Protein AF-A0A830FXE2-F1 (afdb_monomer_lite)

Organism: NCBI:txid489911

Foldseek 3Di:
DFDWDWDWDAWLVRDIKIKIKGDDCCCPDPWHKTKMKIFAPQQKDKDWPDPQWDWDADDPRRIIIIIGTPPPQWTWIWIDDPNGIDTQTDGTSLLVVLLVVLLVLDLVSLVVLQVVQVALVSSLLSCLLSDALLSSLSSLLSNLVSDLLNLLQCLLCVLVLLLCQLVCHSNNHQQAPVSSQSNQVSNCPRPSNHHGDSLLSVLLNCLPPRCVSVVRNVDDQLVCCPPDLSLSLLSNLLSCCLPVNNLSSLVVLQVSPLDDDLVVLVVCLLPPDLLCNLSSLSSNLNVQSPDDLLSNLVSSLSNLQSSLVNPLDLGCSSLSSLSSNCSSDDPVNVLSNLSSQLVSLQSQLVSCLSNLVLVRNLVSLVSSLVSCVVPVPSLRFNLVSLLSNLVSVLLVCVLQLNLVVSLVSLVVSLVVSVVDDDPPVCNLLSNLQSQLSNLCSQLLVDDPVDPCSNLVSLVSSLVSCVSNVNVVSNVVSVVVNVCVVPDDPVVSVVSNCSSVDDDDPDDDPDDPDDDDDCVVDVVVVSVPDNNSSSRRRDPDSDDDPDDDDNPPDD

Radius of gyration: 26.89 Å; chains: 1; bounding box: 78×51×73 Å

Secondary structure (DSSP, 8-state):
-----EEEEE-TTSPEEEEEEE-STTSSSSS-EEEEEEE--TT-EEE-S-TTSEEEEETTTTEEEEEEETT-SEEEEEEE-SS-EEEEEEE-HHHHHHHHHHTTT-HHHHHHHHHHHSSHHHHHHHHGGG--HHHHHHHHHHHHHH-HHHHHHHHTTHHHHHHHHHTTGGG----SHHHHHHHHHHHHT-TTT----HHHHHHHHHHHH-HHHHHHTT--HHHHHTSTTSHHHHHHHHHHHHHT-HHHHHHHHHHT-----HHHHHHHHHH--GGGHHHHHHTTHHHHTTS-HHHHHHHHHHHHHHHHHHH--SSTHHHHHHHHHHHH--TT-HHHHHHHHHHHHHHHHHHHHHTT-HHHHHHHHHHHHHHHHH-TTSS--THHHHHHHHHHHHHHHHHTT-HHHHHHHHHHHHHHHHTS---HHHHHHHHHHHHHHHHHHHHHH--TTSTTHHHHHHHHHHHHHHHTT-HHHHHHHHHHHHHHHH--HHHHHHHHHHTT---SPPPPPPPSS--S-GGG-HHHHHHH----TT--PPPP-------PPP----

Structure (mmCIF, N/CA/C/O backbone):
data_AF-A0A830FXE2-F1
#
_entry.id   AF-A0A830FXE2-F1
#
loop_
_atom_site.group_PDB
_atom_site.id
_atom_site.type_symbol
_atom_site.label_atom_id
_atom_site.label_alt_id
_atom_site.label_comp_id
_atom_site.label_asym_id
_atom_site.label_entity_id
_atom_site.label_seq_id
_atom_site.pdbx_PDB_ins_code
_atom_site.Cartn_x
_atom_site.Cartn_y
_atom_site.Cartn_z
_atom_site.occupancy
_atom_site.B_iso_or_equiv
_atom_site.auth_seq_id
_atom_site.auth_comp_id
_atom_site.auth_asym_id
_atom_site.auth_atom_id
_atom_site.pdbx_PDB_model_num
ATOM 1 N N . MET A 1 1 ? -36.539 9.154 20.233 1.00 33.84 1 MET A N 1
ATOM 2 C CA . MET A 1 1 ? -36.895 8.122 19.233 1.00 33.84 1 MET A CA 1
ATOM 3 C C . MET A 1 1 ? -35.702 7.191 19.103 1.00 33.84 1 MET A C 1
ATOM 5 O O . MET A 1 1 ? -34.603 7.703 18.956 1.00 33.84 1 MET A O 1
ATOM 9 N N . ALA A 1 2 ? -35.882 5.874 19.228 1.00 39.25 2 ALA A N 1
ATOM 10 C CA . ALA A 1 2 ? -34.785 4.913 19.103 1.00 39.25 2 ALA A CA 1
ATOM 11 C C . ALA A 1 2 ? -34.310 4.862 17.642 1.00 39.25 2 ALA A C 1
ATOM 13 O O . ALA A 1 2 ? -35.094 4.505 16.761 1.00 39.25 2 ALA A O 1
ATOM 14 N N . GLN A 1 3 ? -33.062 5.261 17.382 1.00 42.97 3 GLN A N 1
ATOM 15 C CA . GLN A 1 3 ? -32.439 5.123 16.065 1.00 42.97 3 GLN A CA 1
ATOM 16 C C . GLN A 1 3 ? -32.414 3.632 15.703 1.00 42.97 3 GLN A C 1
ATOM 18 O O . GLN A 1 3 ? -31.827 2.818 16.415 1.00 42.97 3 GLN A O 1
ATOM 23 N N . ARG A 1 4 ? -33.117 3.267 14.628 1.00 56.62 4 ARG A N 1
ATOM 24 C CA . ARG A 1 4 ? -33.111 1.917 14.064 1.00 56.62 4 ARG A CA 1
ATOM 25 C C . ARG A 1 4 ? -32.139 1.916 12.898 1.00 56.62 4 ARG A C 1
ATOM 27 O O . ARG A 1 4 ? -32.457 2.463 11.849 1.00 56.62 4 ARG A O 1
ATOM 34 N N . PHE A 1 5 ? -30.980 1.306 13.096 1.00 67.00 5 PHE A N 1
ATOM 35 C CA . PHE A 1 5 ? -30.092 0.959 11.993 1.00 67.00 5 PHE A CA 1
ATOM 36 C C . PHE A 1 5 ? -30.605 -0.338 11.383 1.00 67.00 5 PHE A C 1
ATOM 38 O O . PHE A 1 5 ? -30.786 -1.322 12.105 1.00 67.00 5 PHE A O 1
ATOM 45 N N . ARG A 1 6 ? -30.914 -0.307 10.087 1.00 79.56 6 ARG A N 1
ATOM 46 C CA . ARG A 1 6 ? -31.479 -1.427 9.338 1.00 79.56 6 ARG A CA 1
ATOM 47 C C . ARG A 1 6 ? -30.607 -1.689 8.122 1.00 79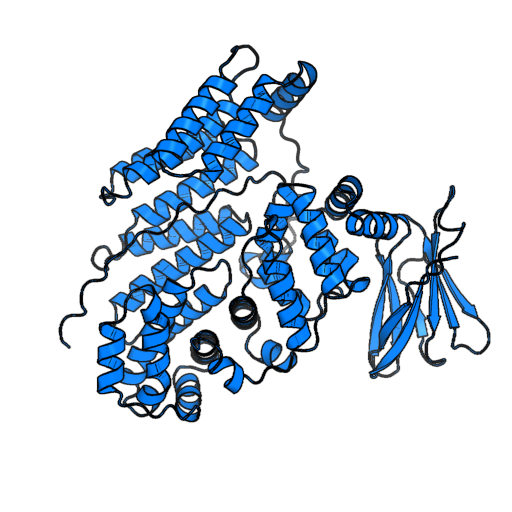.56 6 ARG A C 1
ATOM 49 O O . ARG A 1 6 ? -30.345 -0.755 7.378 1.00 79.56 6 ARG A O 1
ATOM 56 N N . TRP A 1 7 ? -30.251 -2.947 7.906 1.00 80.06 7 TRP A N 1
ATOM 57 C CA . TRP A 1 7 ? -29.520 -3.386 6.723 1.00 80.06 7 TRP A CA 1
ATOM 58 C C . TRP A 1 7 ? -30.061 -4.726 6.222 1.00 80.06 7 TRP A C 1
ATOM 60 O O . TRP A 1 7 ? -30.828 -5.403 6.920 1.00 80.06 7 TRP A O 1
ATOM 70 N N . THR A 1 8 ? -29.710 -5.075 4.991 1.00 82.06 8 THR A N 1
ATOM 71 C CA . THR A 1 8 ? -30.015 -6.366 4.372 1.00 82.06 8 THR A CA 1
ATOM 72 C C . THR A 1 8 ? -28.752 -7.216 4.292 1.00 82.06 8 THR A C 1
ATOM 74 O O . THR A 1 8 ? -27.636 -6.705 4.292 1.00 82.06 8 THR A O 1
ATOM 77 N N . HIS A 1 9 ? -28.927 -8.531 4.300 1.00 81.69 9 HIS A N 1
ATOM 78 C CA . HIS A 1 9 ? -27.842 -9.494 4.209 1.00 81.69 9 HIS A CA 1
ATOM 79 C C . HIS A 1 9 ? -28.270 -10.649 3.309 1.00 81.69 9 HIS A C 1
ATOM 81 O O . HIS A 1 9 ? -29.292 -11.287 3.572 1.00 81.69 9 HIS A O 1
ATOM 87 N N . THR A 1 10 ? -27.500 -10.912 2.260 1.00 82.81 10 THR A N 1
ATOM 88 C CA . THR A 1 10 ? -27.788 -11.980 1.299 1.00 82.81 10 THR A CA 1
ATOM 89 C C . THR A 1 10 ? -27.386 -13.337 1.875 1.00 82.81 10 THR A C 1
ATOM 91 O O . THR A 1 10 ? -26.281 -13.524 2.385 1.00 82.81 10 THR A O 1
ATOM 94 N N . LEU A 1 11 ? -28.308 -14.292 1.829 1.00 85.50 11 LEU A N 1
ATOM 95 C CA . LEU A 1 11 ? -28.124 -15.669 2.273 1.00 85.50 11 LEU A CA 1
ATOM 96 C C . LEU A 1 11 ? -27.454 -16.510 1.178 1.00 85.50 11 LEU A C 1
ATOM 98 O O . LEU A 1 11 ? -27.399 -16.117 0.016 1.00 85.50 11 LEU A O 1
ATOM 102 N N . ALA A 1 12 ? -26.971 -17.699 1.545 1.00 83.38 12 ALA A N 1
ATOM 103 C CA . ALA A 1 12 ? -26.284 -18.612 0.627 1.00 83.38 12 ALA A CA 1
ATOM 104 C C . ALA A 1 12 ? -27.135 -19.047 -0.586 1.00 83.38 12 ALA A C 1
ATOM 106 O O . ALA A 1 12 ? -26.579 -19.418 -1.611 1.00 83.38 12 ALA A O 1
ATOM 107 N N . ASP A 1 13 ? -28.464 -18.977 -0.480 1.00 85.31 13 ASP A N 1
ATOM 108 C CA . ASP A 1 13 ? -29.418 -19.281 -1.556 1.00 85.31 13 ASP A CA 1
ATOM 109 C C . ASP A 1 13 ? -29.884 -18.034 -2.341 1.00 85.31 13 ASP A C 1
ATOM 111 O O . ASP A 1 13 ? -30.818 -18.099 -3.140 1.00 85.31 13 ASP A O 1
ATOM 115 N N . GLY A 1 14 ? -29.267 -16.874 -2.092 1.00 82.50 14 GLY A N 1
ATOM 116 C CA . GLY A 1 14 ? -29.590 -15.603 -2.741 1.00 82.50 14 GLY A CA 1
ATOM 117 C C . GLY A 1 14 ? -30.806 -14.865 -2.170 1.00 82.50 14 GLY A C 1
ATOM 118 O O . GLY A 1 14 ? -31.104 -13.762 -2.625 1.00 82.50 14 GLY A O 1
ATOM 119 N N . ARG A 1 15 ? -31.518 -15.416 -1.174 1.00 90.00 15 ARG A N 1
ATOM 120 C CA . ARG A 1 15 ? -32.592 -14.688 -0.471 1.00 90.00 15 ARG A CA 1
ATOM 121 C C . ARG A 1 15 ? -32.011 -13.665 0.506 1.00 90.00 15 ARG A C 1
ATOM 123 O O . ARG A 1 15 ? -30.875 -13.789 0.945 1.00 90.00 15 ARG A O 1
ATOM 130 N N . GLU A 1 16 ? -32.804 -12.676 0.908 1.00 86.50 16 GLU A N 1
ATOM 131 C CA . GLU A 1 16 ? -32.354 -11.629 1.834 1.00 86.50 16 GLU A CA 1
ATOM 132 C C . GLU A 1 16 ? -32.877 -11.818 3.263 1.00 86.50 16 GLU A C 1
ATOM 134 O O . GLU A 1 16 ? -34.055 -12.093 3.505 1.00 86.50 16 GLU A O 1
ATOM 139 N N . ALA A 1 17 ? -31.999 -11.567 4.229 1.00 85.75 17 ALA A N 1
ATOM 140 C CA . ALA A 1 17 ? -32.325 -11.317 5.622 1.00 85.75 17 ALA A CA 1
ATOM 141 C C . ALA A 1 17 ? -32.329 -9.807 5.885 1.00 85.75 17 ALA A C 1
ATOM 143 O O . ALA A 1 17 ? -31.364 -9.116 5.576 1.00 85.75 17 ALA A O 1
ATOM 144 N N . THR A 1 18 ? -33.382 -9.273 6.506 1.00 88.31 18 THR A N 1
ATOM 145 C CA . THR A 1 18 ? -33.354 -7.893 7.020 1.00 88.31 18 THR A CA 1
ATOM 146 C C . THR A 1 18 ? -32.952 -7.914 8.485 1.00 88.31 18 THR A C 1
ATOM 148 O O . THR A 1 18 ? -33.630 -8.544 9.291 1.00 88.31 18 THR A O 1
ATOM 151 N N . VAL A 1 19 ? -31.946 -7.141 8.867 1.00 87.88 19 VAL A N 1
ATOM 152 C CA . VAL A 1 19 ? -31.501 -7.010 10.256 1.00 87.88 19 VAL A CA 1
ATOM 153 C C . VAL A 1 19 ? -31.765 -5.591 10.738 1.00 87.88 19 VAL A C 1
ATOM 155 O O .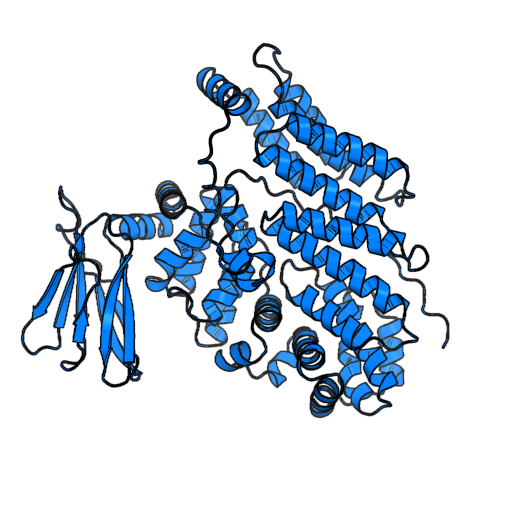 VAL A 1 19 ? -31.656 -4.627 9.983 1.00 87.88 19 VAL A O 1
ATOM 158 N N . SER A 1 20 ? -32.201 -5.434 11.984 1.00 87.62 20 SER A N 1
ATOM 159 C CA . SER A 1 20 ? -32.465 -4.128 12.587 1.00 87.62 20 SER A CA 1
ATOM 160 C C . SER A 1 20 ? -31.959 -4.075 14.022 1.00 87.62 20 SER A C 1
ATOM 162 O O . SER A 1 20 ? -32.411 -4.855 14.857 1.00 87.62 20 SER A O 1
ATOM 164 N N . ARG A 1 21 ? -31.076 -3.125 14.348 1.00 87.25 21 ARG A N 1
ATOM 165 C CA . ARG A 1 21 ? -30.724 -2.830 15.747 1.00 87.25 21 ARG A CA 1
ATOM 166 C C . ARG A 1 21 ? -31.909 -2.159 16.439 1.00 87.25 21 ARG A C 1
ATOM 168 O O . ARG A 1 21 ? -32.488 -1.200 15.923 1.00 87.25 21 ARG A O 1
ATOM 175 N N . VAL A 1 22 ? -32.242 -2.634 17.634 1.00 85.25 22 VAL A N 1
ATOM 176 C CA . VAL A 1 22 ? -33.271 -2.048 18.494 1.00 85.25 22 VAL A CA 1
ATOM 177 C C . VAL A 1 22 ? -32.578 -1.310 19.632 1.00 85.25 22 VAL A C 1
ATOM 179 O O . VAL A 1 22 ? -32.261 -1.914 20.646 1.00 85.25 22 VAL A O 1
ATOM 182 N N . ALA A 1 23 ? -32.348 -0.006 19.476 1.00 80.38 23 ALA A N 1
ATOM 183 C CA . ALA A 1 23 ? -31.790 0.808 20.556 1.00 80.38 23 ALA A CA 1
ATOM 184 C C . ALA A 1 23 ? -32.791 0.961 21.719 1.00 80.38 23 ALA A C 1
ATOM 186 O O . ALA A 1 23 ? -34.003 1.096 21.501 1.00 80.38 23 ALA A O 1
ATOM 187 N N . GLY A 1 24 ? -32.299 0.971 22.958 1.00 79.62 24 GLY A N 1
ATOM 188 C CA . GLY A 1 24 ? -33.118 1.227 24.144 1.00 79.62 24 GLY A CA 1
ATOM 189 C C . GLY A 1 24 ? -32.370 0.999 25.454 1.00 79.62 24 GLY A C 1
ATOM 190 O O . GLY A 1 24 ? -31.230 0.561 25.444 1.00 79.62 24 GLY A O 1
ATOM 191 N N . ALA A 1 25 ? -33.058 1.196 26.583 1.00 77.69 25 ALA A N 1
ATOM 192 C CA . ALA A 1 25 ? -32.488 1.153 27.941 1.00 77.69 25 ALA A CA 1
ATOM 193 C C . ALA A 1 25 ? -31.873 -0.197 28.375 1.00 77.69 25 ALA A C 1
ATOM 195 O O . ALA A 1 25 ? -31.456 -0.343 29.509 1.00 77.69 25 ALA A O 1
ATOM 196 N N . HIS A 1 26 ? -31.876 -1.212 27.511 1.00 77.62 26 HIS A N 1
ATOM 197 C CA . HIS A 1 26 ? -31.175 -2.474 27.747 1.00 77.62 26 HIS A CA 1
ATOM 198 C C . HIS A 1 26 ? -29.701 -2.403 27.321 1.00 77.62 26 HIS A C 1
ATOM 200 O O . HIS A 1 26 ? -28.934 -3.283 27.694 1.00 77.62 26 HIS A O 1
ATOM 206 N N . GLU A 1 27 ? -29.320 -1.374 26.562 1.00 79.38 27 GLU A N 1
ATOM 207 C CA . GLU A 1 27 ? -27.928 -1.066 26.231 1.00 79.38 27 GLU A CA 1
ATOM 208 C C . GLU A 1 27 ? -27.234 -0.283 27.363 1.00 79.38 27 GLU A C 1
ATOM 210 O O . GLU A 1 27 ? -26.011 -0.248 27.394 1.00 79.38 27 GLU A O 1
ATOM 215 N N . ASP A 1 28 ? -28.000 0.271 28.315 1.00 71.25 28 ASP A N 1
ATOM 216 C CA . ASP A 1 28 ? -27.513 1.082 29.436 1.00 71.25 28 ASP A CA 1
ATOM 217 C C . ASP A 1 28 ? -27.818 0.373 30.779 1.00 71.25 28 ASP A C 1
ATOM 219 O O . ASP A 1 28 ? -28.984 0.192 31.134 1.00 71.25 28 ASP A O 1
ATOM 223 N N . GLY A 1 29 ? -26.803 -0.053 31.546 1.00 74.38 29 GLY A N 1
ATOM 224 C CA . GLY A 1 29 ? -26.990 -0.680 32.870 1.00 74.38 29 GLY A CA 1
ATOM 225 C C . GLY A 1 29 ? -25.842 -1.596 33.320 1.00 74.38 29 GLY A C 1
ATOM 226 O O . GLY A 1 29 ? -24.811 -1.654 32.665 1.00 74.38 29 GLY A O 1
ATOM 227 N N . ASP A 1 30 ? -26.035 -2.332 34.423 1.00 77.81 30 ASP A N 1
ATOM 228 C CA . ASP A 1 30 ? -25.020 -3.244 35.002 1.00 77.81 30 ASP A CA 1
ATOM 229 C C . ASP A 1 30 ? -24.769 -4.517 34.161 1.00 77.81 30 ASP A C 1
ATOM 231 O O . ASP A 1 30 ? -23.782 -5.218 34.370 1.00 77.81 30 ASP A O 1
ATOM 235 N N . ASP A 1 31 ? -25.669 -4.825 33.220 1.00 85.06 31 ASP A N 1
ATOM 236 C CA . ASP A 1 31 ? -25.575 -5.943 32.264 1.00 85.06 31 ASP A CA 1
ATOM 237 C C . ASP A 1 31 ? -25.968 -5.442 30.859 1.00 85.06 31 ASP A C 1
ATOM 239 O O . ASP A 1 31 ? -27.092 -5.702 30.396 1.00 85.06 31 ASP A O 1
ATOM 243 N N . PRO A 1 32 ? -25.104 -4.633 30.208 1.00 87.62 32 PRO A N 1
ATOM 244 C CA . PRO A 1 32 ? -25.395 -4.061 28.903 1.00 87.62 32 PRO A CA 1
ATOM 245 C C . PRO A 1 32 ? -25.594 -5.161 27.865 1.00 87.62 32 PRO A C 1
ATOM 247 O O . PRO A 1 32 ? -24.836 -6.128 27.767 1.00 87.62 32 PRO A O 1
ATOM 250 N N . ARG A 1 33 ? -26.623 -5.002 27.038 1.00 91.00 33 ARG A N 1
ATOM 251 C CA . ARG A 1 33 ? -26.929 -5.942 25.960 1.00 91.00 33 ARG A CA 1
ATOM 252 C C . ARG A 1 33 ? -27.498 -5.216 24.767 1.00 91.00 33 ARG A C 1
ATOM 254 O O . ARG A 1 33 ? -28.278 -4.280 24.908 1.00 91.00 33 ARG A O 1
ATOM 261 N N . ARG A 1 34 ? -27.166 -5.700 23.579 1.00 90.44 34 ARG A N 1
ATOM 262 C CA . ARG A 1 34 ? -27.675 -5.165 22.326 1.00 90.44 34 ARG A CA 1
ATOM 263 C C . ARG A 1 34 ? -28.681 -6.117 21.710 1.00 90.44 34 ARG A C 1
ATOM 265 O O . ARG A 1 34 ? -28.420 -7.311 21.565 1.00 90.44 34 ARG A O 1
ATOM 272 N N . ARG A 1 35 ? -29.845 -5.584 21.340 1.00 91.62 35 ARG A N 1
ATOM 273 C CA . ARG A 1 35 ? -30.899 -6.340 20.663 1.00 91.62 35 ARG A CA 1
ATOM 274 C C . ARG A 1 35 ? -30.887 -6.076 19.162 1.00 91.62 35 ARG A C 1
ATOM 276 O O . ARG A 1 35 ? -30.909 -4.928 18.715 1.00 91.62 35 ARG A O 1
ATOM 283 N N . TYR A 1 36 ? -30.977 -7.156 18.401 1.00 91.50 36 TYR A N 1
ATOM 284 C CA . TYR A 1 36 ? -31.203 -7.156 16.966 1.00 91.50 36 TYR A CA 1
ATOM 285 C C . TYR A 1 36 ? -32.495 -7.902 16.648 1.00 91.50 36 TYR A C 1
ATOM 287 O O . TYR A 1 36 ? -32.745 -8.983 17.173 1.00 91.50 36 TYR A O 1
ATOM 295 N N . ASP A 1 37 ? -33.312 -7.335 15.773 1.00 91.81 37 ASP A N 1
ATOM 296 C CA . ASP A 1 37 ? -34.459 -8.008 15.181 1.00 91.81 37 ASP A CA 1
ATOM 297 C C . ASP A 1 37 ? -34.108 -8.376 13.736 1.00 91.81 37 ASP A C 1
ATOM 299 O O . ASP A 1 37 ? -33.899 -7.503 12.893 1.00 91.81 37 ASP A O 1
ATOM 303 N N . CYS A 1 38 ? -34.049 -9.673 13.458 1.00 90.50 38 CYS A N 1
ATOM 304 C CA . CYS A 1 38 ? -33.792 -10.241 12.143 1.00 90.50 38 CYS A CA 1
ATOM 305 C C . CYS A 1 38 ? -35.114 -10.745 11.554 1.00 90.50 38 CYS A C 1
ATOM 307 O O . CYS A 1 38 ? -35.817 -11.538 12.183 1.00 90.50 38 CYS A O 1
ATOM 309 N N . ARG A 1 39 ? -35.464 -10.296 10.351 1.00 91.12 39 ARG A N 1
ATOM 310 C CA . ARG A 1 39 ? -36.518 -10.896 9.532 1.00 91.12 39 ARG A CA 1
ATOM 311 C C . ARG A 1 39 ? -35.862 -11.860 8.558 1.00 91.12 39 ARG A C 1
ATOM 313 O O . ARG A 1 39 ? -35.053 -11.431 7.737 1.00 91.12 39 ARG A O 1
ATOM 320 N N . LEU A 1 40 ? -36.196 -13.133 8.701 1.00 90.00 40 LEU A N 1
ATOM 321 C CA . LEU A 1 40 ? -35.621 -14.262 7.981 1.00 90.00 40 LEU A CA 1
ATOM 322 C C . LEU A 1 40 ? -36.765 -15.071 7.359 1.00 90.00 40 LEU A C 1
ATOM 324 O O . LEU A 1 40 ? -37.830 -15.127 7.968 1.00 90.00 40 LEU A O 1
ATOM 328 N N . PRO A 1 41 ? -36.570 -15.740 6.215 1.00 86.00 41 PRO A N 1
ATOM 329 C CA . PRO A 1 41 ? -37.526 -16.744 5.755 1.00 86.00 41 PRO A CA 1
ATOM 330 C C . PRO A 1 41 ? -37.739 -17.856 6.808 1.00 86.00 41 PRO A C 1
ATOM 332 O O . PRO A 1 41 ? -36.782 -18.273 7.471 1.00 86.00 41 PRO A O 1
ATOM 335 N N . ALA A 1 42 ? -38.981 -18.327 6.985 1.00 83.38 42 ALA A N 1
ATOM 336 C CA . ALA A 1 42 ? -39.374 -19.290 8.027 1.00 83.38 42 ALA A CA 1
ATOM 337 C C . ALA A 1 42 ? -38.513 -20.565 8.084 1.00 83.38 42 ALA A C 1
ATOM 339 O O . ALA A 1 42 ? -38.252 -21.100 9.165 1.00 83.38 42 ALA A O 1
ATOM 340 N N . ASP A 1 43 ? -38.079 -21.049 6.923 1.00 85.75 43 ASP A N 1
ATOM 341 C CA . ASP A 1 43 ? -37.304 -22.275 6.732 1.00 85.75 43 ASP A CA 1
ATOM 342 C C . ASP A 1 43 ? -35.820 -22.131 7.104 1.00 85.75 43 ASP A C 1
ATOM 344 O O . ASP A 1 43 ? -35.140 -23.132 7.319 1.00 85.75 43 ASP A O 1
ATOM 348 N N . VAL A 1 44 ? -35.318 -20.903 7.272 1.00 88.50 44 VAL A N 1
ATOM 349 C CA . VAL A 1 44 ? -33.919 -20.662 7.647 1.00 88.50 44 VAL A CA 1
ATOM 350 C C . VAL A 1 44 ? -33.686 -21.066 9.099 1.00 88.50 44 VAL A C 1
ATOM 352 O O . VAL A 1 44 ? -34.362 -20.584 10.016 1.00 88.50 44 VAL A O 1
ATOM 355 N N . ALA A 1 45 ? -32.696 -21.926 9.336 1.00 89.44 45 ALA A N 1
ATOM 356 C CA . ALA A 1 45 ? -32.271 -22.290 10.684 1.00 89.44 45 ALA A CA 1
ATOM 357 C C . ALA A 1 45 ? -31.206 -21.310 11.194 1.00 89.44 45 ALA A C 1
ATOM 359 O O . ALA A 1 45 ? -30.228 -21.028 10.504 1.00 89.44 45 ALA A O 1
ATOM 360 N N . ALA A 1 46 ? -31.375 -20.811 12.420 1.00 91.69 46 ALA A N 1
ATOM 361 C CA . ALA A 1 46 ? -30.457 -19.862 13.043 1.00 91.69 46 ALA A CA 1
ATOM 362 C C . ALA A 1 46 ? -29.770 -20.474 14.269 1.00 91.69 46 ALA A C 1
ATOM 364 O O . ALA A 1 46 ? -30.411 -21.120 15.098 1.00 91.69 46 ALA A O 1
ATOM 365 N N . SER A 1 47 ? -28.465 -20.257 14.399 1.00 92.19 47 SER A N 1
ATOM 366 C CA . SER A 1 47 ? -27.663 -20.715 15.537 1.00 92.19 47 SER A CA 1
ATOM 367 C C . SER A 1 47 ? -26.521 -19.745 15.834 1.00 92.19 47 SER A C 1
ATOM 369 O O . SER A 1 47 ? -26.179 -18.899 15.016 1.00 92.19 47 SER A O 1
ATOM 371 N N . THR A 1 48 ? -25.912 -19.861 17.008 1.00 91.25 48 THR A N 1
ATOM 372 C CA . THR A 1 48 ? -24.732 -19.088 17.415 1.00 91.25 48 THR A CA 1
ATOM 373 C C . THR A 1 48 ? -23.763 -20.033 18.122 1.00 91.25 48 THR A C 1
ATOM 375 O O . THR A 1 48 ? -24.220 -20.923 18.840 1.00 91.25 48 THR A O 1
ATOM 378 N N . PRO A 1 49 ? -22.442 -19.907 17.905 1.00 85.81 49 PRO A N 1
ATOM 379 C CA . PRO A 1 49 ? -21.458 -20.667 18.667 1.00 85.81 49 PRO A CA 1
ATOM 380 C C . PRO A 1 49 ? -21.252 -20.118 20.090 1.00 85.81 49 PRO A C 1
ATOM 382 O O . PRO A 1 49 ? -20.690 -20.826 20.915 1.00 85.81 49 PRO A O 1
ATOM 385 N N . ASP A 1 50 ? -21.670 -18.879 20.372 1.00 88.25 50 ASP A N 1
ATOM 386 C CA . ASP A 1 50 ? -21.551 -18.268 21.701 1.00 88.25 50 ASP A CA 1
ATOM 387 C C . ASP A 1 50 ? -22.846 -18.479 22.495 1.00 88.25 50 ASP A C 1
ATOM 389 O O . ASP A 1 50 ? -23.895 -17.935 22.140 1.00 88.25 50 ASP A O 1
ATOM 393 N N . GLU A 1 51 ? -22.764 -19.261 23.572 1.00 89.38 51 GLU A N 1
ATOM 394 C CA . GLU A 1 51 ? -23.893 -19.605 24.448 1.00 89.38 51 GLU A CA 1
ATOM 395 C C . GLU A 1 51 ? -24.460 -18.398 25.214 1.00 89.38 51 GLU A C 1
ATOM 397 O O . GLU A 1 51 ? -25.594 -18.441 25.696 1.00 89.38 51 GLU A O 1
ATOM 402 N N . ARG A 1 52 ? -23.696 -17.301 25.322 1.00 90.25 52 ARG A N 1
ATOM 403 C CA . ARG A 1 52 ? -24.152 -16.060 25.963 1.00 90.25 52 ARG A CA 1
ATOM 404 C C . ARG A 1 52 ? -25.132 -15.296 25.068 1.00 90.25 52 ARG A C 1
ATOM 406 O O . ARG A 1 52 ? -25.960 -14.537 25.574 1.00 90.25 52 ARG A O 1
ATOM 413 N N . VAL A 1 53 ? -25.071 -15.507 23.751 1.00 92.56 53 VAL A N 1
ATOM 414 C CA . VAL A 1 53 ? -25.966 -14.879 22.772 1.00 92.56 53 VAL A CA 1
ATOM 415 C C . VAL A 1 53 ? -27.313 -15.596 22.779 1.00 92.56 53 VAL A C 1
ATOM 417 O O . VAL A 1 53 ? -27.405 -16.795 22.522 1.00 92.56 53 VAL A O 1
ATOM 420 N N . ARG A 1 54 ? -28.393 -14.854 23.044 1.00 93.12 54 ARG A N 1
ATOM 421 C CA . ARG A 1 54 ? -29.745 -15.429 23.120 1.00 93.12 54 ARG A CA 1
ATOM 422 C C . ARG A 1 54 ? -30.494 -15.242 21.811 1.00 93.12 54 ARG A C 1
ATOM 424 O O . ARG A 1 54 ? -30.567 -14.131 21.291 1.00 93.12 54 ARG A O 1
ATOM 431 N N . LEU A 1 55 ? -31.092 -16.326 21.327 1.00 93.94 55 LEU A N 1
ATOM 432 C CA . LEU A 1 55 ? -31.911 -16.370 20.119 1.00 93.94 55 LEU A CA 1
ATOM 433 C C . LEU A 1 55 ? -33.361 -16.680 20.498 1.00 93.94 55 LEU A C 1
ATOM 435 O O . LEU A 1 55 ? -33.632 -17.718 21.099 1.00 93.94 55 LEU A O 1
ATOM 439 N N . THR A 1 56 ? -34.293 -15.807 20.124 1.00 92.25 56 THR A N 1
ATOM 440 C CA . THR A 1 56 ? -35.727 -15.985 20.387 1.00 92.25 56 THR A CA 1
ATOM 441 C C . THR A 1 56 ? -36.509 -15.812 19.094 1.00 92.25 56 THR A C 1
ATOM 443 O O . THR A 1 56 ? -36.498 -14.733 18.506 1.00 92.25 56 THR A O 1
ATOM 446 N N . ARG A 1 57 ? -37.208 -16.858 18.646 1.00 89.06 57 ARG A N 1
ATOM 447 C CA . ARG A 1 57 ? -38.088 -16.798 17.470 1.00 89.06 57 ARG A CA 1
ATOM 448 C C . ARG A 1 57 ? -39.504 -16.417 17.909 1.00 89.06 57 ARG A C 1
ATOM 450 O O . ARG A 1 57 ? -40.041 -17.039 18.823 1.00 89.06 57 ARG A O 1
ATOM 457 N N . GLU A 1 58 ? -40.085 -15.384 17.303 1.00 80.19 58 GLU A N 1
ATOM 458 C CA . GLU A 1 58 ? -41.436 -14.891 17.615 1.00 80.19 58 GLU A CA 1
ATOM 459 C C . GLU A 1 58 ? -42.442 -15.327 16.531 1.00 80.19 58 GLU A C 1
ATOM 461 O O . GLU A 1 58 ? -42.166 -15.189 15.340 1.00 80.19 58 GLU A O 1
ATOM 466 N N . GLY A 1 59 ? -43.639 -15.772 16.939 1.00 69.75 59 GLY A N 1
ATOM 467 C CA . GLY A 1 59 ? -44.803 -15.928 16.051 1.00 69.75 59 GLY A CA 1
ATOM 468 C C . GLY A 1 59 ? -44.600 -16.891 14.874 1.00 69.75 59 GLY A C 1
ATOM 469 O O . GLY A 1 59 ? -44.114 -18.003 15.064 1.00 69.75 59 GLY A O 1
ATOM 470 N N . ASP A 1 60 ? -44.978 -16.442 13.673 1.00 63.44 60 ASP A N 1
ATOM 471 C CA . ASP A 1 60 ? -45.083 -17.218 12.421 1.00 63.44 60 ASP A CA 1
ATOM 472 C C . ASP A 1 60 ? -43.741 -17.752 11.862 1.00 63.44 60 ASP A C 1
ATOM 474 O O . ASP A 1 60 ? -43.698 -18.306 10.770 1.00 63.44 60 ASP A O 1
ATOM 478 N N . GLY A 1 61 ? -42.635 -17.618 12.603 1.00 68.94 61 GLY A N 1
ATOM 479 C CA . GLY A 1 61 ? -41.316 -18.158 12.247 1.00 68.94 61 GLY A CA 1
ATOM 480 C C . GLY A 1 61 ? -40.389 -17.171 11.533 1.00 68.94 61 GLY A C 1
ATOM 481 O O . GLY A 1 61 ? -39.170 -17.348 11.572 1.00 68.94 61 GLY A O 1
ATOM 482 N N . ASP A 1 62 ? -40.919 -16.079 10.984 1.00 83.00 62 ASP A N 1
ATOM 483 C CA . ASP A 1 62 ? -40.130 -15.149 10.162 1.00 83.00 62 ASP A CA 1
ATOM 484 C C . ASP A 1 62 ? -39.331 -14.109 10.964 1.00 83.00 62 ASP A C 1
ATOM 486 O O . ASP A 1 62 ? -38.472 -13.411 10.422 1.00 83.00 62 ASP A O 1
ATOM 490 N N . ARG A 1 63 ? -39.601 -13.958 12.267 1.00 89.88 63 ARG A N 1
ATOM 491 C CA . ARG A 1 63 ? -38.927 -12.970 13.122 1.00 89.88 63 ARG A CA 1
ATOM 492 C C . ARG A 1 63 ? -38.062 -13.647 14.175 1.00 89.88 63 ARG A C 1
ATOM 494 O O . ARG A 1 63 ? -38.552 -14.388 15.025 1.00 89.88 63 ARG A O 1
ATOM 501 N N . LEU A 1 64 ? -36.777 -13.322 14.153 1.00 93.00 64 LEU A N 1
ATOM 502 C CA . LEU A 1 64 ? -35.781 -13.757 15.119 1.00 93.00 64 LEU A CA 1
ATOM 503 C C . LEU A 1 64 ? -35.240 -12.545 15.878 1.00 93.00 64 LEU A C 1
ATOM 505 O O . LEU A 1 64 ? -34.645 -11.649 15.289 1.00 93.00 64 LEU A O 1
ATOM 509 N N . THR A 1 65 ? -35.404 -12.527 17.192 1.00 93.81 65 THR A N 1
ATOM 510 C CA . THR A 1 65 ? -34.708 -11.583 18.064 1.00 93.81 65 THR A CA 1
ATOM 511 C C . THR A 1 65 ? -33.404 -12.205 18.549 1.00 93.81 65 THR A C 1
ATOM 513 O O . THR A 1 65 ? -33.394 -13.307 19.096 1.00 93.81 65 THR A O 1
ATOM 516 N N . VAL A 1 66 ? -32.309 -11.474 18.371 1.00 94.19 66 VAL A N 1
ATOM 517 C CA . VAL A 1 66 ? -30.968 -11.823 18.837 1.00 94.19 66 VAL A CA 1
ATOM 518 C C . VAL A 1 66 ? -30.556 -10.828 19.912 1.00 94.19 66 VAL A C 1
ATOM 520 O O . VAL A 1 66 ? -30.666 -9.619 19.715 1.00 94.19 66 VAL A O 1
ATOM 523 N N . VAL A 1 67 ? -30.097 -11.323 21.056 1.00 94.19 67 VAL A N 1
ATOM 524 C CA . VAL A 1 67 ? -29.582 -10.495 22.151 1.00 94.19 67 VAL A CA 1
ATOM 525 C C . VAL A 1 67 ? -28.114 -10.828 22.355 1.00 94.19 67 VAL A C 1
ATOM 527 O O . VAL A 1 67 ? -27.782 -11.950 22.741 1.00 94.19 67 VAL A O 1
ATOM 530 N N . VAL A 1 68 ? -27.259 -9.847 22.088 1.00 93.25 68 VAL A N 1
ATOM 531 C CA . VAL A 1 68 ? -25.805 -9.931 22.223 1.00 93.25 68 VAL A CA 1
ATOM 532 C C . VAL A 1 68 ? -25.408 -9.245 23.532 1.00 93.25 68 VAL A C 1
ATOM 534 O O . VAL A 1 68 ? -25.626 -8.037 23.654 1.00 93.25 68 VAL A O 1
ATOM 537 N N . PRO A 1 69 ? -24.901 -9.982 24.532 1.00 92.81 69 PRO A N 1
ATOM 538 C CA . PRO A 1 69 ? -24.374 -9.371 25.746 1.00 92.81 69 PRO A CA 1
ATOM 539 C C . PRO A 1 69 ? -23.038 -8.681 25.472 1.00 92.81 69 PRO A C 1
ATOM 541 O O . PRO A 1 69 ? -22.368 -8.980 24.484 1.00 92.81 69 PRO A O 1
ATOM 544 N N . ASP A 1 70 ? -22.664 -7.772 26.360 1.00 90.69 70 ASP A N 1
ATOM 545 C CA . ASP A 1 70 ? -21.376 -7.091 26.309 1.00 90.69 70 ASP A CA 1
ATOM 546 C C . ASP A 1 70 ? -20.175 -8.027 26.538 1.00 90.69 70 ASP A C 1
ATOM 548 O O . ASP A 1 70 ? -20.290 -9.086 27.167 1.00 90.69 70 ASP A O 1
ATOM 552 N N . GLY A 1 71 ? -19.015 -7.656 25.990 1.00 84.50 71 GLY A N 1
ATOM 553 C CA . GLY A 1 71 ? -17.784 -8.449 26.072 1.00 84.50 71 GLY A CA 1
ATOM 554 C C . GLY A 1 71 ? -17.759 -9.660 25.131 1.00 84.50 71 GLY A C 1
ATOM 555 O O . GLY A 1 71 ? -17.028 -10.628 25.367 1.00 84.50 71 GLY A O 1
ATOM 556 N N . VAL A 1 72 ? -18.591 -9.650 24.087 1.00 85.50 72 VAL A N 1
ATOM 557 C CA . VAL A 1 72 ? -18.557 -10.632 22.988 1.00 85.50 72 VAL A CA 1
ATOM 558 C C . VAL A 1 72 ? -17.740 -10.088 21.808 1.00 85.50 72 VAL A C 1
ATOM 560 O O . VAL A 1 72 ? -17.210 -10.869 21.018 1.00 85.50 72 VAL A O 1
ATOM 563 N N . GLY A 1 73 ? -17.623 -8.764 21.680 1.00 83.62 73 GLY A N 1
ATOM 564 C CA . GLY A 1 73 ? -17.086 -8.082 20.508 1.00 83.62 73 GLY A CA 1
ATOM 565 C C . GLY A 1 73 ? -18.035 -8.243 19.324 1.00 83.62 73 GLY A C 1
ATOM 566 O O . GLY A 1 73 ? -18.919 -7.416 19.102 1.00 83.62 73 GLY A O 1
ATOM 567 N N . VAL A 1 74 ? -17.898 -9.355 18.594 1.00 85.38 74 VAL A N 1
ATOM 568 C CA . VAL A 1 74 ? -18.732 -9.693 17.430 1.00 85.38 74 VAL A CA 1
ATOM 569 C C . VAL A 1 74 ? -19.365 -11.075 17.601 1.00 85.38 74 VAL A C 1
ATOM 571 O O . VAL A 1 74 ? -18.715 -12.112 17.455 1.00 85.38 74 VAL A O 1
ATOM 574 N N . ALA A 1 75 ? -20.674 -11.102 17.844 1.00 88.19 75 ALA A N 1
ATOM 575 C CA . ALA A 1 75 ? -21.472 -12.319 17.820 1.00 88.19 75 ALA A CA 1
ATOM 576 C C . ALA A 1 75 ? -21.695 -12.788 16.375 1.00 88.19 75 ALA A C 1
ATOM 578 O O . ALA A 1 75 ? -22.147 -12.025 15.527 1.00 88.19 75 ALA A O 1
ATOM 579 N N . ARG A 1 76 ? -21.426 -14.066 16.087 1.00 88.50 76 ARG A N 1
ATOM 580 C CA . ARG A 1 76 ? -21.633 -14.656 14.752 1.00 88.50 76 ARG A CA 1
ATOM 581 C C . ARG A 1 76 ? -22.934 -15.453 14.710 1.00 88.50 76 ARG A C 1
ATOM 583 O O . ARG A 1 76 ? -22.960 -16.618 15.113 1.00 88.50 76 ARG A O 1
ATOM 590 N N . LEU A 1 77 ? -23.997 -14.851 14.185 1.00 90.62 77 LEU A N 1
ATOM 591 C CA . LEU A 1 77 ? -25.255 -15.542 13.915 1.00 90.62 77 LEU A CA 1
ATOM 592 C C . LEU A 1 77 ? -25.113 -16.391 12.645 1.00 90.62 77 LEU A C 1
ATOM 594 O O . LEU A 1 77 ? -25.005 -15.871 11.543 1.00 90.62 77 LEU A O 1
ATOM 598 N N . ARG A 1 78 ? -25.117 -17.713 12.786 1.00 92.31 78 ARG A N 1
ATOM 599 C CA . ARG A 1 78 ? -25.071 -18.664 11.671 1.00 92.31 78 ARG A CA 1
ATOM 600 C C . ARG A 1 78 ? -26.482 -18.926 11.159 1.00 92.31 78 ARG A C 1
ATOM 602 O O . ARG A 1 78 ? -27.323 -19.415 11.912 1.00 92.31 78 ARG A O 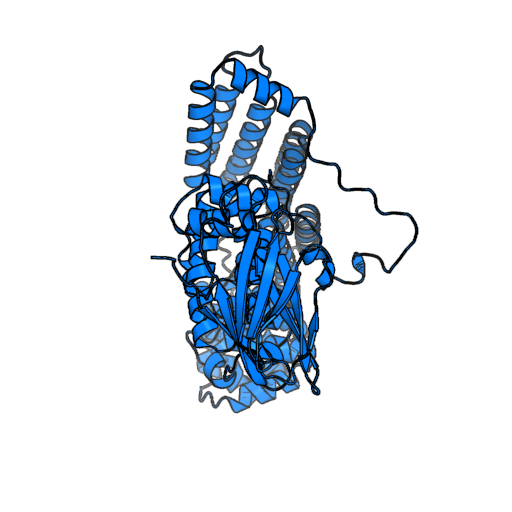1
ATOM 609 N N . LEU A 1 79 ? -26.702 -18.638 9.885 1.00 90.94 79 LEU A N 1
ATOM 610 C CA . LEU A 1 79 ? -27.944 -18.850 9.152 1.00 90.94 79 LEU A CA 1
ATOM 611 C C . LEU A 1 79 ? -27.730 -19.999 8.165 1.00 90.94 79 LEU A C 1
ATOM 613 O O . LEU A 1 79 ? -26.775 -19.970 7.394 1.00 90.94 79 LEU A O 1
ATOM 617 N N . ALA A 1 80 ? -28.570 -21.026 8.217 1.00 91.88 80 ALA A N 1
ATOM 618 C CA . ALA A 1 80 ? -28.489 -22.186 7.336 1.00 91.88 80 ALA A CA 1
ATOM 619 C C . ALA A 1 80 ? -29.718 -22.261 6.426 1.00 91.88 80 ALA A C 1
ATOM 621 O O . ALA A 1 80 ? -30.851 -22.177 6.908 1.00 91.88 80 ALA A O 1
ATOM 622 N N . THR A 1 81 ? -29.452 -22.435 5.135 1.00 90.88 81 THR A N 1
ATOM 623 C CA . THR A 1 81 ? -30.404 -22.716 4.056 1.00 90.88 81 THR A CA 1
ATOM 624 C C . THR A 1 81 ? -30.105 -24.110 3.490 1.00 90.88 81 THR A C 1
ATOM 626 O O . THR A 1 81 ? -29.113 -24.738 3.874 1.00 90.88 81 THR A O 1
ATOM 629 N N . ASP A 1 82 ? -30.938 -24.604 2.575 1.00 90.19 82 ASP A N 1
ATOM 630 C CA . ASP A 1 82 ? -30.672 -25.877 1.888 1.00 90.19 82 ASP A CA 1
ATOM 631 C C . ASP A 1 82 ? -29.403 -25.810 1.014 1.00 90.19 82 ASP A C 1
ATOM 633 O O . ASP A 1 82 ? -28.683 -26.802 0.892 1.00 90.19 82 ASP A O 1
ATOM 637 N N . ASP A 1 83 ? -29.086 -24.626 0.479 1.00 88.12 83 ASP A N 1
ATOM 638 C CA . ASP A 1 83 ? -27.938 -24.394 -0.408 1.00 88.12 83 ASP A CA 1
ATOM 639 C C . ASP A 1 83 ? -26.633 -24.073 0.340 1.00 88.12 83 ASP A C 1
ATOM 641 O O . ASP A 1 83 ? -25.552 -24.090 -0.252 1.00 88.12 83 ASP A O 1
ATOM 645 N N . GLY A 1 84 ? -26.688 -23.794 1.648 1.00 89.38 84 GLY A N 1
ATOM 646 C CA . GLY A 1 84 ? -25.474 -23.529 2.409 1.00 89.38 84 GLY A CA 1
ATOM 647 C C . GLY A 1 84 ? -25.662 -22.841 3.753 1.00 89.38 84 GLY A C 1
ATOM 648 O O . GLY A 1 84 ? -26.706 -22.893 4.401 1.00 89.38 84 GLY A O 1
ATOM 649 N N . ARG A 1 85 ? -24.577 -22.224 4.227 1.00 87.06 85 ARG A N 1
ATOM 650 C CA . ARG A 1 85 ? -24.541 -21.496 5.498 1.00 87.06 85 ARG A CA 1
ATOM 651 C C . ARG A 1 85 ? -23.911 -20.130 5.303 1.00 87.06 85 ARG A C 1
ATOM 653 O O . ARG A 1 85 ? -22.844 -20.029 4.707 1.00 87.06 85 ARG A O 1
ATOM 660 N N . THR A 1 86 ? -24.516 -19.126 5.919 1.00 85.19 86 THR A N 1
ATOM 661 C CA . THR A 1 86 ? -24.003 -17.758 5.981 1.00 85.19 86 THR A CA 1
ATOM 662 C C . THR A 1 86 ? -23.803 -17.359 7.441 1.00 85.19 86 THR A C 1
ATOM 664 O O . THR A 1 86 ? -24.497 -17.851 8.335 1.00 85.19 86 THR A O 1
ATOM 667 N N . ALA A 1 87 ? -22.831 -16.493 7.718 1.00 85.50 87 ALA A N 1
ATOM 668 C CA . ALA A 1 87 ? -22.616 -15.932 9.045 1.00 85.50 87 ALA A CA 1
ATOM 669 C C . ALA A 1 87 ? -22.904 -14.430 9.023 1.00 85.50 87 ALA A C 1
ATOM 671 O O . ALA A 1 87 ? -22.256 -13.687 8.296 1.00 85.50 87 ALA A O 1
ATOM 672 N N . LEU A 1 88 ? -23.843 -14.001 9.862 1.00 84.81 88 LEU A N 1
ATOM 673 C CA . LEU A 1 88 ? -24.165 -12.607 10.107 1.00 84.81 88 LEU A CA 1
ATOM 674 C C . LEU A 1 88 ? -23.439 -12.134 11.382 1.00 84.81 88 LEU A C 1
ATOM 676 O O . LEU A 1 88 ? -23.796 -12.568 12.484 1.00 84.81 88 LEU A O 1
ATOM 680 N N . PRO A 1 89 ? -22.419 -11.273 11.265 1.00 85.00 89 PRO A N 1
ATOM 681 C CA . PRO A 1 89 ? -21.770 -10.644 12.412 1.00 85.00 89 PRO A CA 1
ATOM 682 C C . PRO A 1 89 ? -22.663 -9.564 13.050 1.00 85.00 89 PRO A C 1
ATOM 684 O O . PRO A 1 89 ? -23.291 -8.757 12.368 1.00 85.00 89 PRO A O 1
ATOM 687 N N . LEU A 1 90 ? -22.725 -9.558 14.381 1.00 87.31 90 LEU A N 1
ATOM 688 C CA . LEU A 1 90 ? -23.517 -8.641 15.199 1.00 87.31 90 LEU A CA 1
ATOM 689 C C . LEU A 1 90 ? -22.646 -8.093 16.332 1.00 87.31 90 LEU A C 1
ATOM 691 O O . LEU A 1 90 ? -22.152 -8.856 17.158 1.00 87.31 90 LEU A O 1
ATOM 695 N N . SER A 1 91 ? -22.465 -6.777 16.381 1.00 87.94 91 SER A N 1
ATOM 696 C CA . SER A 1 91 ? -21.631 -6.127 17.396 1.00 87.94 91 SER A CA 1
ATOM 697 C C . SER A 1 91 ? -22.289 -6.147 18.778 1.00 87.94 91 SER A C 1
ATOM 699 O O . SER A 1 91 ? -23.509 -6.030 18.910 1.00 87.94 91 SER A O 1
ATOM 701 N N . ASP A 1 92 ? -21.487 -6.230 19.827 1.00 89.69 92 ASP A N 1
ATOM 702 C CA . ASP A 1 92 ? -21.967 -6.020 21.190 1.00 89.69 92 ASP A CA 1
ATOM 703 C C . ASP A 1 92 ? -22.195 -4.512 21.500 1.00 89.69 92 ASP A C 1
ATOM 705 O O . ASP A 1 92 ? -22.000 -3.648 20.625 1.00 89.69 92 ASP A O 1
ATOM 709 N N . PRO A 1 93 ? -22.711 -4.164 22.698 1.00 88.81 93 PRO A N 1
ATOM 710 C CA . PRO A 1 93 ? -22.886 -2.779 23.124 1.00 88.81 93 PRO A CA 1
ATOM 711 C C . PRO A 1 93 ? -21.601 -1.951 23.082 1.00 88.81 93 PRO A C 1
ATOM 713 O O . PRO A 1 93 ? -21.629 -0.889 22.455 1.00 88.81 93 PRO A O 1
ATOM 716 N N . THR A 1 94 ? -20.511 -2.421 23.700 1.00 88.75 94 THR A N 1
ATOM 717 C CA . THR A 1 94 ? -19.248 -1.675 23.810 1.00 88.75 94 THR A CA 1
ATOM 718 C C . THR A 1 94 ? -18.637 -1.403 22.443 1.00 88.75 94 THR A C 1
ATOM 720 O O . THR A 1 94 ? -18.433 -0.238 22.095 1.00 88.75 94 THR A O 1
ATOM 723 N N . LEU A 1 95 ? -18.433 -2.439 21.620 1.00 87.75 95 LEU A N 1
ATOM 724 C CA . LEU A 1 95 ? -17.848 -2.303 20.286 1.00 87.75 95 LEU A CA 1
ATOM 725 C C . LEU A 1 95 ? -18.643 -1.308 19.448 1.00 87.75 95 LEU A C 1
ATOM 727 O O . LEU A 1 95 ? -18.097 -0.372 18.869 1.00 87.75 95 LEU A O 1
ATOM 731 N N . GLY A 1 96 ? -19.964 -1.472 19.393 1.00 86.94 96 GLY A N 1
ATOM 732 C CA . GLY A 1 96 ? -20.752 -0.586 18.554 1.00 86.94 96 GLY A CA 1
ATOM 733 C C . GLY A 1 96 ? -21.005 0.798 19.151 1.00 86.94 96 GLY A C 1
ATOM 734 O O . GLY A 1 96 ? -21.365 1.709 18.407 1.00 86.94 96 GLY A O 1
ATOM 735 N N . GLY A 1 97 ? -20.876 0.958 20.470 1.00 88.19 97 GLY A N 1
ATOM 736 C CA . GLY A 1 97 ? -20.854 2.257 21.138 1.00 88.19 97 GLY A CA 1
ATOM 737 C C . GLY A 1 97 ? -19.608 3.039 20.741 1.00 88.19 97 GLY A C 1
ATOM 738 O O . GLY A 1 97 ? -19.736 4.155 20.237 1.00 88.19 97 GLY A O 1
ATOM 739 N N . HIS A 1 98 ? -18.435 2.409 20.854 1.00 91.38 98 HIS A N 1
ATOM 740 C CA . HIS A 1 98 ? -17.175 2.991 20.401 1.00 91.38 98 HIS A CA 1
ATOM 741 C C . HIS A 1 98 ? -17.184 3.283 18.898 1.00 91.38 98 HIS A C 1
ATOM 743 O O . HIS A 1 98 ? -16.836 4.390 18.516 1.00 91.38 98 HIS A O 1
ATOM 749 N N . LEU A 1 99 ? -17.677 2.370 18.051 1.00 92.06 99 LEU A N 1
ATOM 750 C CA . LEU A 1 99 ? -17.819 2.616 16.609 1.00 92.06 99 LEU A CA 1
ATOM 751 C C . LEU A 1 99 ? -18.681 3.851 16.317 1.00 92.06 99 LEU A C 1
ATOM 753 O O . LEU A 1 99 ? -18.293 4.723 15.549 1.00 92.06 99 LEU A O 1
ATOM 757 N N . THR A 1 100 ? -19.847 3.958 16.963 1.00 90.88 100 THR A N 1
ATOM 758 C CA . THR A 1 100 ? -20.746 5.106 16.757 1.00 90.88 100 THR A CA 1
ATOM 759 C C . THR A 1 100 ? -20.113 6.416 17.235 1.00 90.88 100 THR A C 1
ATOM 761 O O . THR A 1 100 ? -20.358 7.459 16.635 1.00 90.88 100 THR A O 1
ATOM 764 N N . ALA A 1 101 ? -19.353 6.386 18.332 1.00 92.25 101 ALA A N 1
ATOM 765 C CA . ALA A 1 101 ? -18.668 7.558 18.867 1.00 92.25 101 ALA A CA 1
ATOM 766 C C . ALA A 1 101 ? -17.470 7.964 17.992 1.00 92.25 101 ALA A C 1
ATOM 768 O O . ALA A 1 101 ? -17.356 9.137 17.649 1.00 92.25 101 ALA A O 1
ATOM 769 N N . ALA A 1 102 ? -16.657 7.004 17.546 1.00 93.88 102 ALA A N 1
ATOM 770 C CA . ALA A 1 102 ? -15.537 7.230 16.634 1.00 93.88 102 ALA A CA 1
ATOM 771 C C . ALA A 1 102 ? -16.006 7.883 15.325 1.00 93.88 102 ALA A C 1
ATOM 773 O O . ALA A 1 102 ? -15.494 8.929 14.946 1.00 93.88 102 ALA A O 1
ATOM 774 N N . LEU A 1 103 ? -17.080 7.367 14.712 1.00 93.62 103 LEU A N 1
ATOM 775 C CA . LEU A 1 103 ? -17.695 7.962 13.512 1.00 93.62 103 LEU A CA 1
ATOM 776 C C . LEU A 1 103 ? -18.288 9.365 13.738 1.00 93.62 103 LEU A C 1
ATOM 778 O O . LEU A 1 103 ? -18.638 10.055 12.785 1.00 93.62 103 LEU A O 1
ATOM 782 N N . ARG A 1 104 ? -18.449 9.794 14.994 1.00 93.25 104 ARG A N 1
ATOM 783 C CA . ARG A 1 104 ? -18.862 11.157 15.365 1.00 93.25 104 ARG A CA 1
ATOM 784 C C . ARG A 1 104 ? -17.674 12.059 15.722 1.00 93.25 104 ARG A C 1
ATOM 786 O O . ARG A 1 104 ? -17.911 13.176 16.178 1.00 93.25 104 ARG A O 1
ATOM 793 N N . GLY A 1 105 ? -16.442 11.590 15.522 1.00 90.56 105 GLY A N 1
ATOM 794 C CA . GLY A 1 105 ? -15.209 12.325 15.808 1.00 90.56 105 GLY A CA 1
ATOM 795 C C . GLY A 1 105 ? -14.704 12.188 17.248 1.00 90.56 105 GLY A C 1
ATOM 796 O O . GLY A 1 105 ? -14.026 13.085 17.737 1.00 90.56 105 GLY A O 1
ATOM 797 N N . ASP A 1 106 ? -15.067 11.121 17.968 1.00 95.56 106 ASP A N 1
ATOM 798 C CA . ASP A 1 106 ? -14.491 10.834 19.288 1.00 95.56 106 ASP A CA 1
ATOM 799 C C . ASP A 1 106 ? -13.186 10.031 19.153 1.00 95.56 106 ASP A C 1
ATOM 801 O O . ASP A 1 106 ? -13.199 8.801 19.024 1.00 95.56 106 ASP A O 1
ATOM 805 N N . ASP A 1 107 ? -12.051 10.727 19.229 1.00 93.75 107 ASP A N 1
ATOM 806 C CA . ASP A 1 107 ? -10.722 10.112 19.150 1.00 93.75 107 ASP A CA 1
ATOM 807 C C . ASP A 1 107 ? -10.463 9.086 20.261 1.00 93.75 107 ASP A C 1
ATOM 809 O O . ASP A 1 107 ? -9.708 8.133 20.074 1.00 93.75 107 ASP A O 1
ATOM 813 N N . THR A 1 108 ? -11.040 9.271 21.453 1.00 95.12 108 THR A N 1
ATOM 814 C CA . THR A 1 108 ? -10.852 8.324 22.560 1.00 95.12 108 THR A CA 1
ATOM 815 C C . THR A 1 108 ? -11.573 7.017 22.261 1.00 95.12 108 THR A C 1
ATOM 817 O O . THR A 1 108 ? -11.018 5.947 22.513 1.00 95.12 108 THR A O 1
ATOM 820 N N . ALA A 1 109 ? -12.763 7.087 21.665 1.00 93.81 109 ALA A N 1
ATOM 821 C CA . ALA A 1 109 ? -13.460 5.905 21.178 1.00 93.81 109 ALA A CA 1
ATOM 822 C C . ALA A 1 109 ? -12.702 5.223 20.027 1.00 93.81 109 ALA A C 1
ATOM 824 O O . ALA A 1 109 ? -12.592 3.997 20.020 1.00 93.81 109 ALA A O 1
ATOM 825 N N . ALA A 1 110 ? -12.133 5.992 19.094 1.00 93.94 110 ALA A N 1
ATOM 826 C CA . ALA A 1 110 ? -11.317 5.457 18.003 1.00 93.94 110 ALA A CA 1
ATOM 827 C C . ALA A 1 110 ? -10.059 4.728 18.519 1.00 93.94 110 ALA A C 1
ATOM 829 O O . ALA A 1 110 ? -9.801 3.591 18.123 1.00 93.94 110 ALA A O 1
ATOM 830 N N . ARG A 1 111 ? -9.327 5.314 19.479 1.00 92.50 111 ARG A N 1
ATOM 831 C CA . ARG A 1 111 ? -8.188 4.642 20.142 1.00 92.50 111 ARG A CA 1
ATOM 832 C C . ARG A 1 111 ? -8.626 3.368 20.855 1.00 92.50 111 ARG A C 1
ATOM 834 O O . ARG A 1 111 ? -8.009 2.327 20.672 1.00 92.50 111 ARG A O 1
ATOM 841 N N . ALA A 1 112 ? -9.734 3.423 21.596 1.00 91.69 112 ALA A N 1
ATOM 842 C CA . ALA A 1 112 ? -10.264 2.253 22.288 1.00 91.69 112 ALA A CA 1
ATOM 843 C C . ALA A 1 112 ? -10.639 1.112 21.323 1.00 91.69 112 ALA A C 1
ATOM 845 O O . ALA A 1 112 ? -10.468 -0.052 21.680 1.00 91.69 112 ALA A O 1
ATOM 846 N N . LEU A 1 113 ? -11.123 1.417 20.110 1.00 90.44 113 LEU A N 1
ATOM 847 C CA . LEU A 1 113 ? -11.361 0.410 19.067 1.00 90.44 113 LEU A CA 1
ATOM 848 C C . LEU A 1 113 ? -10.061 -0.247 18.606 1.00 90.44 113 LEU A C 1
ATOM 850 O O . LEU A 1 113 ? -9.987 -1.476 18.577 1.00 90.44 113 LEU A O 1
ATOM 854 N N . ALA A 1 114 ? -9.056 0.558 18.254 1.00 89.06 114 ALA A N 1
ATOM 855 C CA . ALA A 1 114 ? -7.764 0.053 17.797 1.00 89.06 114 ALA A CA 1
ATOM 856 C C . ALA A 1 114 ? -7.095 -0.811 18.879 1.00 89.06 114 ALA A C 1
ATOM 858 O O . ALA A 1 114 ? -6.717 -1.949 18.608 1.00 89.06 114 ALA A O 1
ATOM 859 N N . ASP A 1 115 ? -7.047 -0.319 20.120 1.00 87.69 115 ASP A N 1
ATOM 860 C CA . ASP A 1 115 ? -6.450 -1.019 21.261 1.00 87.69 115 ASP A CA 1
ATOM 861 C C . ASP A 1 115 ? -7.172 -2.337 21.566 1.00 87.69 115 ASP A C 1
ATOM 863 O O . ASP A 1 115 ? -6.537 -3.358 21.833 1.00 87.69 115 ASP A O 1
ATOM 867 N N . HIS A 1 116 ? -8.509 -2.344 21.505 1.00 86.44 116 HIS A N 1
ATOM 868 C CA . HIS A 1 116 ? -9.303 -3.544 21.768 1.00 86.44 116 HIS A CA 1
ATOM 869 C C . HIS A 1 116 ? -9.052 -4.655 20.740 1.00 86.44 116 HIS A C 1
ATOM 871 O O . HIS A 1 116 ? -9.090 -5.836 21.087 1.00 86.44 116 HIS A O 1
ATOM 877 N N . HIS A 1 117 ? -8.793 -4.284 19.484 1.00 84.25 117 HIS A N 1
ATOM 878 C CA . HIS A 1 117 ? -8.553 -5.224 18.388 1.00 84.25 117 HIS A CA 1
ATOM 879 C C . HIS A 1 117 ? -7.070 -5.470 18.085 1.00 84.25 117 HIS A C 1
ATOM 881 O O . HIS A 1 117 ? -6.763 -6.280 17.213 1.00 84.25 117 HIS A O 1
ATOM 887 N N . GLY A 1 118 ? -6.162 -4.808 18.802 1.00 83.69 118 GLY A N 1
ATOM 888 C CA . GLY A 1 118 ? -4.714 -4.923 18.631 1.00 83.69 118 GLY A CA 1
ATOM 889 C C . GLY A 1 118 ? -4.137 -4.092 17.480 1.00 83.69 118 GLY A C 1
ATOM 890 O O . GLY A 1 118 ? -2.936 -3.841 17.477 1.00 83.69 118 GLY A O 1
ATOM 891 N N . SER A 1 119 ? -4.958 -3.632 16.529 1.00 85.62 119 SER A N 1
ATOM 892 C CA . SER A 1 119 ? -4.550 -2.672 15.498 1.00 85.62 119 SER A CA 1
ATOM 893 C C . SER A 1 119 ? -5.738 -1.925 14.882 1.00 85.62 119 SER A C 1
ATOM 895 O O . SER A 1 119 ? -6.893 -2.355 14.982 1.00 85.62 119 SER A O 1
ATOM 897 N N . ALA A 1 120 ? -5.456 -0.812 14.199 1.00 89.88 120 ALA A N 1
ATOM 898 C CA . ALA A 1 120 ? -6.468 -0.030 13.491 1.00 89.88 120 ALA A CA 1
ATOM 899 C C . ALA A 1 120 ? -7.081 -0.825 12.329 1.00 89.88 120 ALA A C 1
ATOM 901 O O . ALA A 1 120 ? -8.299 -0.871 12.177 1.00 89.88 120 ALA A O 1
ATOM 902 N N . THR A 1 121 ? -6.261 -1.542 11.563 1.00 89.75 121 THR A N 1
ATOM 903 C CA . THR A 1 121 ? -6.733 -2.402 10.470 1.00 89.75 121 THR A CA 1
ATOM 904 C C . THR A 1 121 ? -7.619 -3.544 10.978 1.00 89.75 121 THR A C 1
ATOM 906 O O . THR A 1 121 ? -8.651 -3.857 10.378 1.00 89.75 121 THR A O 1
ATOM 909 N N . ALA A 1 122 ? -7.267 -4.154 12.116 1.00 86.50 122 ALA A N 1
ATOM 910 C CA . ALA A 1 122 ? -8.100 -5.174 12.748 1.00 86.50 122 ALA A CA 1
ATOM 911 C C . ALA A 1 122 ? -9.444 -4.593 13.220 1.00 86.50 122 ALA A C 1
ATOM 913 O O . ALA A 1 122 ? -10.482 -5.234 13.037 1.00 86.50 122 ALA A O 1
ATOM 914 N N . ALA A 1 123 ? -9.445 -3.366 13.753 1.00 89.00 123 ALA A N 1
ATOM 915 C CA . ALA A 1 123 ? -10.667 -2.654 14.118 1.00 89.00 123 ALA A CA 1
ATOM 916 C C . ALA A 1 123 ? -11.560 -2.358 12.899 1.00 89.00 123 ALA A C 1
ATOM 918 O O . ALA A 1 123 ? -12.771 -2.576 12.978 1.00 89.00 123 ALA A O 1
ATOM 919 N N . VAL A 1 124 ? -10.980 -1.952 11.760 1.00 90.62 124 VAL A N 1
ATOM 920 C CA . VAL A 1 124 ? -11.714 -1.778 10.493 1.00 90.62 124 VAL A CA 1
ATOM 921 C C . VAL A 1 124 ? -12.400 -3.082 10.097 1.00 90.62 124 VAL A C 1
ATOM 923 O O . VAL A 1 124 ? -13.615 -3.094 9.919 1.00 90.62 124 VAL A O 1
ATOM 926 N N . HIS A 1 125 ? -11.678 -4.205 10.042 1.00 86.31 125 HIS A N 1
ATOM 927 C CA . HIS A 1 125 ? -12.278 -5.503 9.706 1.00 86.31 125 HIS A CA 1
ATOM 928 C C . HIS A 1 125 ? -13.354 -5.949 10.698 1.00 86.31 125 HIS A C 1
ATOM 930 O O . HIS A 1 125 ? -14.365 -6.517 10.292 1.00 86.31 125 HIS A O 1
ATOM 936 N N . ALA A 1 126 ? -13.157 -5.698 11.992 1.00 82.69 126 ALA A N 1
ATOM 937 C CA . ALA A 1 126 ? -14.132 -6.048 13.018 1.00 82.69 126 ALA A CA 1
ATOM 938 C C . ALA A 1 126 ? -15.418 -5.210 12.937 1.00 82.69 126 ALA A C 1
ATOM 940 O O . ALA A 1 126 ? -16.453 -5.653 13.434 1.00 82.69 126 ALA A O 1
ATOM 941 N N . CYS A 1 127 ? -15.358 -4.018 12.337 1.00 85.75 127 CYS A N 1
ATOM 942 C CA . CYS A 1 127 ? -16.489 -3.102 12.201 1.00 85.75 127 CYS A CA 1
ATOM 943 C C . CYS A 1 127 ? -17.105 -3.085 10.796 1.00 85.75 127 CYS A C 1
ATOM 945 O O . CYS A 1 127 ? -18.250 -2.660 10.659 1.00 85.75 127 CYS A O 1
ATOM 947 N N . ALA A 1 128 ? -16.380 -3.545 9.772 1.00 85.06 128 ALA A N 1
ATOM 948 C CA . ALA A 1 128 ? -16.747 -3.400 8.363 1.00 85.06 128 ALA A CA 1
ATOM 949 C C . ALA A 1 128 ? -18.144 -3.939 8.039 1.00 85.06 128 ALA A C 1
ATOM 951 O O . ALA A 1 128 ? -18.883 -3.322 7.285 1.00 85.06 128 ALA A O 1
ATOM 952 N N . HIS A 1 129 ? -18.567 -5.032 8.677 1.00 78.12 129 HIS A N 1
ATOM 953 C CA . HIS A 1 129 ? -19.894 -5.612 8.451 1.00 78.12 129 HIS A CA 1
ATOM 954 C C . HIS A 1 129 ? -21.071 -4.715 8.852 1.00 78.12 129 HIS A C 1
ATOM 956 O O . HIS A 1 129 ? -22.218 -5.021 8.523 1.00 78.12 129 HIS A O 1
ATOM 962 N N . ALA A 1 130 ? -20.814 -3.684 9.655 1.00 79.94 130 ALA A N 1
ATOM 963 C CA . ALA A 1 130 ? -21.811 -2.732 10.124 1.00 79.94 130 ALA A CA 1
ATOM 964 C C . ALA A 1 130 ? -21.816 -1.432 9.303 1.00 79.94 130 ALA A C 1
ATOM 966 O O . ALA A 1 130 ? -22.581 -0.526 9.639 1.00 79.94 130 ALA A O 1
ATOM 967 N N . LEU A 1 131 ? -20.963 -1.332 8.281 1.00 84.56 131 LEU A N 1
ATOM 968 C CA . LEU A 1 131 ? -20.668 -0.109 7.545 1.00 84.56 131 LEU A CA 1
ATOM 969 C C . LEU A 1 131 ? -20.832 -0.344 6.042 1.00 84.56 131 LEU A C 1
ATOM 971 O O . LEU A 1 131 ? -20.568 -1.431 5.536 1.00 84.56 131 LEU A O 1
ATOM 975 N N . ASP A 1 132 ? -21.277 0.688 5.337 1.00 85.75 132 ASP A N 1
ATOM 976 C CA . ASP A 1 132 ? -21.109 0.797 3.890 1.00 85.75 132 ASP A CA 1
ATOM 977 C C . ASP A 1 132 ? -19.713 1.360 3.566 1.00 85.75 132 ASP A C 1
ATOM 979 O O . ASP A 1 132 ? -18.912 1.635 4.464 1.00 85.75 132 ASP A O 1
ATOM 983 N N . THR A 1 133 ? -19.406 1.528 2.279 1.00 90.06 133 THR A N 1
ATOM 984 C CA . THR A 1 133 ? -18.113 2.054 1.823 1.00 90.06 133 THR A CA 1
ATOM 985 C C . THR A 1 133 ? -17.778 3.407 2.454 1.00 90.06 133 THR A C 1
ATOM 987 O O . THR A 1 133 ? -16.671 3.584 2.959 1.00 90.06 133 THR A O 1
ATOM 990 N N . GLU A 1 134 ? -18.737 4.338 2.496 1.00 91.31 134 GLU A N 1
ATOM 991 C CA . GLU A 1 134 ? -18.549 5.652 3.128 1.00 91.31 134 GLU A CA 1
ATOM 992 C C . GLU A 1 134 ? -18.264 5.517 4.630 1.00 91.31 134 GLU A C 1
ATOM 994 O O . GLU A 1 134 ? -17.352 6.156 5.154 1.00 91.31 134 GLU A O 1
ATOM 999 N N . GLY A 1 135 ? -18.994 4.644 5.330 1.00 91.44 135 GLY A N 1
ATOM 1000 C CA . GLY A 1 135 ? -18.772 4.360 6.743 1.00 91.44 135 GLY A CA 1
ATOM 1001 C C . GLY A 1 135 ? -17.408 3.730 7.029 1.00 91.44 135 GLY A C 1
ATOM 1002 O O . GLY A 1 135 ? -16.793 4.059 8.044 1.00 91.44 135 GLY A O 1
ATOM 1003 N N . VAL A 1 136 ? -16.912 2.852 6.150 1.00 93.12 136 VAL A N 1
ATOM 1004 C CA . VAL A 1 136 ? -15.560 2.276 6.257 1.00 93.12 136 VAL A CA 1
ATOM 1005 C C . VAL A 1 136 ? -14.505 3.367 6.118 1.00 93.12 136 VAL A C 1
ATOM 1007 O O . VAL A 1 136 ? -13.612 3.443 6.958 1.00 93.12 136 VAL A O 1
ATOM 1010 N N . VAL A 1 137 ? -14.625 4.233 5.110 1.00 95.62 137 VAL A N 1
ATOM 1011 C CA . VAL A 1 137 ? -13.698 5.355 4.894 1.00 95.62 137 VAL A CA 1
ATOM 1012 C C . VAL A 1 137 ? -13.710 6.304 6.093 1.00 95.62 137 VAL A C 1
ATOM 1014 O O . VAL A 1 137 ? -12.652 6.635 6.622 1.00 95.62 137 VAL A O 1
ATOM 1017 N N . ALA A 1 138 ? -14.893 6.659 6.601 1.00 96.06 138 ALA A N 1
ATOM 1018 C CA . ALA A 1 138 ? -15.026 7.510 7.782 1.00 96.06 138 ALA A CA 1
ATOM 1019 C C . ALA A 1 138 ? -14.407 6.876 9.041 1.00 96.06 138 ALA A C 1
ATOM 1021 O O . ALA A 1 138 ? -13.850 7.577 9.886 1.00 96.06 138 ALA A O 1
ATOM 1022 N N . LEU A 1 139 ? -14.485 5.548 9.183 1.00 95.69 139 LEU A N 1
ATOM 1023 C CA . LEU A 1 139 ? -13.824 4.841 10.279 1.00 95.69 139 LEU A CA 1
ATOM 1024 C C . LEU A 1 139 ? -12.298 4.862 10.127 1.00 95.69 139 LEU A C 1
ATOM 1026 O O . LEU A 1 139 ? -11.604 5.088 11.115 1.00 95.69 139 LEU A O 1
ATOM 1030 N N . VAL A 1 140 ? -11.777 4.620 8.922 1.00 96.62 140 VAL A N 1
ATOM 1031 C CA . VAL A 1 140 ? -10.336 4.695 8.628 1.00 96.62 140 VAL A CA 1
ATOM 1032 C C . VAL A 1 140 ? -9.804 6.090 8.952 1.00 96.62 140 VAL A C 1
ATOM 1034 O O . VAL A 1 140 ? -8.804 6.195 9.659 1.00 96.62 140 VAL A O 1
ATOM 1037 N N . ASP A 1 141 ? -10.499 7.143 8.518 1.00 97.00 141 ASP A N 1
ATOM 1038 C CA . ASP A 1 141 ? -10.141 8.535 8.807 1.00 97.00 141 ASP A CA 1
ATOM 1039 C C . ASP A 1 141 ? -10.128 8.835 10.314 1.00 97.00 141 ASP A C 1
ATOM 1041 O O . ASP A 1 141 ? -9.143 9.343 10.855 1.00 97.00 141 ASP A O 1
ATOM 1045 N N . ALA A 1 142 ? -11.181 8.423 11.029 1.00 96.44 142 ALA A N 1
ATOM 1046 C CA . ALA A 1 142 ? -11.263 8.588 12.478 1.00 96.44 142 ALA A CA 1
ATOM 1047 C C . ALA A 1 142 ? -10.134 7.847 13.218 1.00 96.44 142 ALA A C 1
ATOM 1049 O O . ALA A 1 142 ? -9.561 8.374 14.171 1.00 96.44 142 ALA A O 1
ATOM 1050 N N . LEU A 1 143 ? -9.792 6.627 12.790 1.00 95.69 143 LEU A N 1
ATOM 1051 C CA . LEU A 1 143 ? -8.702 5.846 13.380 1.00 95.69 143 LEU A CA 1
ATOM 1052 C C . LEU A 1 143 ? -7.335 6.483 13.102 1.00 95.69 143 LEU A C 1
ATOM 1054 O O . LEU A 1 143 ? -6.549 6.639 14.038 1.00 95.69 143 LEU A O 1
ATOM 1058 N N . ALA A 1 144 ? -7.066 6.869 11.851 1.00 93.81 144 ALA A N 1
ATOM 1059 C CA . ALA A 1 144 ? -5.813 7.506 11.449 1.00 93.81 144 ALA A CA 1
ATOM 1060 C C . ALA A 1 144 ? -5.597 8.837 12.189 1.00 93.81 144 ALA A C 1
ATOM 1062 O O . ALA A 1 144 ? -4.525 9.069 12.749 1.00 93.81 144 ALA A O 1
ATOM 1063 N N . SER A 1 145 ? -6.643 9.662 12.288 1.00 92.62 145 SER A N 1
ATOM 1064 C CA . SER A 1 145 ? -6.613 10.941 13.007 1.00 92.62 145 SER A CA 1
ATOM 1065 C C . SER A 1 145 ? -6.391 10.775 14.513 1.00 92.62 145 SER A C 1
ATOM 1067 O O . SER A 1 145 ? -5.732 11.597 15.152 1.00 92.62 145 SER A O 1
ATOM 1069 N N . ALA A 1 146 ? -6.901 9.692 15.103 1.00 91.75 146 ALA A N 1
ATOM 1070 C CA . ALA A 1 146 ? -6.825 9.490 16.542 1.00 91.75 146 ALA A CA 1
ATOM 1071 C C . ALA A 1 146 ? -5.400 9.185 17.040 1.00 91.75 146 ALA A C 1
ATOM 1073 O O . ALA A 1 146 ? -5.069 9.520 18.185 1.00 91.75 146 ALA A O 1
ATOM 1074 N N . SER A 1 147 ? -4.538 8.550 16.236 1.00 86.12 147 SER A N 1
ATOM 1075 C CA . SER A 1 147 ? -3.138 8.322 16.621 1.00 86.12 147 SER A CA 1
ATOM 1076 C C . SER A 1 147 ? -2.212 8.053 15.435 1.00 86.12 147 SER A C 1
ATOM 1078 O O . SER A 1 147 ? -2.575 7.336 14.507 1.00 86.12 147 SER A O 1
ATOM 1080 N N . GLY A 1 148 ? -0.959 8.510 15.537 1.00 81.50 148 GLY A N 1
ATOM 1081 C CA . GLY A 1 148 ? 0.072 8.214 14.535 1.00 81.50 148 GLY A CA 1
ATOM 1082 C C . GLY A 1 148 ? 0.325 6.714 14.337 1.00 81.50 148 GLY A C 1
ATOM 1083 O O . GLY A 1 148 ? 0.524 6.284 13.212 1.00 81.50 148 GLY A O 1
ATOM 1084 N N . ALA A 1 149 ? 0.222 5.898 15.394 1.00 82.31 149 ALA A N 1
ATOM 1085 C CA . ALA A 1 149 ? 0.362 4.442 15.285 1.00 82.31 149 ALA A CA 1
ATOM 1086 C C . ALA A 1 149 ? -0.757 3.802 14.443 1.00 82.31 149 ALA A C 1
ATOM 1088 O O . ALA A 1 149 ? -0.498 2.909 13.642 1.00 82.31 149 ALA A O 1
ATOM 1089 N N . ALA A 1 150 ? -1.999 4.272 14.595 1.00 86.25 150 ALA A N 1
ATOM 1090 C CA . ALA A 1 150 ? -3.115 3.838 13.757 1.00 86.25 150 ALA A CA 1
ATOM 1091 C C . ALA A 1 150 ? -2.956 4.315 12.306 1.00 86.25 150 ALA A C 1
ATOM 1093 O O . ALA A 1 150 ? -3.216 3.548 11.383 1.00 86.25 150 ALA A O 1
ATOM 1094 N N . SER A 1 151 ? -2.489 5.552 12.117 1.00 88.12 151 SER A N 1
ATOM 1095 C CA . SER A 1 151 ? -2.148 6.113 10.806 1.00 88.12 151 SER A CA 1
ATOM 1096 C C . SER A 1 151 ? -1.109 5.253 10.081 1.00 88.12 151 SER A C 1
ATOM 1098 O O . SER A 1 151 ? -1.345 4.829 8.953 1.00 88.12 151 SER A O 1
ATOM 1100 N N . ASP A 1 152 ? -0.006 4.916 10.758 1.00 82.81 152 ASP A N 1
ATOM 1101 C CA . ASP A 1 152 ? 1.072 4.076 10.227 1.00 82.81 152 ASP A CA 1
ATOM 1102 C C . ASP A 1 152 ? 0.572 2.644 9.924 1.00 82.81 152 ASP A C 1
ATOM 1104 O O . ASP A 1 152 ? 0.883 2.088 8.869 1.00 82.81 152 ASP A O 1
ATOM 1108 N N . ASP A 1 153 ? -0.259 2.057 10.799 1.00 85.12 153 ASP A N 1
ATOM 1109 C CA . ASP A 1 153 ? -0.864 0.726 10.607 1.00 85.12 153 ASP A CA 1
ATOM 1110 C C . ASP A 1 153 ? -1.793 0.654 9.383 1.00 85.12 153 ASP A C 1
ATOM 1112 O O . ASP A 1 153 ? -1.790 -0.350 8.660 1.00 85.12 153 ASP A O 1
ATOM 1116 N N . LEU A 1 154 ? -2.579 1.711 9.149 1.00 90.44 154 LEU A N 1
ATOM 1117 C CA . LEU A 1 154 ? -3.486 1.831 8.006 1.00 90.44 154 LEU A CA 1
ATOM 1118 C C . LEU A 1 154 ? -2.725 2.156 6.718 1.00 90.44 154 LEU A C 1
ATOM 1120 O O . LEU A 1 154 ? -2.975 1.515 5.696 1.00 90.44 154 LEU A O 1
ATOM 1124 N N . HIS A 1 155 ? -1.746 3.064 6.770 1.00 88.50 155 HIS A N 1
ATOM 1125 C CA . HIS A 1 155 ? -0.838 3.341 5.657 1.00 88.50 155 HIS A CA 1
ATOM 1126 C C . HIS A 1 155 ? -0.185 2.044 5.165 1.00 88.50 155 HIS A C 1
ATOM 1128 O O . HIS A 1 155 ? -0.261 1.714 3.981 1.00 88.50 155 HIS A O 1
ATOM 1134 N N . ALA A 1 156 ? 0.361 1.246 6.085 1.00 85.31 156 ALA A N 1
ATOM 1135 C CA . ALA A 1 156 ? 0.968 -0.057 5.822 1.00 85.31 156 ALA A CA 1
ATOM 1136 C C . ALA A 1 156 ? 0.050 -1.057 5.091 1.00 85.31 156 ALA A C 1
ATOM 1138 O O . ALA A 1 156 ? 0.538 -1.959 4.405 1.00 85.31 156 ALA A O 1
ATOM 1139 N N . ARG A 1 157 ? -1.275 -0.942 5.261 1.00 88.69 157 ARG A N 1
ATOM 1140 C CA . ARG A 1 157 ? -2.261 -1.945 4.820 1.00 88.69 157 ARG A CA 1
ATOM 1141 C C . ARG A 1 157 ? -3.316 -1.415 3.854 1.00 88.69 157 ARG A C 1
ATOM 1143 O O . ARG A 1 157 ? -4.198 -2.184 3.480 1.00 88.69 157 ARG A O 1
ATOM 1150 N N . ARG A 1 158 ? -3.208 -0.176 3.370 1.00 91.31 158 ARG A N 1
ATOM 1151 C CA . ARG A 1 158 ? -4.199 0.462 2.480 1.00 91.31 158 ARG A CA 1
ATOM 1152 C C . ARG A 1 158 ? -4.577 -0.382 1.253 1.00 91.31 158 ARG A C 1
ATOM 1154 O O . ARG A 1 158 ? -5.749 -0.682 1.050 1.00 91.31 158 ARG A O 1
ATOM 1161 N N . TYR A 1 159 ? -3.600 -0.924 0.522 1.00 92.06 159 TYR A N 1
ATOM 1162 C CA . TYR A 1 159 ? -3.877 -1.831 -0.603 1.00 92.06 159 TYR A CA 1
ATOM 1163 C C . TYR A 1 159 ? -4.405 -3.206 -0.159 1.00 92.06 159 TYR A C 1
ATOM 1165 O O . TYR A 1 159 ? -5.237 -3.810 -0.835 1.00 92.06 159 TYR A O 1
ATOM 1173 N N . ALA A 1 160 ? -3.991 -3.693 1.017 1.00 90.00 160 ALA A N 1
ATOM 1174 C CA . ALA A 1 160 ? -4.526 -4.929 1.586 1.00 90.00 160 ALA A CA 1
ATOM 1175 C C . ALA A 1 160 ? -5.999 -4.796 2.002 1.00 90.00 160 ALA A C 1
ATOM 1177 O O . ALA A 1 160 ? -6.750 -5.757 1.836 1.00 90.00 160 ALA A O 1
ATOM 1178 N N . LEU A 1 161 ? -6.421 -3.617 2.469 1.00 91.19 161 LEU A N 1
ATOM 1179 C CA . LEU A 1 161 ? -7.824 -3.293 2.726 1.00 91.19 161 LEU A CA 1
ATOM 1180 C C . LEU A 1 161 ? -8.641 -3.339 1.429 1.00 91.19 161 LEU A C 1
ATOM 1182 O O . LEU A 1 161 ? -9.663 -4.023 1.400 1.00 91.19 161 LEU A O 1
ATOM 1186 N N . CYS A 1 162 ? -8.160 -2.726 0.340 1.00 94.19 162 CYS A N 1
ATOM 1187 C CA . CYS A 1 162 ? -8.824 -2.806 -0.968 1.00 94.19 162 CYS A CA 1
ATOM 1188 C C . CYS A 1 162 ? -8.947 -4.255 -1.466 1.00 94.19 162 CYS A C 1
ATOM 1190 O O . CYS A 1 162 ? -10.024 -4.679 -1.887 1.00 94.19 162 CYS A O 1
ATOM 1192 N N . ARG A 1 163 ? -7.877 -5.061 -1.366 1.00 91.94 163 ARG A N 1
ATOM 1193 C CA . ARG A 1 163 ? -7.937 -6.494 -1.720 1.00 91.94 163 ARG A CA 1
ATOM 1194 C C . ARG A 1 163 ? -8.934 -7.266 -0.858 1.00 91.94 163 ARG A C 1
ATOM 1196 O O . ARG A 1 163 ? -9.654 -8.122 -1.368 1.00 91.94 163 ARG A O 1
ATOM 1203 N N . ALA A 1 164 ? -8.957 -7.007 0.448 1.00 88.75 164 ALA A N 1
ATOM 1204 C CA . ALA A 1 164 ? -9.876 -7.675 1.360 1.00 88.75 164 ALA A CA 1
ATOM 1205 C C . ALA A 1 164 ? -11.333 -7.324 1.033 1.00 88.75 164 ALA A C 1
ATOM 1207 O O . ALA A 1 164 ? -12.169 -8.230 1.018 1.00 88.75 164 ALA A O 1
ATOM 1208 N N . ALA A 1 165 ? -11.600 -6.056 0.698 1.00 90.44 165 ALA A N 1
ATOM 1209 C CA . ALA A 1 165 ? -12.898 -5.580 0.232 1.00 90.44 165 ALA A CA 1
ATOM 1210 C C . ALA A 1 165 ? -13.334 -6.275 -1.059 1.00 90.44 165 ALA A C 1
ATOM 1212 O O . ALA A 1 165 ? -14.441 -6.806 -1.124 1.00 90.44 165 ALA A O 1
ATOM 1213 N N . ALA A 1 166 ? -12.439 -6.352 -2.048 1.00 90.81 166 ALA A N 1
ATOM 1214 C CA . ALA A 1 166 ? -12.704 -7.012 -3.323 1.00 90.81 166 ALA A CA 1
ATOM 1215 C C . ALA A 1 166 ? -13.114 -8.485 -3.178 1.00 90.81 166 ALA A C 1
ATOM 1217 O O . ALA A 1 166 ? -13.851 -9.023 -3.998 1.00 90.81 166 ALA A O 1
ATOM 1218 N N . ARG A 1 167 ? -12.620 -9.153 -2.130 1.00 87.44 167 ARG A N 1
ATOM 1219 C CA . ARG A 1 167 ? -12.863 -10.578 -1.873 1.00 87.44 167 ARG A CA 1
ATOM 1220 C C . ARG A 1 167 ? -13.928 -10.843 -0.812 1.00 87.44 167 ARG A C 1
ATOM 1222 O O . ARG A 1 167 ? -14.117 -11.996 -0.426 1.00 87.44 167 ARG A O 1
ATOM 1229 N N . GLY A 1 168 ? -14.586 -9.807 -0.294 1.00 76.69 168 GLY A N 1
ATOM 1230 C CA . GLY A 1 168 ? -15.599 -9.957 0.752 1.00 76.69 168 GLY A CA 1
ATOM 1231 C C . GLY A 1 168 ? -15.053 -10.501 2.077 1.00 76.69 168 GLY A C 1
ATOM 1232 O O . GLY A 1 168 ? -15.763 -11.190 2.817 1.00 76.69 168 GLY A O 1
ATOM 1233 N N . THR A 1 169 ? -13.774 -10.266 2.379 1.00 67.75 169 THR A N 1
ATOM 1234 C CA . THR A 1 169 ? -13.121 -10.862 3.551 1.00 67.75 169 THR A CA 1
ATOM 1235 C C . THR A 1 169 ? -13.556 -10.150 4.833 1.00 67.75 169 THR A C 1
ATOM 1237 O O . THR A 1 169 ? -13.497 -8.928 4.938 1.00 67.75 169 THR A O 1
ATOM 1240 N N . ASN A 1 170 ? -13.959 -10.920 5.850 1.00 65.19 170 ASN A N 1
ATOM 1241 C CA . ASN A 1 170 ? -14.378 -10.412 7.166 1.00 65.19 170 ASN A CA 1
ATOM 1242 C C . ASN A 1 170 ? -15.541 -9.399 7.127 1.00 65.19 170 ASN A C 1
ATOM 1244 O O . ASN A 1 170 ? -15.667 -8.575 8.025 1.00 65.19 170 ASN A O 1
ATOM 1248 N N . GLY A 1 171 ? -16.410 -9.468 6.115 1.00 63.41 171 GLY A N 1
ATOM 1249 C CA . GLY A 1 171 ? -17.567 -8.573 6.001 1.00 63.41 171 GLY A CA 1
ATOM 1250 C C . GLY A 1 171 ? -17.252 -7.199 5.409 1.00 63.41 171 GLY A C 1
ATOM 1251 O O . GLY A 1 171 ? -18.184 -6.434 5.192 1.00 63.41 171 GLY A O 1
ATOM 1252 N N . LEU A 1 172 ? -15.984 -6.912 5.096 1.00 75.19 172 LEU A N 1
ATOM 1253 C CA . LEU A 1 172 ? -15.617 -5.839 4.180 1.00 75.19 172 LEU A CA 1
ATOM 1254 C C . LEU A 1 172 ? -15.809 -6.378 2.762 1.00 75.19 172 LEU A C 1
ATOM 1256 O O . LEU A 1 172 ? -15.028 -7.221 2.322 1.00 75.19 172 LEU A O 1
ATOM 1260 N N . ALA A 1 173 ? -16.877 -5.962 2.090 1.00 80.12 173 ALA A N 1
ATOM 1261 C CA . ALA A 1 173 ? -17.232 -6.460 0.769 1.00 80.12 173 ALA A CA 1
ATOM 1262 C C . ALA A 1 173 ? -17.646 -5.312 -0.146 1.00 80.12 173 ALA A C 1
ATOM 1264 O O . ALA A 1 173 ? -18.511 -4.517 0.211 1.00 80.12 173 ALA A O 1
ATOM 1265 N N . VAL A 1 174 ? -17.042 -5.275 -1.328 1.00 87.75 174 VAL A N 1
ATOM 1266 C CA . VAL A 1 174 ? -17.538 -4.531 -2.486 1.00 87.75 174 VAL A CA 1
ATOM 1267 C C . VAL A 1 174 ? -17.761 -5.543 -3.602 1.00 87.75 174 VAL A C 1
ATOM 1269 O O . VAL A 1 174 ? -16.924 -6.416 -3.826 1.00 87.75 174 VAL A O 1
ATOM 1272 N N . ASP A 1 175 ? -18.916 -5.477 -4.243 1.00 84.75 175 ASP A N 1
ATOM 1273 C CA . ASP A 1 175 ? -19.398 -6.461 -5.216 1.00 84.75 175 ASP A CA 1
ATOM 1274 C C . ASP A 1 175 ? -19.516 -5.895 -6.636 1.00 84.75 175 ASP A C 1
ATOM 1276 O O . ASP A 1 175 ? -19.734 -6.650 -7.584 1.00 84.75 175 ASP A O 1
ATOM 1280 N N . GLU A 1 176 ? -19.307 -4.588 -6.796 1.00 90.69 176 GLU A N 1
ATOM 1281 C CA . GLU A 1 176 ? -19.396 -3.885 -8.072 1.00 90.69 176 GLU A CA 1
ATOM 1282 C C . GLU A 1 176 ? -18.210 -2.922 -8.283 1.00 90.69 176 GLU A C 1
ATOM 1284 O O . GLU A 1 176 ? -17.603 -2.458 -7.307 1.00 90.69 176 GLU A O 1
ATOM 1289 N N . PRO A 1 177 ? -17.884 -2.567 -9.545 1.00 94.62 177 PRO A N 1
ATOM 1290 C CA . PRO A 1 177 ? -16.753 -1.694 -9.861 1.00 94.62 177 PRO A CA 1
ATOM 1291 C C . PRO A 1 177 ? -16.853 -0.326 -9.183 1.00 94.62 177 PRO A C 1
ATOM 1293 O O . PRO A 1 177 ? -15.904 0.099 -8.529 1.00 94.62 177 PRO A O 1
ATOM 1296 N N . ASP A 1 178 ? -18.022 0.317 -9.261 1.00 94.88 178 ASP A N 1
ATOM 1297 C CA . ASP A 1 178 ? -18.254 1.660 -8.715 1.00 94.88 178 ASP A CA 1
ATOM 1298 C C . ASP A 1 178 ? -18.043 1.700 -7.191 1.00 94.88 178 ASP A C 1
ATOM 1300 O O . ASP A 1 178 ? -17.480 2.659 -6.660 1.00 94.88 178 ASP A O 1
ATOM 1304 N N . ALA A 1 179 ? -18.438 0.639 -6.477 1.00 93.31 179 ALA A N 1
ATOM 1305 C CA . ALA A 1 179 ? -18.236 0.523 -5.034 1.00 93.31 179 ALA A CA 1
ATOM 1306 C C . ALA A 1 179 ? -16.753 0.342 -4.670 1.00 93.31 179 ALA A C 1
ATOM 1308 O O . ALA A 1 179 ? -16.294 0.906 -3.674 1.00 93.31 179 ALA A O 1
ATOM 1309 N N . PHE A 1 180 ? -15.999 -0.411 -5.478 1.00 96.44 180 PHE A N 1
ATOM 1310 C CA . PHE A 1 180 ? -14.552 -0.558 -5.313 1.00 96.44 180 PHE A CA 1
ATOM 1311 C C . PHE A 1 180 ? -13.810 0.759 -5.581 1.00 96.44 180 PHE A C 1
ATOM 1313 O O . PHE A 1 180 ? -12.933 1.124 -4.801 1.00 96.44 180 PHE A O 1
ATOM 1320 N N . GLU A 1 181 ? -14.168 1.487 -6.642 1.00 96.19 181 GLU A N 1
ATOM 1321 C CA . GLU A 1 181 ? -13.561 2.794 -6.945 1.00 96.19 181 GLU A CA 1
ATOM 1322 C C . GLU A 1 181 ? -13.893 3.821 -5.861 1.00 96.19 181 GLU A C 1
ATOM 1324 O O . GLU A 1 181 ? -12.993 4.487 -5.366 1.00 96.19 181 GLU A O 1
ATOM 1329 N N . THR A 1 182 ? -15.142 3.855 -5.386 1.00 96.31 182 THR A N 1
ATOM 1330 C CA . THR A 1 182 ? -15.545 4.722 -4.263 1.00 96.31 182 THR A CA 1
ATOM 1331 C C . THR A 1 182 ? -14.737 4.428 -2.997 1.00 96.31 182 THR A C 1
ATOM 1333 O O . THR A 1 182 ? -14.382 5.348 -2.262 1.00 96.31 182 THR A O 1
ATOM 1336 N N . LEU A 1 183 ? -14.428 3.153 -2.725 1.00 96.12 183 LEU A N 1
ATOM 1337 C CA . LEU A 1 183 ? -13.575 2.783 -1.597 1.00 96.12 183 LEU A CA 1
ATOM 1338 C C . LEU A 1 183 ? -12.147 3.297 -1.794 1.00 96.12 183 LEU A C 1
ATOM 1340 O O . LEU A 1 183 ? -11.597 3.890 -0.872 1.00 96.12 183 LEU A O 1
ATOM 1344 N N . ALA A 1 184 ? -11.551 3.057 -2.964 1.00 96.62 184 ALA A N 1
ATOM 1345 C CA . ALA A 1 184 ? -10.185 3.481 -3.258 1.00 96.62 184 ALA A CA 1
ATOM 1346 C C . ALA A 1 184 ? -10.040 5.010 -3.180 1.00 96.62 184 ALA A C 1
ATOM 1348 O O . ALA A 1 184 ? -9.189 5.486 -2.436 1.00 96.62 184 ALA A O 1
ATOM 1349 N N . ASP A 1 185 ? -10.929 5.758 -3.838 1.00 96.75 185 ASP A N 1
ATOM 1350 C CA . ASP A 1 185 ? -10.949 7.227 -3.819 1.00 96.75 185 ASP A CA 1
ATOM 1351 C C . ASP A 1 185 ? -11.197 7.772 -2.403 1.00 96.75 185 ASP A C 1
ATOM 1353 O O . ASP A 1 185 ? -10.604 8.764 -1.977 1.00 96.75 185 ASP A O 1
ATOM 1357 N N . GLY A 1 186 ? -12.071 7.113 -1.638 1.00 96.81 186 GLY A N 1
ATOM 1358 C CA . GLY A 1 186 ? -12.320 7.474 -0.249 1.00 96.81 186 GLY A CA 1
ATOM 1359 C C . GLY A 1 186 ? -11.083 7.285 0.630 1.00 96.81 186 GLY A C 1
ATOM 1360 O O . GLY A 1 186 ? -10.769 8.163 1.428 1.00 96.81 186 GLY A O 1
ATOM 1361 N N . LEU A 1 187 ? -10.351 6.180 0.463 1.00 96.44 187 LEU A N 1
ATOM 1362 C CA . LEU A 1 187 ? -9.092 5.940 1.172 1.00 96.44 187 LEU A CA 1
ATOM 1363 C C . LEU A 1 187 ? -7.996 6.933 0.756 1.00 96.44 187 LEU A C 1
ATOM 1365 O O . LEU A 1 187 ? -7.293 7.432 1.630 1.00 96.44 187 LEU A O 1
ATOM 1369 N N . ASP A 1 188 ? -7.894 7.269 -0.532 1.00 96.19 188 ASP A N 1
ATOM 1370 C CA . ASP A 1 188 ? -6.963 8.285 -1.052 1.00 96.19 188 ASP A CA 1
ATOM 1371 C C . ASP A 1 188 ? -7.185 9.665 -0.413 1.00 96.19 188 ASP A C 1
ATOM 1373 O O . ASP A 1 188 ? -6.245 10.407 -0.139 1.00 96.19 188 ASP A O 1
ATOM 1377 N N . SER A 1 189 ? -8.441 9.991 -0.086 1.00 94.69 189 SER A N 1
ATOM 1378 C CA . SER A 1 189 ? -8.786 11.253 0.576 1.00 94.69 189 SER A CA 1
ATOM 1379 C C . SER A 1 189 ? -8.358 11.346 2.050 1.00 94.69 189 SER A C 1
ATOM 1381 O O . SER A 1 189 ? -8.404 12.436 2.629 1.00 94.69 189 SER A O 1
ATOM 1383 N N . VAL A 1 190 ? -7.931 10.239 2.670 1.00 94.69 190 VAL A N 1
ATOM 1384 C CA . VAL A 1 190 ? -7.495 10.208 4.072 1.00 94.69 190 VAL A CA 1
ATOM 1385 C C . VAL A 1 190 ? -6.013 10.582 4.166 1.00 94.69 190 VAL A C 1
ATOM 1387 O O . VAL A 1 190 ? -5.124 9.749 3.992 1.00 94.69 190 VAL A O 1
ATOM 1390 N N . GLU A 1 191 ? -5.736 11.839 4.527 1.00 86.75 191 GLU A N 1
ATOM 1391 C CA . GLU A 1 191 ? -4.378 12.415 4.585 1.00 86.75 191 GLU A CA 1
ATOM 1392 C C . GLU A 1 191 ? -3.378 11.551 5.382 1.00 86.75 191 GLU A C 1
ATOM 1394 O O . GLU A 1 191 ? -2.213 11.421 5.003 1.00 86.75 191 GLU A O 1
ATOM 1399 N N . GLY A 1 192 ? -3.835 10.922 6.470 1.00 81.44 192 GLY A N 1
ATOM 1400 C CA . GLY A 1 192 ? -2.988 10.126 7.359 1.00 81.44 192 GLY A CA 1
ATOM 1401 C C . GLY A 1 192 ? -2.490 8.796 6.780 1.00 81.44 192 GLY A C 1
ATOM 1402 O O . GLY A 1 192 ? -1.508 8.250 7.287 1.00 81.44 192 GLY A O 1
ATOM 1403 N N . ILE A 1 193 ? -3.129 8.250 5.739 1.00 86.12 193 ILE A N 1
ATOM 1404 C CA . ILE A 1 193 ? -2.800 6.904 5.232 1.00 86.12 193 ILE A CA 1
ATOM 1405 C C . ILE A 1 193 ? -2.072 6.924 3.885 1.00 86.12 193 ILE A C 1
ATOM 1407 O O . ILE A 1 193 ? -1.583 5.879 3.454 1.00 86.12 193 ILE A O 1
ATOM 1411 N N . GLY A 1 194 ? -1.923 8.098 3.266 1.00 84.69 194 GLY A N 1
ATOM 1412 C CA . GLY A 1 194 ? -1.245 8.293 1.982 1.00 84.69 194 GLY A CA 1
ATOM 1413 C C . GLY A 1 194 ? -2.007 7.742 0.773 1.00 84.69 194 GLY A C 1
ATOM 1414 O O . GLY A 1 194 ? -3.051 7.112 0.911 1.00 84.69 194 GLY A O 1
ATOM 1415 N N . ASP A 1 195 ? -1.433 7.967 -0.406 1.00 88.88 195 ASP A N 1
ATOM 1416 C CA . ASP A 1 195 ? -2.128 7.813 -1.686 1.00 88.88 195 ASP A CA 1
ATOM 1417 C C . ASP A 1 195 ? -2.562 6.362 -1.987 1.00 88.88 195 ASP A C 1
ATOM 1419 O O . ASP A 1 195 ? -1.821 5.387 -1.740 1.00 88.88 195 ASP A O 1
ATOM 1423 N N . VAL A 1 196 ? -3.765 6.234 -2.558 1.00 92.56 196 VAL A N 1
ATOM 1424 C CA . VAL A 1 196 ? -4.399 4.977 -2.980 1.00 92.56 196 VAL A CA 1
ATOM 1425 C C . VAL A 1 196 ? -5.028 5.149 -4.361 1.00 92.56 196 VAL A C 1
ATOM 1427 O O . VAL A 1 196 ? -6.144 5.633 -4.505 1.00 92.56 196 VAL A O 1
ATOM 1430 N N . GLU A 1 197 ? -4.364 4.646 -5.401 1.00 92.62 197 GLU A N 1
ATOM 1431 C CA . GLU A 1 197 ? -4.952 4.628 -6.744 1.00 92.62 197 GLU A CA 1
ATOM 1432 C C . GLU A 1 197 ? -5.753 3.337 -6.984 1.00 92.62 197 GLU A C 1
ATOM 1434 O O . GLU A 1 197 ? -5.260 2.223 -6.770 1.00 92.62 197 GLU A O 1
ATOM 1439 N N . ALA A 1 198 ? -6.973 3.459 -7.521 1.00 94.81 198 ALA A N 1
ATOM 1440 C CA . ALA A 1 198 ? -7.821 2.307 -7.846 1.00 94.81 198 ALA A CA 1
ATOM 1441 C C . ALA A 1 198 ? -7.139 1.322 -8.817 1.00 94.81 198 ALA A C 1
ATOM 1443 O O . ALA A 1 198 ? -7.242 0.105 -8.646 1.00 94.81 198 ALA A O 1
ATOM 1444 N N . LEU A 1 199 ? -6.398 1.823 -9.816 1.00 94.12 199 LEU A N 1
ATOM 1445 C CA . LEU A 1 199 ? -5.673 0.968 -10.763 1.00 94.12 199 LEU A CA 1
ATOM 1446 C C . LEU A 1 199 ? -4.558 0.167 -10.090 1.00 94.12 199 LEU A C 1
ATOM 1448 O O . LEU A 1 199 ? -4.361 -0.998 -10.441 1.00 94.12 199 LEU A O 1
ATOM 1452 N N . ASP A 1 200 ? -3.855 0.757 -9.126 1.00 93.25 200 ASP A N 1
ATOM 1453 C CA . ASP A 1 200 ? -2.776 0.085 -8.404 1.00 93.25 200 ASP A CA 1
ATOM 1454 C C . ASP A 1 200 ? -3.333 -0.895 -7.371 1.00 93.25 200 ASP A C 1
ATOM 1456 O O . ASP A 1 200 ? -2.791 -1.988 -7.222 1.00 93.25 200 ASP A O 1
ATOM 1460 N N . ALA A 1 201 ? -4.489 -0.598 -6.767 1.00 95.44 201 ALA A N 1
ATOM 1461 C CA . ALA A 1 201 ? -5.232 -1.551 -5.947 1.00 95.44 201 ALA A CA 1
ATOM 1462 C C . ALA A 1 201 ? -5.728 -2.766 -6.755 1.00 95.44 201 ALA A C 1
ATOM 1464 O O . ALA A 1 201 ? -5.637 -3.904 -6.287 1.00 95.44 201 ALA A O 1
ATOM 1465 N N . LEU A 1 202 ? -6.193 -2.562 -7.994 1.00 96.56 202 LEU A N 1
ATOM 1466 C CA . LEU A 1 202 ? -6.525 -3.662 -8.908 1.00 96.56 202 LEU A CA 1
ATOM 1467 C C . LEU A 1 202 ? -5.267 -4.417 -9.363 1.00 96.56 202 LEU A C 1
ATOM 1469 O O . LEU A 1 202 ? -5.285 -5.643 -9.440 1.00 96.56 202 LEU A O 1
ATOM 1473 N N . GLY A 1 203 ? -4.164 -3.717 -9.640 1.00 95.19 203 GLY A N 1
ATOM 1474 C CA . GLY A 1 203 ? -2.874 -4.332 -9.961 1.00 95.19 203 GLY A CA 1
ATOM 1475 C C . GLY A 1 203 ? -2.339 -5.201 -8.820 1.00 95.19 203 GLY A C 1
ATOM 1476 O O . GLY A 1 203 ? -1.859 -6.309 -9.055 1.00 95.19 203 GLY A O 1
ATOM 1477 N N . ASP A 1 204 ? -2.492 -4.739 -7.583 1.00 95.25 204 ASP A N 1
ATOM 1478 C CA . ASP A 1 204 ? -2.165 -5.464 -6.358 1.00 95.25 204 ASP A CA 1
ATOM 1479 C C . ASP A 1 204 ? -3.065 -6.694 -6.164 1.00 95.25 204 ASP A C 1
ATOM 1481 O O . ASP A 1 204 ? -2.568 -7.783 -5.867 1.00 95.25 204 ASP A O 1
ATOM 1485 N N . LEU A 1 205 ? -4.369 -6.575 -6.444 1.00 95.38 205 LEU A N 1
ATOM 1486 C CA . LEU A 1 205 ? -5.289 -7.715 -6.472 1.00 95.38 205 LEU A CA 1
ATOM 1487 C C . LEU A 1 205 ? -4.840 -8.776 -7.491 1.00 95.38 205 LEU A C 1
ATOM 1489 O O . LEU A 1 205 ? -4.754 -9.956 -7.150 1.00 95.38 205 LEU A O 1
ATOM 1493 N N . VAL A 1 206 ? -4.471 -8.364 -8.709 1.00 96.94 206 VAL A N 1
ATOM 1494 C CA . VAL A 1 206 ? -3.956 -9.267 -9.754 1.00 96.94 206 VAL A CA 1
ATOM 1495 C C . VAL A 1 206 ? -2.629 -9.904 -9.348 1.00 96.94 206 VAL A C 1
ATOM 1497 O O . VAL A 1 206 ? -2.424 -11.098 -9.575 1.00 96.94 206 VAL A O 1
ATOM 1500 N N . ALA A 1 207 ? -1.726 -9.136 -8.740 1.00 94.44 207 ALA A N 1
ATOM 1501 C CA . ALA A 1 207 ? -0.418 -9.627 -8.326 1.00 94.44 207 ALA A CA 1
ATOM 1502 C C . ALA A 1 207 ? -0.533 -10.798 -7.337 1.00 94.44 207 ALA A C 1
ATOM 1504 O O . ALA A 1 207 ? 0.236 -11.759 -7.455 1.00 94.44 207 ALA A O 1
ATOM 1505 N N . VAL A 1 208 ? -1.501 -10.728 -6.411 1.00 92.88 208 VAL A N 1
ATOM 1506 C CA . VAL A 1 208 ? -1.699 -11.709 -5.330 1.00 92.88 208 VAL A CA 1
ATOM 1507 C C . VAL A 1 208 ? -2.688 -12.818 -5.698 1.00 92.88 208 VAL A C 1
ATOM 1509 O O . VAL A 1 208 ? -2.448 -13.976 -5.369 1.00 92.88 208 VAL A O 1
ATOM 1512 N N . HIS A 1 209 ? -3.801 -12.493 -6.355 1.00 91.06 209 HIS A N 1
ATOM 1513 C CA . HIS A 1 209 ? -4.906 -13.437 -6.561 1.00 91.06 209 HIS A CA 1
ATOM 1514 C C . HIS A 1 209 ? -5.259 -13.691 -8.034 1.00 91.06 209 HIS A C 1
ATOM 1516 O O . HIS A 1 209 ? -5.981 -14.636 -8.349 1.00 91.06 209 HIS A O 1
ATOM 1522 N N . GLY A 1 210 ? -4.678 -12.924 -8.956 1.00 92.75 210 GLY A N 1
ATOM 1523 C CA . GLY A 1 210 ? -4.877 -13.091 -10.391 1.00 92.75 210 GLY A CA 1
ATOM 1524 C C . GLY A 1 210 ? -6.079 -12.321 -10.941 1.00 92.75 210 GLY A C 1
ATOM 1525 O O . GLY A 1 210 ? -6.694 -11.487 -10.284 1.00 92.75 210 GLY A O 1
ATOM 1526 N N . LEU A 1 211 ? -6.384 -12.566 -12.215 1.00 94.75 211 LEU A N 1
ATOM 1527 C CA . LEU A 1 211 ? -7.359 -11.774 -12.978 1.00 94.75 211 LEU A CA 1
ATOM 1528 C C . LEU A 1 211 ? -8.819 -12.130 -12.683 1.00 94.75 211 LEU A C 1
ATOM 1530 O O . LEU A 1 211 ? -9.708 -11.353 -13.025 1.00 94.75 211 LEU A O 1
ATOM 1534 N N . ASP A 1 212 ? -9.078 -13.305 -12.110 1.00 93.75 212 ASP A N 1
ATOM 1535 C CA . ASP A 1 212 ? -10.444 -13.786 -11.901 1.00 93.75 212 ASP A CA 1
ATOM 1536 C C . ASP A 1 212 ? -11.178 -12.978 -10.830 1.00 93.75 212 ASP A C 1
ATOM 1538 O O . ASP A 1 212 ? -12.351 -12.680 -11.028 1.00 93.75 212 ASP A O 1
ATOM 1542 N N . ASP A 1 213 ? -10.493 -12.518 -9.779 1.00 91.12 213 ASP A N 1
ATOM 1543 C CA . ASP A 1 213 ? -11.102 -11.632 -8.778 1.00 91.12 213 ASP A CA 1
ATOM 1544 C C . ASP A 1 213 ? -11.449 -10.251 -9.365 1.00 91.12 213 ASP A C 1
ATOM 1546 O O . ASP A 1 213 ? -12.504 -9.697 -9.066 1.00 91.12 213 ASP A O 1
ATOM 1550 N N . VAL A 1 214 ? -10.634 -9.718 -10.287 1.00 95.38 214 VAL A N 1
ATOM 1551 C CA . VAL A 1 214 ? -10.976 -8.474 -11.008 1.00 95.38 214 VAL A CA 1
ATOM 1552 C C . VAL A 1 214 ? -12.228 -8.665 -11.872 1.00 95.38 214 VAL A C 1
ATOM 1554 O O . VAL A 1 214 ? -13.084 -7.785 -11.935 1.00 95.38 214 VAL A O 1
ATOM 1557 N N . ARG A 1 215 ? -12.371 -9.825 -12.528 1.00 94.62 215 ARG A N 1
ATOM 1558 C CA . ARG A 1 215 ? -13.586 -10.156 -13.294 1.00 94.62 215 ARG A CA 1
ATOM 1559 C C . ARG A 1 215 ? -14.793 -10.372 -12.388 1.00 94.62 215 ARG A C 1
ATOM 1561 O O . ARG A 1 215 ? -15.895 -9.994 -12.774 1.00 94.62 215 ARG A O 1
ATOM 1568 N N . ALA A 1 216 ? -14.597 -10.983 -11.220 1.00 91.56 216 ALA A N 1
ATOM 1569 C CA . ALA A 1 216 ? -15.653 -11.237 -10.247 1.00 91.56 216 ALA A CA 1
ATOM 1570 C C . ALA A 1 216 ? -16.264 -9.933 -9.714 1.00 91.56 216 ALA A C 1
ATOM 1572 O O . ALA A 1 216 ? -17.473 -9.881 -9.523 1.00 91.56 216 ALA A O 1
ATOM 1573 N N . LEU A 1 217 ? -15.458 -8.872 -9.594 1.00 92.75 217 LEU A N 1
ATOM 1574 C CA . LEU A 1 217 ? -15.922 -7.510 -9.309 1.00 92.75 217 LEU A CA 1
ATOM 1575 C C . LEU A 1 217 ? -16.730 -6.862 -10.444 1.00 92.75 217 LEU A C 1
ATOM 1577 O O . LEU A 1 217 ? -17.235 -5.762 -10.274 1.00 92.75 217 LEU A O 1
ATOM 1581 N N . GLY A 1 218 ? -16.827 -7.488 -11.620 1.00 94.81 218 GLY A N 1
ATOM 1582 C CA . GLY A 1 218 ? -17.588 -6.967 -12.757 1.00 94.81 218 GLY A CA 1
ATOM 1583 C C . GLY A 1 218 ? -16.796 -6.082 -13.725 1.00 94.81 218 GLY A C 1
ATOM 1584 O O . GLY A 1 218 ? -17.386 -5.527 -14.655 1.00 94.81 218 GLY A O 1
ATOM 1585 N N . TYR A 1 219 ? -15.471 -5.960 -13.574 1.00 96.38 219 TYR A N 1
ATOM 1586 C CA . TYR A 1 219 ? -14.657 -5.196 -14.523 1.00 96.38 219 TYR A CA 1
ATOM 1587 C C . TYR A 1 219 ? -14.529 -5.900 -15.880 1.00 96.38 219 TYR A C 1
ATOM 1589 O O . TYR A 1 219 ? -14.145 -7.068 -15.989 1.00 96.38 219 TYR A O 1
ATOM 1597 N N . ASP A 1 220 ? -14.739 -5.132 -16.949 1.00 94.88 220 ASP A N 1
ATOM 1598 C CA . ASP A 1 220 ? -14.308 -5.503 -18.294 1.00 94.88 220 ASP A CA 1
ATOM 1599 C C . ASP A 1 220 ? -12.810 -5.197 -18.441 1.00 94.88 220 ASP A C 1
ATOM 1601 O O . ASP A 1 220 ? -12.403 -4.038 -18.561 1.00 94.88 220 ASP A O 1
ATOM 1605 N N . LEU A 1 221 ? -11.985 -6.249 -18.456 1.00 94.50 221 LEU A N 1
ATOM 1606 C CA . LEU A 1 221 ? -10.527 -6.129 -18.564 1.00 94.50 221 LEU A CA 1
ATOM 1607 C C . LEU A 1 221 ? -10.074 -5.379 -19.823 1.00 94.50 221 LEU A C 1
ATOM 1609 O O . LEU A 1 221 ? -9.043 -4.711 -19.788 1.00 94.50 221 LEU A O 1
ATOM 1613 N N . VAL A 1 222 ? -10.822 -5.465 -20.930 1.00 91.94 222 VAL A N 1
ATOM 1614 C CA . VAL A 1 222 ? -10.485 -4.744 -22.165 1.00 91.94 222 VAL A CA 1
ATOM 1615 C C . VAL A 1 222 ? -10.712 -3.254 -21.964 1.00 91.94 222 VAL A C 1
ATOM 1617 O O . VAL A 1 222 ? -9.831 -2.458 -22.281 1.00 91.94 222 VAL A O 1
ATOM 1620 N N . ARG A 1 223 ? -11.856 -2.860 -21.392 1.00 91.69 223 ARG A N 1
ATOM 1621 C CA . ARG A 1 223 ? -12.114 -1.448 -21.063 1.00 91.69 223 ARG A CA 1
ATOM 1622 C C . ARG A 1 223 ? -11.077 -0.910 -20.085 1.00 91.69 223 ARG A C 1
ATOM 1624 O O . ARG A 1 223 ? -10.533 0.165 -20.321 1.00 91.69 223 ARG A O 1
ATOM 1631 N N . LEU A 1 224 ? -10.760 -1.680 -19.047 1.00 92.81 224 LEU A N 1
ATOM 1632 C CA . LEU A 1 224 ? -9.783 -1.295 -18.033 1.00 92.81 224 LEU A CA 1
ATOM 1633 C C . LEU A 1 224 ? -8.369 -1.144 -18.622 1.00 92.81 224 LEU A C 1
ATOM 1635 O O . LEU A 1 224 ? -7.646 -0.220 -18.271 1.00 92.81 224 LEU A O 1
ATOM 1639 N N . ALA A 1 225 ? -7.995 -1.980 -19.595 1.00 91.31 225 ALA A N 1
ATOM 1640 C CA . ALA A 1 225 ? -6.718 -1.877 -20.303 1.00 91.31 225 ALA A CA 1
ATOM 1641 C C . ALA A 1 225 ? -6.563 -0.603 -21.158 1.00 91.31 225 ALA A C 1
ATOM 1643 O O . ALA A 1 225 ? -5.436 -0.218 -21.471 1.00 91.31 225 ALA A O 1
ATOM 1644 N N . HIS A 1 226 ? -7.668 0.032 -21.556 1.00 87.81 226 HIS A N 1
ATOM 1645 C CA . HIS A 1 226 ? -7.672 1.284 -22.321 1.00 87.81 226 HIS A CA 1
ATOM 1646 C C . HIS A 1 226 ? -7.948 2.524 -21.460 1.00 87.81 226 HIS A C 1
ATOM 1648 O O . HIS A 1 226 ? -7.964 3.631 -21.997 1.00 87.81 226 HIS A O 1
ATOM 1654 N N . ARG A 1 227 ? -8.187 2.348 -20.157 1.00 88.69 227 ARG A N 1
ATOM 1655 C CA . ARG A 1 227 ? -8.423 3.446 -19.221 1.00 88.69 227 ARG A CA 1
ATOM 1656 C C . ARG A 1 227 ? -7.121 4.209 -18.956 1.00 88.69 227 ARG A C 1
ATOM 1658 O O . ARG A 1 227 ? -6.049 3.605 -18.889 1.00 88.69 227 ARG A O 1
ATOM 1665 N N . ASP A 1 228 ? -7.245 5.526 -18.811 1.00 86.56 228 ASP A N 1
ATOM 1666 C CA . ASP A 1 228 ? -6.159 6.455 -18.491 1.00 86.56 228 ASP A CA 1
ATOM 1667 C C . ASP A 1 228 ? -4.945 6.287 -19.425 1.00 86.56 228 ASP A C 1
ATOM 1669 O O . ASP A 1 228 ? -5.072 6.361 -20.649 1.00 86.56 228 ASP A O 1
ATOM 1673 N N . ASP A 1 229 ? -3.758 6.053 -18.874 1.00 82.88 229 ASP A N 1
ATOM 1674 C CA . ASP A 1 229 ? -2.511 5.848 -19.618 1.00 82.88 229 ASP A CA 1
ATOM 1675 C C . ASP A 1 229 ? -2.269 4.365 -20.003 1.00 82.88 229 ASP A C 1
ATOM 1677 O O . ASP A 1 229 ? -1.178 3.980 -20.453 1.00 82.88 229 ASP A O 1
ATOM 1681 N N . GLY A 1 230 ? -3.267 3.502 -19.787 1.00 87.62 230 GLY A N 1
ATOM 1682 C CA . GLY A 1 230 ? -3.203 2.067 -20.029 1.00 87.62 230 GLY A CA 1
ATOM 1683 C C . GLY A 1 230 ? -2.346 1.290 -19.028 1.00 87.62 230 GLY A C 1
ATOM 1684 O O . GLY A 1 230 ? -1.904 0.190 -19.366 1.00 87.62 230 GLY A O 1
ATOM 1685 N N . ARG A 1 231 ? -2.070 1.812 -17.822 1.00 91.69 231 ARG A N 1
ATOM 1686 C CA . ARG A 1 231 ? -1.273 1.119 -16.787 1.00 91.69 231 ARG A CA 1
ATOM 1687 C C . ARG A 1 231 ? -1.786 -0.287 -16.484 1.00 91.69 231 ARG A C 1
ATOM 1689 O O . ARG A 1 231 ? -1.012 -1.242 -16.530 1.00 91.69 231 ARG A O 1
ATOM 1696 N N . PHE A 1 232 ? -3.101 -0.451 -16.316 1.00 94.44 232 PHE A N 1
ATOM 1697 C CA . PHE A 1 232 ? -3.695 -1.764 -16.048 1.00 94.44 232 PHE A CA 1
ATOM 1698 C C . PHE A 1 232 ? -3.429 -2.783 -17.165 1.00 94.44 232 PHE A C 1
ATOM 1700 O O . PHE A 1 232 ? -3.309 -3.980 -16.907 1.00 94.44 232 PHE A O 1
ATOM 1707 N N . ARG A 1 233 ? -3.252 -2.335 -18.415 1.00 93.88 233 ARG A N 1
ATOM 1708 C CA . ARG A 1 233 ? -2.852 -3.230 -19.507 1.00 93.88 233 ARG A CA 1
ATOM 1709 C C . ARG A 1 233 ? -1.509 -3.895 -19.227 1.00 93.88 233 ARG A C 1
ATOM 1711 O O . ARG A 1 233 ? -1.346 -5.063 -19.569 1.00 93.88 233 ARG A O 1
ATOM 1718 N N . ALA A 1 234 ? -0.553 -3.187 -18.625 1.00 95.31 234 ALA A N 1
ATOM 1719 C CA . ALA A 1 234 ? 0.708 -3.800 -18.224 1.00 95.31 234 ALA A CA 1
ATOM 1720 C C . ALA A 1 234 ? 0.480 -4.862 -17.145 1.00 95.31 234 ALA A C 1
ATOM 1722 O O . ALA A 1 234 ? 0.976 -5.970 -17.317 1.00 95.31 234 ALA A O 1
ATOM 1723 N N . TYR A 1 235 ? -0.332 -4.589 -16.118 1.00 96.12 235 TYR A N 1
ATOM 1724 C CA . TYR A 1 235 ? -0.664 -5.572 -15.073 1.00 96.12 235 TYR A CA 1
ATOM 1725 C C . TYR A 1 235 ? -1.327 -6.821 -15.660 1.00 96.12 235 TYR A C 1
ATOM 1727 O O . TYR A 1 235 ? -0.902 -7.946 -15.394 1.00 96.12 235 TYR A O 1
ATOM 1735 N N . TRP A 1 236 ? -2.308 -6.627 -16.545 1.00 96.56 236 TRP A N 1
ATOM 1736 C CA . TRP A 1 236 ? -2.998 -7.720 -17.219 1.00 96.56 236 TRP A CA 1
ATOM 1737 C C . TRP A 1 236 ? -2.044 -8.569 -18.060 1.00 96.56 236 TRP A C 1
ATOM 1739 O O . TRP A 1 236 ? -1.999 -9.794 -17.920 1.00 96.56 236 TRP A O 1
ATOM 1749 N N . LEU A 1 237 ? -1.249 -7.929 -18.919 1.00 96.62 237 LEU A N 1
ATOM 1750 C CA . LEU A 1 237 ? -0.293 -8.646 -19.750 1.00 96.62 237 LEU A CA 1
ATOM 1751 C C . LEU A 1 237 ? 0.772 -9.337 -18.888 1.00 96.62 237 LEU A C 1
ATOM 1753 O O . LEU A 1 237 ? 1.179 -10.439 -19.239 1.00 96.62 237 LEU A O 1
ATOM 1757 N N . ALA A 1 238 ? 1.246 -8.710 -17.806 1.00 96.75 238 ALA A N 1
ATOM 1758 C CA . ALA A 1 238 ? 2.268 -9.268 -16.917 1.00 96.75 238 ALA A CA 1
ATOM 1759 C C . ALA A 1 238 ? 1.765 -10.535 -16.219 1.00 96.75 238 ALA A C 1
ATOM 1761 O O . ALA A 1 238 ? 2.466 -11.545 -16.220 1.00 96.75 238 ALA A O 1
ATOM 1762 N N . ALA A 1 239 ? 0.523 -10.521 -15.726 1.00 96.31 239 ALA A N 1
ATOM 1763 C CA . ALA A 1 239 ? -0.124 -11.703 -15.164 1.00 96.31 239 ALA A CA 1
ATOM 1764 C C . ALA A 1 239 ? -0.216 -12.841 -16.193 1.00 96.31 239 ALA A C 1
ATOM 1766 O O . ALA A 1 239 ? 0.164 -13.972 -15.906 1.00 96.31 239 ALA A O 1
ATOM 1767 N N . LEU A 1 240 ? -0.619 -12.540 -17.433 1.00 96.12 240 LEU A N 1
ATOM 1768 C CA . LEU A 1 240 ? -0.643 -13.541 -18.506 1.00 96.12 240 LEU A CA 1
ATOM 1769 C C . LEU A 1 240 ? 0.754 -14.074 -18.839 1.00 96.12 240 LEU A C 1
ATOM 1771 O O . LEU A 1 240 ? 0.918 -15.278 -19.012 1.00 96.12 240 LEU A O 1
ATOM 1775 N N . ALA A 1 241 ? 1.762 -13.204 -18.920 1.00 94.31 241 ALA A N 1
ATOM 1776 C CA . ALA A 1 241 ? 3.139 -13.598 -19.198 1.00 94.31 241 ALA A CA 1
ATOM 1777 C C . ALA A 1 241 ? 3.707 -14.517 -18.105 1.00 94.31 241 ALA A C 1
ATOM 1779 O O . ALA A 1 241 ? 4.385 -15.492 -18.436 1.00 94.31 241 ALA A O 1
ATOM 1780 N N . ARG A 1 242 ? 3.402 -14.226 -16.833 1.00 90.44 242 ARG A N 1
ATOM 1781 C CA . ARG A 1 242 ? 3.806 -15.011 -15.658 1.00 90.44 242 ARG A CA 1
ATOM 1782 C C . ARG A 1 242 ? 3.092 -16.363 -15.598 1.00 90.44 242 ARG A C 1
ATOM 1784 O O . ARG A 1 242 ? 3.752 -17.387 -15.448 1.00 90.44 242 ARG A O 1
ATOM 1791 N N . ASP A 1 243 ? 1.769 -16.365 -15.760 1.00 90.19 243 ASP A N 1
ATOM 1792 C CA . ASP A 1 243 ? 0.928 -17.521 -15.424 1.00 90.19 243 ASP A CA 1
ATOM 1793 C C . ASP A 1 243 ? 0.617 -18.409 -16.645 1.00 90.19 243 ASP A C 1
ATOM 1795 O O . ASP A 1 243 ? 0.381 -19.607 -16.512 1.00 90.19 243 ASP A O 1
ATOM 1799 N N . SER A 1 244 ? 0.615 -17.838 -17.854 1.00 92.69 244 SER A N 1
ATOM 1800 C CA . SER A 1 244 ? 0.253 -18.516 -19.116 1.00 92.69 244 SER A CA 1
ATOM 1801 C C . SER A 1 244 ? 1.306 -18.378 -20.227 1.00 92.69 244 SER A C 1
ATOM 1803 O O . SER A 1 244 ? 1.165 -18.970 -21.299 1.00 92.69 244 SER A O 1
ATOM 1805 N N . GLY A 1 245 ? 2.382 -17.628 -19.984 1.00 93.44 245 GLY A N 1
ATOM 1806 C CA . GLY A 1 245 ? 3.483 -17.423 -20.919 1.00 93.44 245 GLY A CA 1
ATOM 1807 C C . GLY A 1 245 ? 3.277 -16.280 -21.921 1.00 93.44 245 GLY A C 1
ATOM 1808 O O . GLY A 1 245 ? 2.198 -15.719 -22.102 1.00 93.44 245 GLY A O 1
ATOM 1809 N N . ILE A 1 246 ? 4.365 -15.940 -22.620 1.00 94.81 246 ILE A N 1
ATOM 1810 C CA . ILE A 1 246 ? 4.439 -14.779 -23.527 1.00 94.81 246 ILE A CA 1
ATOM 1811 C C . ILE A 1 246 ? 3.451 -14.850 -24.692 1.00 94.81 246 ILE A C 1
ATOM 1813 O O . ILE A 1 246 ? 2.971 -13.812 -25.143 1.00 94.81 246 ILE A O 1
ATOM 1817 N N . ASP A 1 247 ? 3.142 -16.048 -25.187 1.00 94.81 247 ASP A N 1
ATOM 1818 C CA . ASP A 1 247 ? 2.223 -16.201 -26.316 1.00 94.81 247 ASP A CA 1
ATOM 1819 C C . ASP A 1 247 ? 0.781 -15.826 -25.913 1.00 94.81 247 ASP A C 1
ATOM 1821 O O . ASP A 1 247 ? 0.104 -15.138 -26.670 1.00 94.81 247 ASP A O 1
ATOM 1825 N N . ALA A 1 248 ? 0.354 -16.124 -24.679 1.00 95.62 248 ALA A N 1
ATOM 1826 C CA . ALA A 1 248 ? -0.950 -15.693 -24.167 1.00 95.62 248 ALA A CA 1
ATOM 1827 C C . ALA A 1 248 ? -1.043 -14.162 -24.032 1.00 95.62 248 ALA A C 1
ATOM 1829 O O . ALA A 1 248 ? -2.025 -13.547 -24.455 1.00 95.62 248 ALA A O 1
ATOM 1830 N N . ALA A 1 249 ? 0.008 -13.523 -23.502 1.00 95.75 249 ALA A N 1
ATOM 1831 C CA . ALA A 1 249 ? 0.094 -12.062 -23.457 1.00 95.75 249 ALA A CA 1
ATOM 1832 C C . ALA A 1 249 ? 0.072 -11.450 -24.871 1.00 95.75 249 ALA A C 1
ATOM 1834 O O . ALA A 1 249 ? -0.536 -10.405 -25.103 1.00 95.75 249 ALA A O 1
ATOM 1835 N N . ARG A 1 250 ? 0.705 -12.116 -25.843 1.00 95.62 250 ARG A N 1
ATOM 1836 C CA . ARG A 1 250 ? 0.738 -11.687 -27.243 1.00 95.62 250 ARG A CA 1
ATOM 1837 C C . ARG A 1 250 ? -0.633 -11.716 -27.902 1.00 95.62 250 ARG A C 1
ATOM 1839 O O . ARG A 1 250 ? -0.987 -10.742 -28.568 1.00 95.62 250 ARG A O 1
ATOM 1846 N N . ASP A 1 251 ? -1.378 -12.797 -27.716 1.00 94.44 251 ASP A N 1
ATOM 1847 C CA . ASP A 1 251 ? -2.711 -12.961 -28.297 1.00 94.44 251 ASP A CA 1
ATOM 1848 C C . ASP A 1 251 ? -3.661 -11.870 -27.791 1.00 94.44 251 ASP A C 1
ATOM 1850 O O . ASP A 1 251 ? -4.334 -11.203 -28.580 1.00 94.44 251 ASP A O 1
ATOM 1854 N N . VAL A 1 252 ? -3.629 -11.602 -26.483 1.00 93.62 252 VAL A N 1
ATOM 1855 C CA . VAL A 1 252 ? -4.407 -10.523 -25.861 1.00 93.62 252 VAL A CA 1
ATOM 1856 C C . VAL A 1 252 ? -3.966 -9.146 -26.353 1.00 93.62 252 VAL A C 1
ATOM 1858 O O . VAL A 1 252 ? -4.806 -8.325 -26.726 1.00 93.62 252 VAL A O 1
ATOM 1861 N N . ALA A 1 253 ? -2.658 -8.882 -26.422 1.00 92.56 253 ALA A N 1
ATOM 1862 C CA . ALA A 1 253 ? -2.154 -7.612 -26.934 1.00 92.56 253 ALA A CA 1
ATOM 1863 C C . ALA A 1 253 ? -2.591 -7.360 -28.390 1.00 92.56 253 ALA A C 1
ATOM 1865 O O . ALA A 1 253 ? -2.896 -6.218 -28.737 1.00 92.56 253 ALA A O 1
ATOM 1866 N N . GLY A 1 254 ? -2.646 -8.406 -29.222 1.00 88.00 254 GLY A N 1
ATOM 1867 C CA . GLY A 1 254 ? -3.056 -8.326 -30.626 1.00 88.00 254 GLY A CA 1
ATOM 1868 C C . GLY A 1 254 ? -4.560 -8.167 -30.848 1.00 88.00 254 GLY A C 1
ATOM 1869 O O . GLY A 1 254 ? -4.959 -7.540 -31.832 1.00 88.00 254 GLY A O 1
ATOM 1870 N N . ALA A 1 255 ? -5.390 -8.671 -29.932 1.00 82.38 255 ALA A N 1
ATOM 1871 C CA . ALA A 1 255 ? -6.845 -8.535 -29.995 1.00 82.38 255 ALA A CA 1
ATOM 1872 C C . ALA A 1 255 ? -7.335 -7.094 -29.745 1.00 82.38 255 ALA A C 1
ATOM 1874 O O . ALA A 1 255 ? -8.393 -6.718 -30.244 1.00 82.38 255 ALA A O 1
ATOM 1875 N N . GLY A 1 256 ? -6.548 -6.269 -29.041 1.00 64.81 256 GLY A N 1
ATOM 1876 C CA . GLY A 1 256 ? -6.893 -4.887 -28.668 1.00 64.81 256 GLY A CA 1
ATOM 1877 C C . GLY A 1 256 ? -6.929 -3.863 -29.812 1.00 64.81 256 GLY A C 1
ATOM 1878 O O . GLY A 1 256 ? -7.192 -2.692 -29.575 1.00 64.81 256 GLY A O 1
ATOM 1879 N N . GLY A 1 257 ? -6.660 -4.262 -31.061 1.00 57.75 257 GLY A N 1
ATOM 1880 C CA . GLY A 1 257 ? -6.939 -3.424 -32.233 1.00 57.75 257 GLY A CA 1
ATOM 1881 C C . GLY A 1 257 ? -6.075 -2.167 -32.412 1.00 57.75 257 GLY A C 1
ATOM 1882 O O . GLY A 1 257 ? -6.341 -1.416 -33.348 1.00 57.75 257 GLY A O 1
ATOM 1883 N N . ASP A 1 258 ? -5.034 -1.941 -31.601 1.00 63.34 258 ASP A N 1
ATOM 1884 C CA . ASP A 1 258 ? -4.192 -0.737 -31.678 1.00 63.34 258 ASP A CA 1
ATOM 1885 C C . ASP A 1 258 ? -3.529 -0.593 -33.056 1.00 63.34 258 ASP A C 1
ATOM 1887 O O . ASP A 1 258 ? -2.501 -1.205 -33.370 1.00 63.34 258 ASP A O 1
ATOM 1891 N N . GLY A 1 259 ? -4.149 0.199 -33.926 1.00 60.53 259 GLY A N 1
ATOM 1892 C CA . GLY A 1 259 ? -3.610 0.589 -35.218 1.00 60.53 259 GLY A CA 1
ATOM 1893 C C . GLY A 1 259 ? -2.523 1.632 -35.010 1.00 60.53 259 GLY A C 1
ATOM 1894 O O . GLY A 1 259 ? -2.811 2.784 -34.708 1.00 60.53 259 GLY A O 1
ATOM 1895 N N . GLY A 1 260 ? -1.264 1.241 -35.177 1.00 70.00 260 GLY A N 1
ATOM 1896 C CA . GLY A 1 260 ? -0.137 2.152 -35.041 1.00 70.00 260 GLY A CA 1
ATOM 1897 C C . GLY A 1 260 ? 1.047 1.693 -35.873 1.00 70.00 260 GLY A C 1
ATOM 1898 O O . GLY A 1 260 ? 1.323 0.496 -35.973 1.00 70.00 260 GLY A O 1
ATOM 1899 N N . ASP A 1 261 ? 1.748 2.651 -36.476 1.00 87.12 261 ASP A N 1
ATOM 1900 C CA . ASP A 1 261 ? 3.030 2.370 -37.108 1.00 87.12 261 ASP A CA 1
ATOM 1901 C C . ASP A 1 261 ? 4.069 2.058 -36.025 1.00 87.12 261 ASP A C 1
ATOM 1903 O O . ASP A 1 261 ? 4.465 2.930 -35.249 1.00 87.12 261 ASP A O 1
ATOM 1907 N N . TYR A 1 262 ? 4.483 0.791 -35.980 1.00 91.00 262 TYR A N 1
ATOM 1908 C CA . TYR A 1 262 ? 5.469 0.274 -35.036 1.00 91.00 262 TYR A CA 1
ATOM 1909 C C . TYR A 1 262 ? 6.760 1.104 -35.028 1.00 91.00 262 TYR A C 1
ATOM 1911 O O . TYR A 1 262 ? 7.284 1.368 -33.953 1.00 91.00 262 TYR A O 1
ATOM 1919 N N . ALA A 1 263 ? 7.263 1.521 -36.197 1.00 90.88 263 ALA A N 1
ATOM 1920 C CA . ALA A 1 263 ? 8.541 2.230 -36.279 1.00 90.88 263 ALA A CA 1
ATOM 1921 C C . ALA A 1 263 ? 8.463 3.590 -35.573 1.00 90.88 263 ALA A C 1
ATOM 1923 O O . ALA A 1 263 ? 9.243 3.862 -34.664 1.00 90.88 263 ALA A O 1
ATOM 1924 N N . ARG A 1 264 ? 7.441 4.383 -35.912 1.00 92.19 264 ARG A N 1
ATOM 1925 C CA . ARG A 1 264 ? 7.180 5.690 -35.297 1.00 92.19 264 ARG A CA 1
ATOM 1926 C C . ARG A 1 264 ? 6.918 5.599 -33.792 1.00 92.19 264 ARG A C 1
ATOM 1928 O O . ARG A 1 264 ? 7.350 6.453 -33.028 1.00 92.19 264 ARG A O 1
ATOM 1935 N N . LEU A 1 265 ? 6.174 4.583 -33.349 1.00 92.75 265 LEU A N 1
ATOM 1936 C CA . LEU A 1 265 ? 5.899 4.394 -31.922 1.00 92.75 265 LEU A CA 1
ATOM 1937 C C . LEU A 1 265 ? 7.149 3.954 -31.148 1.00 92.75 265 LEU A C 1
ATOM 1939 O O . LEU A 1 265 ? 7.290 4.338 -29.991 1.00 92.75 265 LEU A O 1
ATOM 1943 N N . LYS A 1 266 ? 8.048 3.182 -31.777 1.00 94.19 266 LYS A N 1
ATOM 1944 C CA . LYS A 1 266 ? 9.320 2.764 -31.176 1.00 94.19 266 LYS A CA 1
ATOM 1945 C C . LYS A 1 266 ? 10.230 3.966 -30.971 1.00 94.19 266 LYS A C 1
ATOM 1947 O O . LYS A 1 266 ? 10.749 4.122 -29.877 1.00 94.19 266 LYS A O 1
ATOM 1952 N N . GLU A 1 267 ? 10.363 4.815 -31.987 1.00 94.12 267 GLU A N 1
ATOM 1953 C CA . GLU A 1 267 ? 11.097 6.084 -31.898 1.00 94.12 267 GLU A CA 1
ATOM 1954 C C . GLU A 1 267 ? 10.557 6.942 -30.745 1.00 94.12 267 GLU A C 1
ATOM 1956 O O . GLU A 1 267 ? 11.290 7.241 -29.810 1.00 94.12 267 GLU A O 1
ATOM 1961 N N . ARG A 1 268 ? 9.236 7.167 -30.696 1.00 92.50 268 ARG A N 1
ATOM 1962 C CA . ARG A 1 268 ? 8.600 7.897 -29.586 1.00 92.50 268 ARG A CA 1
ATOM 1963 C C . ARG A 1 268 ? 8.889 7.291 -28.208 1.00 92.50 268 ARG A C 1
ATOM 1965 O O . ARG A 1 268 ? 9.031 8.034 -27.251 1.00 92.50 268 ARG A O 1
ATOM 1972 N N . ALA A 1 269 ? 8.908 5.965 -28.075 1.00 92.75 269 ALA A N 1
ATOM 1973 C CA . ALA A 1 269 ? 9.154 5.313 -26.787 1.00 92.75 269 ALA A CA 1
ATOM 1974 C C . ALA A 1 269 ? 10.621 5.387 -26.338 1.00 92.75 269 ALA A C 1
ATOM 1976 O O . ALA A 1 269 ? 10.882 5.407 -25.136 1.00 92.75 269 ALA A O 1
ATOM 1977 N N . LEU A 1 270 ? 11.559 5.433 -27.286 1.00 89.88 270 LEU A N 1
ATOM 1978 C CA . LEU A 1 270 ? 12.978 5.658 -27.011 1.00 89.88 270 LEU A CA 1
ATOM 1979 C C . LEU A 1 270 ? 13.230 7.107 -26.575 1.00 89.88 270 LEU A C 1
ATOM 1981 O O . LEU A 1 270 ? 13.952 7.325 -25.606 1.00 89.88 270 LEU A O 1
ATOM 1985 N N . ASP A 1 271 ? 12.560 8.059 -27.228 1.00 92.12 271 ASP A N 1
ATOM 1986 C CA . ASP A 1 271 ? 12.708 9.496 -26.968 1.00 92.12 271 ASP A CA 1
ATOM 1987 C C . ASP A 1 271 ? 11.826 10.015 -25.819 1.00 92.12 271 ASP A C 1
ATOM 1989 O O . ASP A 1 271 ? 11.936 11.176 -25.434 1.00 92.12 271 ASP A O 1
ATOM 1993 N N . ALA A 1 272 ? 10.929 9.183 -25.278 1.00 90.69 272 ALA A N 1
ATOM 1994 C CA . ALA A 1 272 ? 10.006 9.587 -24.223 1.00 90.69 272 ALA A CA 1
ATOM 1995 C C . ALA A 1 272 ? 10.756 10.007 -22.952 1.00 90.69 272 ALA A C 1
ATOM 1997 O O . ALA A 1 272 ? 11.679 9.310 -22.501 1.00 90.69 272 ALA A O 1
ATOM 1998 N N . ASP A 1 273 ? 10.293 11.096 -22.338 1.00 89.75 273 ASP A N 1
ATOM 1999 C CA . ASP A 1 273 ? 10.746 11.537 -21.022 1.00 89.75 273 ASP A CA 1
ATOM 2000 C C . ASP A 1 273 ? 10.487 10.455 -19.966 1.00 89.75 273 ASP A C 1
ATOM 2002 O O . ASP A 1 273 ? 9.626 9.588 -20.133 1.00 89.75 273 ASP A O 1
ATOM 2006 N N . TYR A 1 274 ? 11.237 10.500 -18.860 1.00 81.06 274 TYR A N 1
ATOM 2007 C CA . TYR A 1 274 ? 11.206 9.464 -17.820 1.00 81.06 274 TYR A CA 1
ATOM 2008 C C . TYR A 1 274 ? 9.773 9.123 -17.370 1.00 81.06 274 TYR A C 1
ATOM 2010 O O . TYR A 1 274 ? 9.398 7.954 -17.390 1.00 81.06 274 TYR A O 1
ATOM 2018 N N . ALA A 1 275 ? 8.957 10.137 -17.060 1.00 83.50 275 ALA A N 1
ATOM 2019 C CA . ALA A 1 275 ? 7.584 9.959 -16.578 1.00 83.50 275 ALA A CA 1
ATOM 2020 C C . ALA A 1 275 ? 6.618 9.388 -17.637 1.00 83.50 275 ALA A C 1
ATOM 2022 O O . ALA A 1 275 ? 5.666 8.693 -17.297 1.00 83.50 275 ALA A O 1
ATOM 2023 N N . GLU A 1 276 ? 6.859 9.634 -18.927 1.00 89.50 276 GLU A N 1
ATOM 2024 C CA . GLU A 1 276 ? 5.981 9.181 -20.018 1.00 89.50 276 GLU A CA 1
ATOM 2025 C C . GLU A 1 276 ? 6.396 7.818 -20.587 1.00 89.50 276 GLU A C 1
ATOM 2027 O O . GLU A 1 276 ? 5.659 7.185 -21.354 1.00 89.50 276 GLU A O 1
ATOM 2032 N N . ARG A 1 277 ? 7.593 7.349 -20.227 1.00 89.81 277 ARG A N 1
ATOM 2033 C CA . ARG A 1 277 ? 8.233 6.197 -20.857 1.00 89.81 277 ARG A CA 1
ATOM 2034 C C . ARG A 1 277 ? 7.430 4.913 -20.688 1.00 89.81 277 ARG A C 1
ATOM 2036 O O . ARG A 1 277 ? 7.273 4.170 -21.659 1.00 89.81 277 ARG A O 1
ATOM 2043 N N . GLY A 1 278 ? 6.859 4.678 -19.505 1.00 90.69 278 GLY A N 1
ATOM 2044 C CA . GLY A 1 278 ? 5.967 3.542 -19.257 1.00 90.69 278 GLY A CA 1
ATOM 2045 C C . GLY A 1 278 ? 4.793 3.516 -20.242 1.00 90.69 278 GLY A C 1
ATOM 2046 O O . GLY A 1 278 ? 4.595 2.530 -20.958 1.00 90.69 278 GLY A O 1
ATOM 2047 N N . ALA A 1 279 ? 4.069 4.631 -20.362 1.00 92.31 279 ALA A N 1
ATOM 2048 C CA . ALA A 1 279 ? 2.938 4.768 -21.281 1.00 92.31 279 ALA A CA 1
ATOM 2049 C C . ALA A 1 279 ? 3.351 4.615 -22.753 1.00 92.31 279 ALA A C 1
ATOM 2051 O O . ALA A 1 279 ? 2.679 3.926 -23.532 1.00 92.31 279 ALA A O 1
ATOM 2052 N N . ALA A 1 280 ? 4.487 5.200 -23.139 1.00 93.19 280 ALA A N 1
ATOM 2053 C CA . ALA A 1 280 ? 4.991 5.126 -24.502 1.00 93.19 280 ALA A CA 1
ATOM 2054 C C . ALA A 1 280 ? 5.312 3.682 -24.930 1.00 93.19 280 ALA A C 1
ATOM 2056 O O . ALA A 1 280 ? 4.936 3.280 -26.037 1.00 93.19 280 ALA A O 1
ATOM 2057 N N . TRP A 1 281 ? 5.923 2.878 -24.051 1.00 94.44 281 TRP A N 1
ATOM 2058 C CA . TRP A 1 281 ? 6.190 1.461 -24.317 1.00 94.44 281 TRP A CA 1
ATOM 2059 C C . TRP A 1 281 ? 4.930 0.594 -24.298 1.00 94.44 281 TRP A C 1
ATOM 2061 O O . TRP A 1 281 ? 4.789 -0.283 -25.152 1.00 94.44 281 TRP A O 1
ATOM 2071 N N . ARG A 1 282 ? 3.969 0.843 -23.399 1.00 93.44 282 ARG A N 1
ATOM 2072 C CA . ARG A 1 282 ? 2.691 0.102 -23.388 1.00 93.44 282 ARG A CA 1
ATOM 2073 C C . ARG A 1 282 ? 1.918 0.260 -24.700 1.00 93.44 282 ARG A C 1
ATOM 2075 O O . ARG A 1 282 ? 1.355 -0.714 -25.203 1.00 93.44 282 ARG A O 1
ATOM 2082 N N . ALA A 1 283 ? 1.954 1.449 -25.305 1.00 92.12 283 ALA A N 1
ATOM 2083 C CA . ALA A 1 283 ? 1.319 1.713 -26.599 1.00 92.12 283 ALA A CA 1
ATOM 2084 C C . ALA A 1 283 ? 1.894 0.868 -27.758 1.00 92.12 283 ALA A C 1
ATOM 2086 O O . ALA A 1 283 ? 1.229 0.678 -28.778 1.00 92.12 283 ALA A O 1
ATOM 2087 N N . LEU A 1 284 ? 3.114 0.332 -27.621 1.00 93.19 284 LEU A N 1
ATOM 2088 C CA . LEU A 1 284 ? 3.738 -0.538 -28.621 1.00 93.19 284 LEU A CA 1
ATOM 2089 C C . LEU A 1 284 ? 3.276 -1.995 -28.549 1.00 93.19 284 LEU A C 1
ATOM 2091 O O . LEU A 1 284 ? 3.440 -2.709 -29.541 1.00 93.19 284 LEU A O 1
ATOM 2095 N N . CYS A 1 285 ? 2.703 -2.455 -27.432 1.00 93.69 285 CYS A N 1
ATOM 2096 C CA . CYS A 1 285 ? 2.366 -3.868 -27.230 1.00 93.69 285 CYS A CA 1
ATOM 2097 C C . CYS A 1 285 ? 1.426 -4.407 -28.322 1.00 93.69 285 CYS A C 1
ATOM 2099 O O . CYS A 1 285 ? 1.673 -5.477 -28.885 1.00 93.69 285 CYS A O 1
ATOM 2101 N N . GLY A 1 286 ? 0.395 -3.639 -28.690 1.00 93.00 286 GLY A N 1
ATOM 2102 C CA . GLY A 1 286 ? -0.541 -4.004 -29.755 1.00 93.00 286 GLY A CA 1
ATOM 2103 C C . GLY A 1 286 ? 0.130 -4.139 -31.129 1.00 93.00 286 GLY A C 1
ATOM 2104 O O . GLY A 1 286 ? 0.075 -5.215 -31.730 1.00 93.00 286 GLY A O 1
ATOM 2105 N N . PRO A 1 287 ? 0.819 -3.108 -31.652 1.00 93.06 287 PRO A N 1
ATOM 2106 C CA . PRO A 1 287 ? 1.576 -3.207 -32.903 1.00 93.06 287 PRO A CA 1
ATOM 2107 C C . PRO A 1 287 ? 2.669 -4.289 -32.894 1.00 93.06 287 PRO A C 1
ATOM 2109 O O . PRO A 1 287 ? 2.853 -4.984 -33.896 1.00 93.06 287 PRO A O 1
ATOM 2112 N N . ALA A 1 288 ? 3.376 -4.467 -31.775 1.00 94.19 288 ALA A N 1
ATOM 2113 C CA . ALA A 1 288 ? 4.457 -5.441 -31.643 1.00 94.19 288 ALA A CA 1
ATOM 2114 C C . ALA A 1 288 ? 3.961 -6.894 -31.664 1.00 94.19 288 ALA A C 1
ATOM 2116 O O . ALA A 1 288 ? 4.672 -7.767 -32.161 1.00 94.19 288 ALA A O 1
ATOM 2117 N N . SER A 1 289 ? 2.726 -7.162 -31.220 1.00 94.56 289 SER A N 1
ATOM 2118 C CA . SER A 1 289 ? 2.121 -8.505 -31.272 1.00 94.56 289 SER A CA 1
ATOM 2119 C C . SER A 1 289 ? 2.067 -9.092 -32.693 1.00 94.56 289 SER A C 1
ATOM 2121 O O . SER A 1 289 ? 2.083 -10.309 -32.875 1.00 94.56 289 SER A O 1
ATOM 2123 N N . ARG A 1 290 ? 2.080 -8.241 -33.727 1.00 92.12 290 ARG A N 1
ATOM 2124 C CA . ARG A 1 290 ? 2.066 -8.624 -35.150 1.00 92.12 290 ARG A CA 1
ATOM 2125 C C . ARG A 1 290 ? 3.466 -8.785 -35.759 1.00 92.12 290 ARG A C 1
ATOM 2127 O O . ARG A 1 290 ? 3.587 -9.052 -36.952 1.00 92.12 290 ARG A O 1
ATOM 2134 N N . ARG A 1 291 ? 4.528 -8.598 -34.969 1.00 92.56 291 ARG A N 1
ATOM 2135 C CA . ARG A 1 291 ? 5.935 -8.711 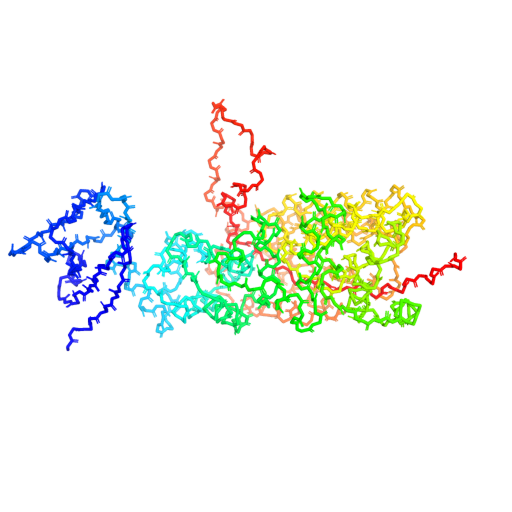-35.394 1.00 92.56 291 ARG A CA 1
ATOM 2136 C C . ARG A 1 291 ? 6.520 -10.077 -35.023 1.00 92.56 291 ARG A C 1
ATOM 2138 O O . ARG A 1 291 ? 5.781 -11.038 -34.822 1.00 92.56 291 ARG A O 1
ATOM 2145 N N . SER A 1 292 ? 7.844 -10.223 -34.996 1.00 93.00 292 SER A N 1
ATOM 2146 C CA . SER A 1 292 ? 8.456 -11.463 -34.509 1.00 93.00 292 SER A CA 1
ATOM 2147 C C . SER A 1 292 ? 8.188 -11.637 -33.006 1.00 93.00 292 SER A C 1
ATOM 2149 O O . SER A 1 292 ? 7.903 -10.673 -32.290 1.00 93.00 292 SER A O 1
ATOM 2151 N N . ARG A 1 293 ? 8.290 -12.876 -32.511 1.00 92.94 293 ARG A N 1
ATOM 2152 C CA . ARG A 1 293 ? 8.161 -13.167 -31.072 1.00 92.94 293 ARG A CA 1
ATOM 2153 C C . ARG A 1 293 ? 9.195 -12.399 -30.245 1.00 92.94 293 ARG A C 1
ATOM 2155 O O . ARG A 1 293 ? 8.877 -11.921 -29.166 1.00 92.94 293 ARG A O 1
ATOM 2162 N N . GLU A 1 294 ? 10.410 -12.270 -30.762 1.00 92.19 294 GLU A N 1
ATOM 2163 C CA . GLU A 1 294 ? 11.508 -11.538 -30.128 1.00 92.19 294 GLU A CA 1
ATOM 2164 C C . GLU A 1 294 ? 11.231 -10.033 -30.059 1.00 92.19 294 GLU A C 1
ATOM 2166 O O . GLU A 1 294 ? 11.359 -9.436 -28.996 1.00 92.19 294 GLU A O 1
ATOM 2171 N N . THR A 1 295 ? 10.723 -9.436 -31.143 1.00 92.62 295 THR A N 1
ATOM 2172 C CA . THR A 1 295 ? 10.288 -8.034 -31.139 1.00 92.62 295 THR A CA 1
ATOM 2173 C C . THR A 1 295 ? 9.187 -7.786 -30.111 1.00 92.62 295 THR A C 1
ATOM 2175 O O . THR A 1 295 ? 9.220 -6.778 -29.406 1.00 92.62 295 THR A O 1
ATOM 2178 N N . PHE A 1 296 ? 8.216 -8.697 -30.010 1.00 94.69 296 PHE A N 1
ATOM 2179 C CA . PHE A 1 296 ? 7.165 -8.586 -29.004 1.00 94.69 296 PHE A CA 1
ATOM 2180 C C . PHE A 1 296 ? 7.734 -8.683 -27.584 1.00 94.69 296 PHE A C 1
ATOM 2182 O O . PHE A 1 296 ? 7.439 -7.822 -26.764 1.00 94.69 296 PHE A O 1
ATOM 2189 N N . ARG A 1 297 ? 8.611 -9.659 -27.314 1.00 95.25 297 ARG A N 1
ATOM 2190 C CA . ARG A 1 297 ? 9.309 -9.812 -26.024 1.00 95.25 297 ARG A CA 1
ATOM 2191 C C . ARG A 1 297 ? 10.089 -8.566 -25.617 1.00 95.25 297 ARG A C 1
ATOM 2193 O O . ARG A 1 297 ? 9.974 -8.134 -24.478 1.00 95.25 297 ARG A O 1
ATOM 2200 N N . TYR A 1 298 ? 10.836 -7.977 -26.548 1.00 93.00 298 TYR A N 1
ATOM 2201 C CA . TYR A 1 298 ? 11.596 -6.749 -26.318 1.00 93.00 298 TYR A CA 1
ATOM 2202 C C . TYR A 1 298 ? 10.694 -5.579 -25.898 1.00 93.00 298 TYR A C 1
ATOM 2204 O O . TYR A 1 298 ? 10.973 -4.896 -24.912 1.00 93.00 298 TYR A O 1
ATOM 2212 N N . VAL A 1 299 ? 9.589 -5.365 -26.621 1.00 94.69 299 VAL A N 1
ATOM 2213 C CA . VAL A 1 299 ? 8.613 -4.313 -26.291 1.00 94.69 299 VAL A CA 1
ATOM 2214 C C . VAL A 1 299 ? 7.961 -4.581 -24.943 1.00 94.69 299 VAL A C 1
ATOM 2216 O O . VAL A 1 299 ? 7.840 -3.672 -24.131 1.00 94.69 299 VAL A O 1
ATOM 2219 N N . LEU A 1 300 ? 7.569 -5.829 -24.702 1.00 95.38 300 LEU A N 1
ATOM 2220 C CA . LEU A 1 300 ? 6.863 -6.226 -23.499 1.00 95.38 300 LEU A CA 1
ATOM 2221 C C . LEU A 1 300 ? 7.743 -6.064 -22.248 1.00 95.38 300 LEU A C 1
ATOM 2223 O O . LEU A 1 300 ? 7.295 -5.499 -21.256 1.00 95.38 300 LEU A O 1
ATOM 2227 N N . ALA A 1 301 ? 9.019 -6.454 -22.328 1.00 95.31 301 ALA A N 1
ATOM 2228 C CA . ALA A 1 301 ? 9.991 -6.255 -21.255 1.00 95.31 301 ALA A CA 1
ATOM 2229 C C . ALA A 1 301 ? 10.176 -4.770 -20.894 1.00 95.31 301 ALA A C 1
ATOM 2231 O O . ALA A 1 301 ? 10.165 -4.426 -19.714 1.00 95.31 301 ALA A O 1
ATOM 2232 N N . ASN A 1 302 ? 10.288 -3.888 -21.895 1.00 93.62 302 ASN A N 1
ATOM 2233 C CA . ASN A 1 302 ? 10.375 -2.444 -21.663 1.00 93.62 302 ASN A CA 1
ATOM 2234 C C . ASN A 1 302 ? 9.069 -1.869 -21.105 1.00 93.62 302 ASN A C 1
ATOM 2236 O O . ASN A 1 302 ? 9.112 -1.067 -20.177 1.00 93.62 302 ASN A O 1
ATOM 2240 N N . ALA A 1 303 ? 7.916 -2.286 -21.637 1.00 94.81 303 ALA A N 1
ATOM 2241 C CA . ALA A 1 303 ? 6.614 -1.827 -21.164 1.00 94.81 303 ALA A CA 1
ATOM 2242 C C . ALA A 1 303 ? 6.419 -2.140 -19.681 1.00 94.81 303 ALA A C 1
ATOM 2244 O O . ALA A 1 303 ? 5.971 -1.277 -18.934 1.00 94.81 303 ALA A O 1
ATOM 2245 N N . TYR A 1 304 ? 6.801 -3.337 -19.241 1.00 95.00 304 TYR A N 1
ATOM 2246 C CA . TYR A 1 304 ? 6.717 -3.707 -17.836 1.00 95.00 304 TYR A CA 1
ATOM 2247 C C . TYR A 1 304 ? 7.730 -2.979 -16.959 1.00 95.00 304 TYR A C 1
ATOM 2249 O O . TYR A 1 304 ? 7.330 -2.372 -15.969 1.00 95.00 304 TYR A O 1
ATOM 2257 N N . TYR A 1 305 ? 9.016 -3.008 -17.331 1.00 92.88 305 TYR A N 1
ATOM 2258 C CA . TYR A 1 305 ? 10.074 -2.371 -16.546 1.00 92.88 305 TYR A CA 1
ATOM 2259 C C . TYR A 1 305 ? 9.777 -0.888 -16.328 1.00 92.88 305 TYR A C 1
ATOM 2261 O O . TYR A 1 305 ? 9.742 -0.436 -15.190 1.00 92.88 305 TYR A O 1
ATOM 2269 N N . TRP A 1 306 ? 9.481 -0.154 -17.404 1.00 92.12 306 TRP A N 1
ATOM 2270 C CA . TRP A 1 306 ? 9.198 1.272 -17.301 1.00 92.12 306 TRP A CA 1
ATOM 2271 C C . TRP A 1 306 ? 7.872 1.567 -16.615 1.00 92.12 306 TRP A C 1
ATOM 2273 O O . TRP A 1 306 ? 7.782 2.598 -15.972 1.00 92.12 306 TRP A O 1
ATOM 2283 N N . THR A 1 307 ? 6.867 0.687 -16.701 1.00 92.69 307 THR A N 1
ATOM 2284 C CA . THR A 1 307 ? 5.635 0.884 -15.921 1.00 92.69 307 THR A CA 1
ATOM 2285 C C . THR A 1 307 ? 5.945 0.858 -14.427 1.00 92.69 307 THR A C 1
ATOM 2287 O O . THR A 1 307 ? 5.687 1.864 -13.777 1.00 92.69 307 THR A O 1
ATOM 2290 N N . GLY A 1 308 ? 6.576 -0.211 -13.922 1.00 89.19 308 GLY A N 1
ATOM 2291 C CA . GLY A 1 308 ? 6.927 -0.322 -12.498 1.00 89.19 308 GLY A CA 1
ATOM 2292 C C . GLY A 1 308 ? 7.924 0.742 -12.022 1.00 89.19 308 GLY A C 1
ATOM 2293 O O . GLY A 1 308 ? 7.840 1.219 -10.896 1.00 89.19 308 GLY A O 1
ATOM 2294 N N . GLU A 1 309 ? 8.853 1.155 -12.886 1.00 85.81 309 GLU A N 1
ATOM 2295 C CA . GLU A 1 309 ? 9.862 2.175 -12.562 1.00 85.81 309 GLU A CA 1
ATOM 2296 C C . GLU A 1 309 ? 9.270 3.594 -12.467 1.00 85.81 309 GLU A C 1
ATOM 2298 O O . GLU A 1 309 ? 9.820 4.451 -11.770 1.00 85.81 309 GLU A O 1
ATOM 2303 N N . THR A 1 310 ? 8.150 3.853 -13.156 1.00 79.69 310 THR A N 1
ATOM 2304 C CA . THR A 1 310 ? 7.450 5.151 -13.119 1.00 79.69 310 THR A CA 1
ATOM 2305 C C . THR A 1 310 ? 6.343 5.239 -12.072 1.00 79.69 310 THR A C 1
ATOM 2307 O O . THR A 1 310 ? 6.136 6.330 -11.554 1.00 79.69 310 THR A O 1
ATOM 2310 N N . SER A 1 311 ? 5.638 4.142 -11.761 1.00 70.44 311 SER A N 1
ATOM 2311 C CA . SER A 1 311 ? 4.525 4.135 -10.796 1.00 70.44 311 SER A CA 1
ATOM 2312 C C . SER A 1 311 ? 5.004 4.237 -9.349 1.00 70.44 311 SER A C 1
ATOM 2314 O O . SER A 1 311 ? 4.452 5.032 -8.599 1.00 70.44 311 SER A O 1
ATOM 2316 N N . ARG A 1 312 ? 6.043 3.473 -8.976 1.00 67.00 312 ARG A N 1
ATOM 2317 C CA . ARG A 1 312 ? 6.693 3.477 -7.647 1.00 67.00 312 ARG A CA 1
ATOM 2318 C C . ARG A 1 312 ? 5.715 3.583 -6.482 1.00 67.00 312 ARG A C 1
ATOM 2320 O O . ARG A 1 312 ? 5.805 4.473 -5.639 1.00 67.00 312 ARG A O 1
ATOM 2327 N N . THR A 1 313 ? 4.798 2.631 -6.445 1.00 75.94 313 THR A N 1
ATOM 2328 C CA . THR A 1 313 ? 3.803 2.511 -5.385 1.00 75.94 313 THR A CA 1
ATOM 2329 C C . THR A 1 313 ? 4.222 1.455 -4.369 1.00 75.94 313 THR A C 1
ATOM 2331 O O . THR A 1 313 ? 5.009 0.556 -4.658 1.00 75.94 313 THR A O 1
ATOM 2334 N N . ASP A 1 314 ? 3.640 1.504 -3.170 1.00 80.06 314 ASP A N 1
ATOM 2335 C CA . ASP A 1 314 ? 3.779 0.410 -2.195 1.00 80.06 314 ASP A CA 1
ATOM 2336 C C . ASP A 1 314 ? 2.906 -0.815 -2.552 1.00 80.06 314 ASP A C 1
ATOM 2338 O O . ASP A 1 314 ? 2.860 -1.800 -1.807 1.00 80.06 314 ASP A O 1
ATOM 2342 N N . ALA A 1 315 ? 2.191 -0.762 -3.680 1.00 86.31 315 ALA A N 1
ATOM 2343 C CA . ALA A 1 315 ? 1.373 -1.848 -4.188 1.00 86.31 315 ALA A CA 1
ATOM 2344 C C . ALA A 1 315 ? 2.253 -2.950 -4.801 1.00 86.31 315 ALA A C 1
ATOM 2346 O O . ALA A 1 315 ? 3.284 -2.696 -5.426 1.00 86.31 315 ALA A O 1
ATOM 2347 N N . ARG A 1 316 ? 1.815 -4.212 -4.728 1.00 92.50 316 ARG A N 1
ATOM 2348 C CA . ARG A 1 316 ? 2.509 -5.333 -5.395 1.00 92.50 316 ARG A CA 1
ATOM 2349 C C . ARG A 1 316 ? 2.411 -5.275 -6.927 1.00 92.50 316 ARG A C 1
ATOM 2351 O O . ARG A 1 316 ? 2.991 -6.124 -7.606 1.00 92.50 316 ARG A O 1
ATOM 2358 N N . ALA A 1 317 ? 1.700 -4.293 -7.477 1.00 92.50 317 ALA A N 1
ATOM 2359 C CA . ALA A 1 317 ? 1.583 -4.060 -8.911 1.00 92.50 317 ALA A CA 1
ATOM 2360 C C . ALA A 1 317 ? 2.955 -3.819 -9.576 1.00 92.50 317 ALA A C 1
ATOM 2362 O O . ALA A 1 317 ? 3.224 -4.353 -10.655 1.00 92.50 317 ALA A O 1
ATOM 2363 N N . ASP A 1 318 ? 3.865 -3.116 -8.896 1.00 92.00 318 ASP A N 1
ATOM 2364 C CA . ASP A 1 318 ? 5.226 -2.883 -9.389 1.00 92.00 318 ASP A CA 1
ATOM 2365 C C . ASP A 1 318 ? 6.032 -4.189 -9.426 1.00 92.00 318 ASP A C 1
ATOM 2367 O O . ASP A 1 318 ? 6.704 -4.491 -10.415 1.00 92.00 318 ASP A O 1
ATOM 2371 N N . GLU A 1 319 ? 5.909 -5.022 -8.385 1.00 93.81 319 GLU A N 1
ATOM 2372 C CA . GLU A 1 319 ? 6.524 -6.353 -8.356 1.00 93.81 319 GLU A CA 1
ATOM 2373 C C . GLU A 1 319 ? 6.029 -7.228 -9.515 1.00 93.81 319 GLU A C 1
ATOM 2375 O O . GLU A 1 319 ? 6.840 -7.874 -10.181 1.00 93.81 319 GLU A O 1
ATOM 2380 N N . LEU A 1 320 ? 4.718 -7.207 -9.792 1.00 95.25 320 LEU A N 1
ATOM 2381 C CA . LEU A 1 320 ? 4.113 -7.918 -10.919 1.00 95.25 320 LEU A CA 1
ATOM 2382 C C . LEU A 1 320 ? 4.688 -7.440 -12.258 1.00 95.25 320 LEU A C 1
ATOM 2384 O O . LEU A 1 320 ? 4.993 -8.265 -13.122 1.00 95.25 320 LEU A O 1
ATOM 2388 N N . CYS A 1 321 ? 4.874 -6.130 -12.429 1.00 95.62 321 CYS A N 1
ATOM 2389 C CA . CYS A 1 321 ? 5.540 -5.573 -13.601 1.00 95.62 321 CYS A CA 1
ATOM 2390 C C . CYS A 1 321 ? 6.972 -6.106 -13.730 1.00 95.62 321 CYS A C 1
ATOM 2392 O O . CYS A 1 321 ? 7.330 -6.649 -14.775 1.00 95.62 321 CYS A O 1
ATOM 2394 N N . TYR A 1 322 ? 7.798 -6.039 -12.686 1.00 95.12 322 TYR A N 1
ATOM 2395 C CA . TYR A 1 322 ? 9.168 -6.549 -12.782 1.00 95.12 322 TYR A CA 1
ATOM 2396 C C . TYR A 1 322 ? 9.229 -8.066 -13.020 1.00 95.12 322 TYR A C 1
ATOM 2398 O O . TYR A 1 322 ? 10.061 -8.522 -13.807 1.00 95.12 322 TYR A O 1
ATOM 2406 N N . ASP A 1 323 ? 8.321 -8.848 -12.431 1.00 94.31 323 ASP A N 1
ATOM 2407 C CA . ASP A 1 323 ? 8.177 -10.280 -12.725 1.00 94.31 323 ASP A CA 1
ATOM 2408 C C . ASP A 1 323 ? 7.812 -10.526 -14.195 1.00 94.31 323 ASP A C 1
ATOM 2410 O O . ASP A 1 323 ? 8.427 -11.365 -14.864 1.00 94.31 323 ASP A O 1
ATOM 2414 N N . GLY A 1 324 ? 6.883 -9.737 -14.740 1.00 94.38 324 GLY A N 1
ATOM 2415 C CA . GLY A 1 324 ? 6.562 -9.734 -16.164 1.00 94.38 324 GLY A CA 1
ATOM 2416 C C . GLY A 1 324 ? 7.774 -9.387 -17.034 1.00 94.38 324 GLY A C 1
ATOM 2417 O O . GLY A 1 324 ? 8.021 -10.050 -18.046 1.00 94.38 324 GLY A O 1
ATOM 2418 N N . ALA A 1 325 ? 8.568 -8.383 -16.644 1.00 94.06 325 ALA A N 1
ATOM 2419 C CA . ALA A 1 325 ? 9.771 -7.966 -17.368 1.00 94.06 325 ALA A CA 1
ATOM 2420 C C . ALA A 1 325 ? 10.796 -9.103 -17.441 1.00 94.06 325 ALA A C 1
ATOM 2422 O O . ALA A 1 325 ? 11.338 -9.381 -18.514 1.00 94.06 325 ALA A O 1
ATOM 2423 N N . LEU A 1 326 ? 11.004 -9.811 -16.329 1.00 92.75 326 LEU A N 1
ATOM 2424 C CA . LEU A 1 326 ? 11.899 -10.965 -16.248 1.00 92.75 326 LEU A CA 1
ATOM 2425 C C . LEU A 1 326 ? 11.405 -12.156 -17.073 1.00 92.75 326 LEU A C 1
ATOM 2427 O O . LEU A 1 326 ? 12.221 -12.831 -17.703 1.00 92.75 326 LEU A O 1
ATOM 2431 N N . ALA A 1 327 ? 10.092 -12.391 -17.119 1.00 91.50 327 ALA A N 1
ATOM 2432 C CA . ALA A 1 327 ? 9.499 -13.418 -17.975 1.00 91.50 327 ALA A CA 1
ATOM 2433 C C . ALA A 1 327 ? 9.630 -13.075 -19.473 1.00 91.50 327 ALA A C 1
ATOM 2435 O O . ALA A 1 327 ? 9.821 -13.960 -20.313 1.00 91.50 327 ALA A O 1
ATOM 2436 N N . ALA A 1 328 ? 9.542 -11.788 -19.823 1.00 91.19 328 ALA A N 1
ATOM 2437 C CA . ALA A 1 328 ? 9.584 -11.314 -21.202 1.00 91.19 328 ALA A CA 1
ATOM 2438 C C . ALA A 1 328 ? 11.002 -11.167 -21.763 1.00 91.19 328 ALA A C 1
ATOM 2440 O O . ALA A 1 328 ? 11.196 -11.421 -22.955 1.00 91.19 328 ALA A O 1
ATOM 2441 N N . VAL A 1 329 ? 11.985 -10.809 -20.931 1.00 86.50 329 VAL A N 1
ATOM 2442 C CA . VAL A 1 329 ? 13.353 -10.450 -21.338 1.00 86.50 329 VAL A CA 1
ATOM 2443 C C . VAL A 1 329 ? 13.970 -11.501 -22.278 1.00 86.50 329 VAL A C 1
ATOM 2445 O O . VAL A 1 329 ? 14.044 -12.684 -21.925 1.00 86.50 329 VAL A O 1
ATOM 2448 N N . PRO A 1 330 ? 14.361 -11.131 -23.511 1.00 78.06 330 PRO A N 1
ATOM 2449 C CA . PRO A 1 330 ? 15.139 -12.008 -24.379 1.00 78.06 330 PRO A CA 1
ATOM 2450 C C . PRO A 1 330 ? 16.608 -12.105 -23.914 1.00 78.06 330 PRO A C 1
ATOM 2452 O O . PRO A 1 330 ? 17.028 -11.444 -22.961 1.00 78.06 330 PRO A O 1
ATOM 2455 N N . ALA A 1 331 ? 17.370 -13.027 -24.508 1.00 71.19 331 ALA A N 1
ATOM 2456 C CA . ALA A 1 331 ? 18.721 -13.362 -24.042 1.00 71.19 331 ALA A CA 1
ATOM 2457 C C . ALA A 1 331 ? 19.737 -12.227 -24.253 1.00 71.19 331 ALA A C 1
ATOM 2459 O O . ALA A 1 331 ? 20.722 -12.164 -23.539 1.00 71.19 331 ALA A O 1
ATOM 2460 N N . ASP A 1 332 ? 19.480 -11.352 -25.217 1.00 69.50 332 ASP A N 1
ATOM 2461 C CA . ASP A 1 332 ? 20.294 -10.214 -25.644 1.00 69.50 332 ASP A CA 1
ATOM 2462 C C . ASP A 1 332 ? 19.968 -8.906 -24.901 1.00 69.50 332 ASP A C 1
ATOM 2464 O O . ASP A 1 332 ? 20.697 -7.925 -25.017 1.00 69.50 332 ASP A O 1
ATOM 2468 N N . LEU A 1 333 ? 18.895 -8.885 -24.104 1.00 75.56 333 LEU A N 1
ATOM 2469 C CA . LEU A 1 333 ? 18.464 -7.721 -23.329 1.00 75.56 333 LEU A CA 1
ATOM 2470 C C . LEU A 1 333 ? 18.883 -7.842 -21.857 1.00 75.56 333 LEU A C 1
ATOM 2472 O O . LEU A 1 333 ? 18.070 -7.697 -20.939 1.00 75.56 333 LEU A O 1
ATOM 2476 N N . ASP A 1 334 ? 20.162 -8.155 -21.645 1.00 80.25 334 ASP A N 1
ATOM 2477 C CA . ASP A 1 334 ? 20.721 -8.466 -20.325 1.00 80.25 334 ASP A CA 1
ATOM 2478 C C . ASP A 1 334 ? 20.584 -7.302 -19.332 1.00 80.25 334 ASP A C 1
ATOM 2480 O O . ASP A 1 334 ? 20.251 -7.542 -18.170 1.00 80.25 334 ASP A O 1
ATOM 2484 N N . TRP A 1 335 ? 20.683 -6.052 -19.797 1.00 82.88 335 TRP A N 1
ATOM 2485 C CA . TRP A 1 335 ? 20.544 -4.876 -18.932 1.00 82.88 335 TRP A CA 1
ATOM 2486 C C . TRP A 1 335 ? 19.155 -4.789 -18.267 1.00 82.88 335 TRP A C 1
ATOM 2488 O O . TRP A 1 335 ? 19.065 -4.522 -17.068 1.00 82.88 335 TRP A O 1
ATOM 2498 N N . ILE A 1 336 ? 18.054 -5.087 -18.985 1.00 86.25 336 ILE A N 1
ATOM 2499 C CA . ILE A 1 336 ? 16.708 -5.123 -18.370 1.00 86.25 336 ILE A CA 1
ATOM 2500 C C . ILE A 1 336 ? 16.622 -6.269 -17.372 1.00 86.25 336 ILE A C 1
ATOM 2502 O O . ILE A 1 336 ? 15.983 -6.124 -16.335 1.00 86.25 336 ILE A O 1
ATOM 2506 N N . ARG A 1 337 ? 17.269 -7.408 -17.645 1.00 89.31 337 ARG A N 1
ATOM 2507 C CA . ARG A 1 337 ? 17.257 -8.545 -16.718 1.00 89.31 337 ARG A CA 1
ATOM 2508 C C . ARG A 1 337 ? 17.844 -8.153 -15.367 1.00 89.31 337 ARG A C 1
ATOM 2510 O O . ARG A 1 337 ? 17.246 -8.459 -14.336 1.00 89.31 337 ARG A O 1
ATOM 2517 N N . VAL A 1 338 ? 19.005 -7.502 -15.378 1.00 89.94 338 VAL A N 1
ATOM 2518 C CA . VAL A 1 338 ? 19.688 -7.059 -14.158 1.00 89.94 338 VAL A CA 1
ATOM 2519 C C . VAL A 1 338 ? 18.863 -5.984 -13.457 1.00 89.94 338 VAL A C 1
ATOM 2521 O O . VAL A 1 338 ? 18.529 -6.148 -12.281 1.00 89.94 338 VAL A O 1
ATOM 2524 N N . ARG A 1 339 ? 18.433 -4.944 -14.183 1.00 90.69 339 ARG A N 1
ATOM 2525 C CA . ARG A 1 339 ? 17.644 -3.847 -13.606 1.00 90.69 339 ARG A CA 1
ATOM 2526 C C . ARG A 1 339 ? 16.303 -4.299 -13.046 1.00 90.69 339 ARG A C 1
ATOM 2528 O O . ARG A 1 339 ? 15.968 -3.923 -11.933 1.00 90.69 339 ARG A O 1
ATOM 2535 N N . ALA A 1 340 ? 15.562 -5.155 -13.746 1.00 92.19 340 ALA A N 1
ATOM 2536 C CA . ALA A 1 340 ? 14.295 -5.671 -13.241 1.00 92.19 340 ALA A CA 1
ATOM 2537 C C . ALA A 1 340 ? 14.491 -6.528 -11.981 1.00 92.19 340 ALA A C 1
ATOM 2539 O O . ALA A 1 340 ? 13.694 -6.419 -11.061 1.00 92.19 340 ALA A O 1
ATOM 2540 N N . ARG A 1 341 ? 15.563 -7.333 -11.867 1.00 94.25 341 ARG A N 1
ATOM 2541 C CA . ARG A 1 341 ? 15.866 -8.059 -10.613 1.00 94.25 341 ARG A CA 1
ATOM 2542 C C . ARG A 1 341 ? 16.181 -7.106 -9.463 1.00 94.25 341 ARG A C 1
ATOM 2544 O O . ARG A 1 341 ? 15.697 -7.320 -8.351 1.00 94.25 341 ARG A O 1
ATOM 2551 N N . TYR A 1 342 ? 17.001 -6.093 -9.735 1.00 93.62 342 TYR A N 1
ATOM 2552 C CA . TYR A 1 342 ? 17.393 -5.073 -8.769 1.00 93.62 342 TYR A CA 1
ATOM 2553 C C . TYR A 1 342 ? 16.175 -4.272 -8.282 1.00 93.62 342 TYR A C 1
ATOM 2555 O O . TYR A 1 342 ? 15.902 -4.252 -7.082 1.00 93.62 342 TYR A O 1
ATOM 2563 N N . GLU A 1 343 ? 15.391 -3.699 -9.199 1.00 92.81 343 GLU A N 1
ATOM 2564 C CA . GLU A 1 343 ? 14.219 -2.886 -8.856 1.00 92.81 343 GLU A CA 1
ATOM 2565 C C . GLU A 1 343 ? 13.098 -3.725 -8.243 1.00 92.81 343 GLU A C 1
ATOM 2567 O O . GLU A 1 343 ? 12.458 -3.283 -7.294 1.00 92.81 343 GLU A O 1
ATOM 2572 N N . ARG A 1 344 ? 12.923 -4.986 -8.659 1.00 94.88 344 ARG A N 1
ATOM 2573 C CA . ARG A 1 344 ? 12.003 -5.905 -7.975 1.00 94.88 344 ARG A CA 1
ATOM 2574 C C . ARG A 1 344 ? 12.387 -6.100 -6.509 1.00 94.88 344 ARG A C 1
ATOM 2576 O O . ARG A 1 344 ? 11.521 -6.084 -5.640 1.00 94.88 344 ARG A O 1
ATOM 2583 N N . ALA A 1 345 ? 13.668 -6.327 -6.217 1.00 94.69 345 ALA A N 1
ATOM 2584 C CA . ALA A 1 345 ? 14.129 -6.499 -4.841 1.00 94.69 345 ALA A CA 1
ATOM 2585 C C . ALA A 1 345 ? 13.955 -5.209 -4.019 1.00 94.69 345 ALA A C 1
ATOM 2587 O O . ALA A 1 345 ? 13.608 -5.284 -2.841 1.00 94.69 345 ALA A O 1
ATOM 2588 N N . ARG A 1 346 ? 14.117 -4.036 -4.642 1.00 92.56 346 ARG A N 1
ATOM 2589 C CA . ARG A 1 346 ? 13.815 -2.749 -4.007 1.00 92.56 346 ARG A CA 1
ATOM 2590 C C . ARG A 1 346 ? 12.330 -2.552 -3.751 1.00 92.56 346 ARG A C 1
ATOM 2592 O O . ARG A 1 346 ? 11.990 -2.216 -2.625 1.00 92.56 346 ARG A O 1
ATOM 2599 N N . ALA A 1 347 ? 11.461 -2.811 -4.725 1.00 90.88 347 ALA A N 1
ATOM 2600 C CA . ALA A 1 347 ? 10.011 -2.698 -4.570 1.00 90.88 347 ALA A CA 1
ATOM 2601 C C . ALA A 1 347 ? 9.502 -3.566 -3.406 1.00 90.88 347 ALA A C 1
ATOM 2603 O O . ALA A 1 347 ? 8.787 -3.081 -2.534 1.00 90.88 347 ALA A O 1
ATOM 2604 N N . VAL A 1 348 ? 9.987 -4.812 -3.303 1.00 91.25 348 VAL A N 1
ATOM 2605 C CA . VAL A 1 348 ? 9.737 -5.686 -2.140 1.00 91.25 348 VAL A CA 1
ATOM 2606 C C . VAL A 1 348 ? 10.217 -5.035 -0.837 1.00 91.25 348 VAL A C 1
ATOM 2608 O O . VAL A 1 348 ? 9.510 -5.064 0.170 1.00 91.25 348 VAL A O 1
ATOM 2611 N N . GLY A 1 349 ? 11.425 -4.462 -0.843 1.00 90.31 349 GLY A N 1
ATOM 2612 C CA . GLY A 1 349 ? 12.008 -3.776 0.308 1.00 90.31 349 GLY A CA 1
ATOM 2613 C C . GLY A 1 349 ? 11.184 -2.576 0.772 1.00 90.31 349 GLY A C 1
ATOM 2614 O O . GLY A 1 349 ? 10.904 -2.467 1.965 1.00 90.31 349 GLY A O 1
ATOM 2615 N N . HIS A 1 350 ? 10.752 -1.720 -0.157 1.00 88.00 350 HIS A N 1
ATOM 2616 C CA . HIS A 1 350 ? 9.909 -0.556 0.119 1.00 88.00 350 HIS A CA 1
ATOM 2617 C C . HIS A 1 350 ? 8.531 -0.978 0.634 1.00 88.00 350 HIS A C 1
ATOM 2619 O O . HIS A 1 350 ? 8.160 -0.555 1.725 1.00 88.00 350 HIS A O 1
ATOM 2625 N N . ARG A 1 351 ? 7.850 -1.928 -0.022 1.00 88.75 351 ARG A N 1
ATOM 2626 C CA . ARG A 1 351 ? 6.568 -2.459 0.467 1.00 88.75 351 ARG A CA 1
ATOM 2627 C C . ARG A 1 351 ? 6.673 -3.014 1.887 1.00 88.75 351 ARG A C 1
ATOM 2629 O O . ARG A 1 351 ? 5.839 -2.708 2.734 1.00 88.75 351 ARG A O 1
ATOM 2636 N N . HIS A 1 352 ? 7.687 -3.833 2.181 1.00 86.56 352 HIS A N 1
ATOM 2637 C CA . HIS A 1 352 ? 7.854 -4.377 3.532 1.00 86.56 352 HIS A CA 1
ATOM 2638 C C . HIS A 1 352 ? 8.282 -3.317 4.550 1.00 86.56 352 HIS A C 1
ATOM 2640 O O . HIS A 1 352 ? 7.909 -3.434 5.716 1.00 86.56 352 HIS A O 1
ATOM 2646 N N . ARG A 1 353 ? 9.027 -2.286 4.136 1.00 84.56 353 ARG A N 1
ATOM 2647 C CA . ARG A 1 353 ? 9.343 -1.129 4.981 1.00 84.56 353 ARG A CA 1
ATOM 2648 C C . ARG A 1 353 ? 8.063 -0.383 5.349 1.00 84.56 353 ARG A C 1
ATOM 2650 O O . ARG A 1 353 ? 7.850 -0.162 6.537 1.00 84.56 353 ARG A O 1
ATOM 2657 N N . SER A 1 354 ? 7.219 -0.057 4.371 1.00 82.31 354 SER A N 1
ATOM 2658 C CA . SER A 1 354 ? 5.922 0.591 4.596 1.00 82.31 354 SER A CA 1
ATOM 2659 C C . SER A 1 354 ? 5.018 -0.286 5.460 1.00 82.31 354 SER A C 1
ATOM 2661 O O . SER A 1 354 ? 4.359 0.214 6.359 1.00 82.31 354 SER A O 1
ATOM 2663 N N . ALA A 1 355 ? 5.076 -1.611 5.288 1.00 78.56 355 ALA A N 1
ATOM 2664 C CA . ALA A 1 355 ? 4.355 -2.574 6.116 1.00 78.56 355 ALA A CA 1
ATOM 2665 C C . ALA A 1 355 ? 4.985 -2.847 7.499 1.00 78.56 355 ALA A C 1
ATOM 2667 O O . ALA A 1 355 ? 4.560 -3.779 8.179 1.00 78.56 355 ALA A O 1
ATOM 2668 N N . THR A 1 356 ? 6.019 -2.107 7.923 1.00 77.38 356 THR A N 1
ATOM 2669 C CA . THR A 1 356 ? 6.759 -2.301 9.197 1.00 77.38 356 THR A CA 1
ATOM 2670 C C . THR A 1 356 ? 7.398 -3.691 9.380 1.00 77.38 356 THR A C 1
ATOM 2672 O O . THR A 1 356 ? 7.895 -4.044 10.448 1.00 77.38 356 THR A O 1
ATOM 2675 N N . ASN A 1 357 ? 7.483 -4.475 8.304 1.00 82.75 357 ASN A N 1
ATOM 2676 C CA . ASN A 1 357 ? 8.087 -5.802 8.252 1.00 82.75 357 ASN A CA 1
ATOM 2677 C C . ASN A 1 357 ? 9.612 -5.693 8.095 1.00 82.75 357 ASN A C 1
ATOM 2679 O O . ASN A 1 357 ? 10.199 -6.137 7.102 1.00 82.75 357 ASN A O 1
ATOM 2683 N N . HIS A 1 358 ? 10.266 -5.075 9.082 1.00 87.31 358 HIS A N 1
ATOM 2684 C CA . HIS A 1 358 ? 11.656 -4.630 8.983 1.00 87.31 358 HIS A CA 1
ATOM 2685 C C . HIS A 1 358 ? 12.646 -5.737 8.586 1.00 87.31 358 HIS A C 1
ATOM 2687 O O . HIS A 1 358 ? 13.548 -5.494 7.786 1.00 87.31 358 HIS A O 1
ATOM 2693 N N . ALA A 1 359 ? 12.478 -6.960 9.098 1.00 88.00 359 ALA A N 1
ATOM 2694 C CA . ALA A 1 359 ? 13.362 -8.081 8.770 1.00 88.00 359 ALA A CA 1
ATOM 2695 C C . ALA A 1 359 ? 13.292 -8.466 7.280 1.00 88.00 359 ALA A C 1
ATOM 2697 O O . ALA A 1 359 ? 14.326 -8.676 6.643 1.00 88.00 359 ALA A O 1
ATOM 2698 N N . LEU A 1 360 ? 12.081 -8.508 6.711 1.00 88.44 360 LEU A N 1
ATOM 2699 C CA . LEU A 1 360 ? 11.874 -8.797 5.291 1.00 88.44 360 LEU A CA 1
ATOM 2700 C C . LEU A 1 360 ? 12.378 -7.655 4.409 1.00 88.44 360 LEU A C 1
ATOM 2702 O O . LEU A 1 360 ? 13.029 -7.907 3.395 1.00 88.44 360 LEU A O 1
ATOM 2706 N N . ALA A 1 361 ? 12.146 -6.410 4.826 1.00 89.69 361 ALA A N 1
ATOM 2707 C CA . ALA A 1 361 ? 12.649 -5.233 4.129 1.00 89.69 361 ALA A CA 1
ATOM 2708 C C . ALA A 1 361 ? 14.187 -5.215 4.069 1.00 89.69 361 ALA A C 1
ATOM 2710 O O . ALA A 1 361 ? 14.758 -5.074 2.989 1.00 89.69 361 ALA A O 1
ATOM 2711 N N . VAL A 1 362 ? 14.870 -5.453 5.197 1.00 92.94 362 VAL A N 1
ATOM 2712 C CA . VAL A 1 362 ? 16.340 -5.572 5.246 1.00 92.94 362 VAL A CA 1
ATOM 2713 C C . VAL A 1 362 ? 16.832 -6.684 4.319 1.00 92.94 362 VAL A C 1
ATOM 2715 O O . VAL A 1 362 ? 17.741 -6.457 3.523 1.00 92.94 362 VAL A O 1
ATOM 2718 N N . ALA A 1 363 ? 16.218 -7.871 4.365 1.00 94.69 363 ALA A N 1
ATOM 2719 C CA . ALA A 1 363 ? 16.611 -8.989 3.508 1.00 94.69 363 ALA A CA 1
ATOM 2720 C C . ALA A 1 363 ? 16.442 -8.682 2.006 1.00 94.69 363 ALA A C 1
ATOM 2722 O O . ALA A 1 363 ? 17.251 -9.124 1.183 1.00 94.69 363 ALA A O 1
ATOM 2723 N N . ALA A 1 364 ? 15.407 -7.924 1.643 1.00 93.69 364 ALA A N 1
ATOM 2724 C CA . ALA A 1 364 ? 15.145 -7.505 0.273 1.00 93.69 364 ALA A CA 1
ATOM 2725 C C . ALA A 1 364 ? 16.153 -6.452 -0.215 1.00 93.69 364 ALA A C 1
ATOM 2727 O O . ALA A 1 364 ? 16.731 -6.617 -1.291 1.00 93.69 364 ALA A O 1
ATOM 2728 N N . PHE A 1 365 ? 16.461 -5.436 0.595 1.00 95.94 365 PHE A N 1
ATOM 2729 C CA . PHE A 1 365 ? 17.485 -4.447 0.251 1.00 95.94 365 PHE A CA 1
ATOM 2730 C C . PHE A 1 365 ? 18.895 -5.057 0.173 1.00 95.94 365 PHE A C 1
ATOM 2732 O O . PHE A 1 365 ? 19.642 -4.744 -0.750 1.00 95.94 365 PHE A O 1
ATOM 2739 N N . GLU A 1 366 ? 19.243 -6.012 1.043 1.00 96.44 366 GLU A N 1
ATOM 2740 C CA . GLU A 1 366 ? 20.499 -6.775 0.919 1.00 96.44 366 GLU A CA 1
ATOM 2741 C C . GLU A 1 366 ? 20.547 -7.628 -0.356 1.00 96.44 366 GLU A C 1
ATOM 2743 O O . GLU A 1 366 ? 21.609 -7.849 -0.940 1.00 96.44 366 GLU A O 1
ATOM 2748 N N . ARG A 1 367 ? 19.399 -8.134 -0.821 1.00 96.81 367 ARG A N 1
ATOM 2749 C CA . ARG A 1 367 ? 19.319 -8.814 -2.119 1.00 96.81 367 ARG A CA 1
ATOM 2750 C C . ARG A 1 367 ? 19.575 -7.834 -3.265 1.00 96.81 367 ARG A C 1
ATOM 2752 O O . ARG A 1 367 ? 20.355 -8.168 -4.149 1.00 96.81 367 ARG A O 1
ATOM 2759 N N . ALA A 1 368 ? 18.968 -6.647 -3.236 1.00 95.19 368 ALA A N 1
ATOM 2760 C CA . ALA A 1 368 ? 19.201 -5.610 -4.241 1.00 95.19 368 ALA A CA 1
ATOM 2761 C C . ALA A 1 368 ? 20.671 -5.154 -4.267 1.00 95.19 368 ALA A C 1
ATOM 2763 O O . ALA A 1 368 ? 21.254 -5.057 -5.345 1.00 95.19 368 ALA A O 1
ATOM 2764 N N . ARG A 1 369 ? 21.297 -4.964 -3.095 1.00 95.69 369 ARG A N 1
ATOM 2765 C CA . ARG A 1 369 ? 22.728 -4.639 -2.981 1.00 95.69 369 ARG A CA 1
ATOM 2766 C C . ARG A 1 369 ? 23.603 -5.696 -3.654 1.00 95.69 369 ARG A C 1
ATOM 2768 O O . ARG A 1 369 ? 24.408 -5.351 -4.510 1.00 95.69 369 ARG A O 1
ATOM 2775 N N . ARG A 1 370 ? 23.396 -6.980 -3.330 1.00 95.56 370 ARG A N 1
ATOM 2776 C CA . ARG A 1 370 ? 24.157 -8.087 -3.938 1.00 95.56 370 ARG A CA 1
ATOM 2777 C C . ARG A 1 370 ? 23.997 -8.153 -5.454 1.00 95.56 370 ARG A C 1
ATOM 2779 O O . ARG A 1 370 ? 24.986 -8.339 -6.147 1.00 95.56 370 ARG A O 1
ATOM 2786 N N . ILE A 1 371 ? 22.782 -7.948 -5.972 1.00 93.88 371 ILE A N 1
ATOM 2787 C CA . ILE A 1 371 ? 22.547 -7.896 -7.426 1.00 93.88 371 ILE A CA 1
ATOM 2788 C C . ILE A 1 371 ? 23.386 -6.783 -8.069 1.00 93.88 371 ILE A C 1
ATOM 2790 O O . ILE A 1 371 ? 23.974 -7.003 -9.121 1.00 93.88 371 ILE A O 1
ATOM 2794 N N . ALA A 1 372 ? 23.460 -5.605 -7.442 1.00 92.50 372 ALA A N 1
ATOM 2795 C CA . ALA A 1 372 ? 24.261 -4.501 -7.965 1.00 92.50 372 ALA A CA 1
ATOM 2796 C C . ALA A 1 372 ? 25.776 -4.767 -7.883 1.00 92.50 372 ALA A C 1
ATOM 2798 O O . ALA A 1 372 ? 26.508 -4.412 -8.800 1.00 92.50 372 ALA A O 1
ATOM 2799 N N . GLU A 1 373 ? 26.251 -5.428 -6.825 1.00 91.81 373 GLU A N 1
ATOM 2800 C CA . GLU A 1 373 ? 27.664 -5.821 -6.679 1.00 91.81 373 GLU A CA 1
ATOM 2801 C C . GLU A 1 373 ? 28.091 -6.901 -7.681 1.00 91.81 373 GLU A C 1
ATOM 2803 O O . GLU A 1 373 ? 29.217 -6.880 -8.175 1.00 91.81 373 GLU A O 1
ATOM 2808 N N . GLU A 1 374 ? 27.197 -7.836 -8.001 1.00 90.25 374 GLU A N 1
ATOM 2809 C CA . GLU A 1 374 ? 27.430 -8.885 -8.999 1.00 90.25 374 GLU A CA 1
ATOM 2810 C C . GLU A 1 374 ? 27.403 -8.344 -10.442 1.00 90.25 374 GLU A C 1
ATOM 2812 O O . GLU A 1 374 ? 27.874 -9.024 -11.357 1.00 90.25 374 GLU A O 1
ATOM 2817 N N . CYS A 1 375 ? 26.854 -7.142 -10.662 1.00 85.44 375 CYS A N 1
ATOM 2818 C CA . CYS A 1 375 ? 26.622 -6.546 -11.982 1.00 85.44 375 CYS A CA 1
ATOM 2819 C C . CYS A 1 375 ? 26.991 -5.040 -12.028 1.00 85.44 375 CYS A C 1
ATOM 2821 O O . CYS A 1 375 ? 26.124 -4.198 -12.277 1.00 85.44 375 CYS A O 1
ATOM 2823 N N . PRO A 1 376 ? 28.267 -4.665 -11.798 1.00 70.44 376 PRO A N 1
ATOM 2824 C CA . PRO A 1 376 ? 28.677 -3.263 -11.649 1.00 70.44 376 PRO A CA 1
ATOM 2825 C C . PRO A 1 376 ? 28.599 -2.431 -12.944 1.00 70.44 376 PRO A C 1
ATOM 2827 O O . PRO A 1 376 ? 28.580 -1.204 -12.874 1.00 70.44 376 PRO A O 1
ATOM 2830 N N . ASP A 1 377 ? 28.536 -3.074 -14.115 1.00 73.69 377 ASP A N 1
ATOM 2831 C CA . ASP A 1 377 ? 28.513 -2.407 -15.426 1.00 73.69 377 ASP A CA 1
ATOM 2832 C C . ASP A 1 377 ? 27.088 -2.048 -15.921 1.00 73.69 377 ASP A C 1
ATOM 2834 O O . ASP A 1 377 ? 26.941 -1.445 -16.984 1.00 73.69 377 ASP A O 1
ATOM 2838 N N . ASP A 1 378 ? 26.030 -2.383 -15.166 1.00 73.00 378 ASP A N 1
ATOM 2839 C CA . ASP A 1 378 ? 24.618 -2.303 -15.603 1.00 73.00 378 ASP A CA 1
ATOM 2840 C C . ASP A 1 378 ? 23.859 -1.031 -15.147 1.00 73.00 378 ASP A C 1
ATOM 2842 O O . ASP A 1 378 ? 22.621 -0.984 -15.148 1.00 73.00 378 ASP A O 1
ATOM 2846 N N . ASP A 1 379 ? 24.589 0.019 -14.752 1.00 75.25 379 ASP A N 1
ATOM 2847 C CA . ASP A 1 379 ? 24.067 1.274 -14.173 1.00 75.25 379 ASP A CA 1
ATOM 2848 C C . ASP A 1 379 ? 23.167 1.071 -12.927 1.00 75.25 379 ASP A C 1
ATOM 2850 O O . ASP A 1 379 ? 22.359 1.935 -12.562 1.00 75.25 379 ASP A O 1
ATOM 2854 N N . VAL A 1 380 ? 23.282 -0.079 -12.262 1.00 86.00 380 VAL A N 1
ATOM 2855 C CA . VAL A 1 380 ? 22.703 -0.331 -10.938 1.00 86.00 380 VAL A CA 1
ATOM 2856 C C . VAL A 1 380 ? 23.753 -0.050 -9.875 1.00 86.00 380 VAL A C 1
ATOM 2858 O O . VAL A 1 380 ? 24.933 -0.332 -10.059 1.00 86.00 380 VAL A O 1
ATOM 2861 N N . THR A 1 381 ? 23.339 0.530 -8.750 1.00 89.31 381 THR A N 1
ATOM 2862 C CA . THR A 1 381 ? 24.283 0.999 -7.732 1.00 89.31 381 THR A CA 1
ATOM 2863 C C . THR A 1 381 ? 24.014 0.347 -6.377 1.00 89.31 381 THR A C 1
ATOM 2865 O O . THR A 1 381 ? 22.882 0.424 -5.897 1.00 89.31 381 THR A O 1
ATOM 2868 N N . PRO A 1 382 ? 25.027 -0.225 -5.708 1.00 92.81 382 PRO A N 1
ATOM 2869 C CA . PRO A 1 382 ? 24.852 -0.876 -4.406 1.00 92.81 382 PRO A CA 1
ATOM 2870 C C . PRO A 1 382 ? 24.618 0.093 -3.236 1.00 92.81 382 PRO A C 1
ATOM 2872 O O . PRO A 1 382 ? 24.063 -0.321 -2.217 1.00 92.81 382 PRO A O 1
ATOM 2875 N N . TRP A 1 383 ? 24.984 1.375 -3.371 1.00 93.31 383 TRP A N 1
ATOM 2876 C CA . TRP A 1 383 ? 24.852 2.355 -2.284 1.00 93.31 383 TRP A CA 1
ATOM 2877 C C . TRP A 1 383 ? 23.390 2.641 -1.905 1.00 93.31 383 TRP A C 1
ATOM 2879 O O . TRP A 1 383 ? 23.083 2.829 -0.733 1.00 93.31 383 TRP A O 1
ATOM 2889 N N . ASP A 1 384 ? 22.475 2.646 -2.875 1.00 91.00 384 ASP A N 1
ATOM 2890 C CA . ASP A 1 384 ? 21.073 3.038 -2.672 1.00 91.00 384 ASP A CA 1
ATOM 2891 C C . ASP A 1 384 ? 20.285 1.991 -1.843 1.00 91.00 384 ASP A C 1
ATOM 2893 O O . ASP A 1 384 ? 19.674 2.344 -0.825 1.00 91.00 384 ASP A O 1
ATOM 2897 N N . PRO A 1 385 ? 20.385 0.675 -2.130 1.00 93.88 385 PRO A N 1
ATOM 2898 C CA . PRO A 1 385 ? 19.843 -0.348 -1.243 1.00 93.88 385 PRO A CA 1
ATOM 2899 C C . PRO A 1 385 ? 20.561 -0.424 0.105 1.00 93.88 385 PRO A C 1
ATOM 2901 O O . PRO A 1 385 ? 19.903 -0.693 1.107 1.00 93.88 385 PRO A O 1
ATOM 2904 N N . LEU A 1 386 ? 21.878 -0.180 0.163 1.00 95.81 386 LEU A N 1
ATOM 2905 C CA . LEU A 1 386 ? 22.616 -0.136 1.431 1.00 95.81 386 LEU A CA 1
ATOM 2906 C C . LEU A 1 386 ? 22.070 0.968 2.343 1.00 95.81 386 LEU A C 1
ATOM 2908 O O . LEU A 1 386 ? 21.767 0.718 3.508 1.00 95.81 386 LEU A O 1
ATOM 2912 N N . TYR A 1 387 ? 21.876 2.163 1.795 1.00 94.75 387 TYR A N 1
ATOM 2913 C CA . TYR A 1 387 ? 21.262 3.279 2.496 1.00 94.75 387 TYR A CA 1
ATOM 2914 C C . TYR A 1 387 ? 19.862 2.927 3.022 1.00 94.75 387 TYR A C 1
ATOM 2916 O O . TYR A 1 387 ? 19.604 3.046 4.223 1.00 94.75 387 TYR A O 1
ATOM 2924 N N . SER A 1 388 ? 18.981 2.417 2.155 1.00 93.25 388 SER A N 1
ATOM 2925 C CA . SER A 1 388 ? 17.619 2.019 2.541 1.00 93.25 388 SER A CA 1
ATOM 2926 C C . SER A 1 388 ? 17.623 0.935 3.626 1.00 93.25 388 SER A C 1
ATOM 2928 O O . SER A 1 388 ? 16.887 1.020 4.612 1.00 93.25 388 SER A O 1
ATOM 2930 N N . ARG A 1 389 ? 18.510 -0.058 3.501 1.00 95.81 389 ARG A N 1
ATOM 2931 C CA . ARG A 1 389 ? 18.732 -1.106 4.503 1.00 95.81 389 ARG A CA 1
ATOM 2932 C C . ARG A 1 389 ? 19.156 -0.526 5.848 1.00 95.81 389 ARG A C 1
ATOM 2934 O O . ARG A 1 389 ? 18.648 -0.979 6.871 1.00 95.81 389 ARG A O 1
ATOM 2941 N N . THR A 1 390 ? 20.070 0.443 5.870 1.00 96.44 390 THR A N 1
ATOM 2942 C CA . THR A 1 390 ? 20.560 1.083 7.102 1.00 96.44 390 THR A CA 1
ATOM 2943 C C . THR A 1 390 ? 19.436 1.805 7.838 1.00 96.44 390 THR A C 1
ATOM 2945 O O . THR A 1 390 ? 19.253 1.579 9.036 1.00 96.44 390 THR A O 1
ATOM 2948 N N . VAL A 1 391 ? 18.622 2.585 7.118 1.00 93.38 391 VAL A N 1
ATOM 2949 C CA . VAL A 1 391 ? 17.458 3.285 7.691 1.00 93.38 391 VAL A CA 1
ATOM 2950 C C . VAL A 1 391 ? 16.491 2.291 8.341 1.00 93.38 391 VAL A C 1
ATOM 2952 O O . VAL A 1 391 ? 16.095 2.467 9.496 1.00 93.38 391 VAL A O 1
ATOM 2955 N N . VAL A 1 392 ? 16.141 1.217 7.625 1.00 91.75 392 VAL A N 1
ATOM 2956 C CA . VAL A 1 392 ? 15.194 0.199 8.104 1.00 91.75 392 VAL A CA 1
ATOM 2957 C C . VAL A 1 392 ? 15.759 -0.599 9.277 1.00 91.75 392 VAL A C 1
ATOM 2959 O O . VAL A 1 392 ? 15.055 -0.821 10.260 1.00 91.75 392 VAL A O 1
ATOM 2962 N N . ALA A 1 393 ? 17.024 -1.015 9.212 1.00 93.50 393 ALA A N 1
ATOM 2963 C CA . ALA A 1 393 ? 17.665 -1.761 10.289 1.00 93.50 393 ALA A CA 1
ATOM 2964 C C . ALA A 1 393 ? 17.765 -0.925 11.576 1.00 93.50 393 ALA A C 1
ATOM 2966 O O . ALA A 1 393 ? 17.515 -1.450 12.662 1.00 93.50 393 ALA A O 1
ATOM 2967 N N . SER A 1 394 ? 18.055 0.377 11.467 1.00 93.62 394 SER A N 1
ATOM 2968 C CA . SER A 1 394 ? 18.041 1.287 12.617 1.00 93.62 394 SER A CA 1
ATOM 2969 C C . SER A 1 394 ? 16.635 1.439 13.208 1.00 93.62 394 SER A C 1
ATOM 2971 O O . SER A 1 394 ? 16.461 1.349 14.425 1.00 93.62 394 SER A O 1
ATOM 2973 N N . ASN A 1 395 ? 15.607 1.592 12.363 1.00 87.50 395 ASN A N 1
ATOM 2974 C CA . ASN A 1 395 ? 14.214 1.635 12.819 1.00 87.50 395 ASN A CA 1
ATOM 2975 C C . ASN A 1 395 ? 13.809 0.349 13.544 1.00 87.50 395 ASN A C 1
ATOM 2977 O O . ASN A 1 395 ? 13.217 0.432 14.616 1.00 87.50 395 ASN A O 1
ATOM 2981 N N . ALA A 1 396 ? 14.198 -0.819 13.027 1.00 86.88 396 ALA A N 1
ATOM 2982 C CA . ALA A 1 396 ? 13.925 -2.109 13.656 1.00 86.88 396 ALA A CA 1
ATOM 2983 C C . ALA A 1 396 ? 14.509 -2.209 15.070 1.00 86.88 396 ALA A C 1
ATOM 2985 O O . ALA A 1 396 ? 13.826 -2.626 16.003 1.00 86.88 396 ALA A O 1
ATOM 2986 N N . ARG A 1 397 ? 15.772 -1.798 15.239 1.00 89.94 397 ARG A N 1
ATOM 2987 C CA . ARG A 1 397 ? 16.443 -1.774 16.547 1.00 89.94 397 ARG A CA 1
ATOM 2988 C C . ARG A 1 397 ? 15.784 -0.787 17.498 1.00 89.94 397 ARG A C 1
ATOM 2990 O O . ARG A 1 397 ? 15.523 -1.125 18.648 1.00 89.94 397 ARG A O 1
ATOM 2997 N N . SER A 1 398 ? 15.461 0.404 17.000 1.00 86.06 398 SER A N 1
ATOM 2998 C CA . SER A 1 398 ? 14.805 1.434 17.799 1.00 86.06 398 SER A CA 1
ATOM 2999 C C . SER A 1 398 ? 13.398 1.032 18.241 1.00 86.06 398 SER A C 1
ATOM 3001 O O . SER A 1 398 ? 13.025 1.367 19.359 1.00 86.06 398 SER A O 1
ATOM 3003 N N . ALA A 1 399 ? 12.631 0.344 17.393 1.00 79.81 399 ALA A N 1
ATOM 3004 C CA . ALA A 1 399 ? 11.299 -0.162 17.729 1.00 79.81 399 ALA A CA 1
ATOM 3005 C C . ALA A 1 399 ? 11.376 -1.236 18.830 1.00 79.81 399 ALA A C 1
ATOM 3007 O O . ALA A 1 399 ? 10.626 -1.204 19.797 1.00 79.81 399 ALA A O 1
ATOM 3008 N N . ALA A 1 400 ? 12.409 -2.085 18.789 1.00 82.88 400 ALA A N 1
ATOM 3009 C CA . ALA A 1 400 ? 12.711 -3.036 19.860 1.00 82.88 400 ALA A CA 1
ATOM 3010 C C . ALA A 1 400 ? 13.267 -2.394 21.158 1.00 82.88 400 ALA A C 1
ATOM 3012 O O . ALA A 1 400 ? 13.620 -3.117 22.090 1.00 82.88 400 ALA A O 1
ATOM 3013 N N . GLY A 1 401 ? 13.385 -1.061 21.227 1.00 82.88 401 GLY A N 1
ATOM 3014 C CA . GLY A 1 401 ? 13.939 -0.324 22.372 1.00 82.88 401 GLY A CA 1
ATOM 3015 C C . GLY A 1 401 ? 15.470 -0.328 22.469 1.00 82.88 401 GLY A C 1
ATOM 3016 O O . GLY A 1 401 ? 16.031 0.250 23.398 1.00 82.88 401 GLY A O 1
ATOM 3017 N N . ASP A 1 402 ? 16.171 -0.939 21.512 1.00 91.81 402 ASP A N 1
ATOM 3018 C CA . ASP A 1 402 ? 17.635 -0.999 21.472 1.00 91.81 402 ASP A CA 1
ATOM 3019 C C . ASP A 1 402 ? 18.204 0.198 20.694 1.00 91.81 402 ASP A C 1
ATOM 3021 O O . ASP A 1 402 ? 18.694 0.093 19.566 1.00 91.81 402 ASP A O 1
ATOM 3025 N N . HIS A 1 403 ? 18.078 1.389 21.284 1.00 91.44 403 HIS A N 1
ATOM 3026 C CA . HIS A 1 403 ? 18.507 2.638 20.647 1.00 91.44 403 HIS A CA 1
ATOM 3027 C C . HIS A 1 403 ? 20.030 2.731 20.472 1.00 91.44 403 HIS A C 1
ATOM 3029 O O . HIS A 1 403 ? 20.483 3.427 19.568 1.00 91.44 403 HIS A O 1
ATOM 3035 N N . ALA A 1 404 ? 20.813 2.023 21.295 1.00 94.31 404 ALA A N 1
ATOM 3036 C CA . ALA A 1 404 ? 22.266 1.953 21.153 1.00 94.31 404 ALA A CA 1
ATOM 3037 C C . ALA A 1 404 ? 22.647 1.168 19.894 1.00 94.31 404 ALA A C 1
ATOM 3039 O O . ALA A 1 404 ? 23.304 1.723 19.018 1.00 94.31 404 ALA A O 1
ATOM 3040 N N . ALA A 1 405 ? 22.114 -0.048 19.716 1.00 95.56 405 ALA A N 1
ATOM 3041 C CA . ALA A 1 405 ? 22.337 -0.792 18.477 1.00 95.56 405 ALA A CA 1
ATOM 3042 C C . ALA A 1 405 ? 21.761 -0.066 17.249 1.00 95.56 405 ALA A C 1
ATOM 3044 O O . ALA A 1 405 ? 22.266 -0.221 16.139 1.00 95.56 405 ALA A O 1
ATOM 3045 N N . ALA A 1 406 ? 20.699 0.732 17.417 1.00 92.50 406 ALA A N 1
ATOM 3046 C CA . ALA A 1 406 ? 20.168 1.568 16.342 1.00 92.50 406 ALA A CA 1
ATOM 3047 C C . ALA A 1 406 ? 21.150 2.668 15.896 1.00 92.50 406 ALA A C 1
ATOM 3049 O O . ALA A 1 406 ? 21.162 2.996 14.708 1.00 92.50 406 ALA A O 1
ATOM 3050 N N . VAL A 1 407 ? 21.939 3.232 16.821 1.00 97.25 407 VAL A N 1
ATOM 3051 C CA . VAL A 1 407 ? 23.030 4.176 16.521 1.00 97.25 407 VAL A CA 1
ATOM 3052 C C . VAL A 1 407 ? 24.179 3.449 15.832 1.00 97.25 407 VAL A C 1
ATOM 3054 O O . VAL A 1 407 ? 24.585 3.899 14.764 1.00 97.25 407 VAL A O 1
ATOM 3057 N N . ASP A 1 408 ? 24.620 2.308 16.370 1.00 97.94 408 ASP A N 1
ATOM 3058 C CA . ASP A 1 408 ? 25.719 1.516 15.794 1.00 97.94 408 ASP A CA 1
ATOM 3059 C C . ASP A 1 408 ? 25.423 1.136 14.334 1.00 97.94 408 ASP A C 1
ATOM 3061 O O . ASP A 1 408 ? 26.251 1.328 13.453 1.00 97.94 408 ASP A O 1
ATOM 3065 N N . VAL A 1 409 ? 24.189 0.705 14.036 1.00 97.94 409 VAL A N 1
ATOM 3066 C CA . VAL A 1 409 ? 23.752 0.404 12.660 1.00 97.94 409 VAL A CA 1
ATOM 3067 C C . VAL A 1 409 ? 23.879 1.612 11.727 1.00 97.94 409 VAL A C 1
ATOM 3069 O O . VAL A 1 409 ? 24.192 1.433 10.549 1.00 97.94 409 VAL A O 1
ATOM 3072 N N . ILE A 1 410 ? 23.597 2.824 12.215 1.00 97.69 410 ILE A N 1
ATOM 3073 C CA . ILE A 1 410 ? 23.720 4.042 11.408 1.00 97.69 410 ILE A CA 1
ATOM 3074 C C . ILE A 1 410 ? 25.190 4.394 11.185 1.00 97.69 410 ILE A C 1
ATOM 3076 O O . ILE A 1 410 ? 25.543 4.777 10.074 1.00 97.69 410 ILE A O 1
ATOM 3080 N N . GLU A 1 411 ? 26.029 4.279 12.213 1.00 98.12 411 GLU A N 1
ATOM 3081 C CA . GLU A 1 411 ? 27.468 4.548 12.113 1.00 98.12 411 GLU A CA 1
ATOM 3082 C C . GLU A 1 411 ? 28.142 3.562 11.152 1.00 98.12 411 GLU A C 1
ATOM 3084 O O . GLU A 1 411 ? 28.740 4.001 10.173 1.00 98.12 411 GLU A O 1
ATOM 3089 N N . ASP A 1 412 ? 27.906 2.256 11.319 1.00 98.12 412 ASP A N 1
ATOM 3090 C CA . ASP A 1 412 ? 28.373 1.215 10.393 1.00 98.12 412 ASP A CA 1
ATOM 3091 C C . ASP A 1 412 ? 27.890 1.475 8.956 1.00 98.12 412 ASP A C 1
ATOM 3093 O O . ASP A 1 412 ? 28.609 1.254 7.981 1.00 98.12 412 ASP A O 1
ATOM 3097 N N . GLY A 1 413 ? 26.643 1.934 8.807 1.00 96.88 413 GLY A N 1
ATOM 3098 C CA . GLY A 1 413 ? 26.060 2.252 7.510 1.00 96.88 413 GLY A CA 1
ATOM 3099 C C . GLY A 1 413 ? 26.670 3.493 6.857 1.00 96.88 413 GLY A C 1
ATOM 3100 O O . GLY A 1 413 ? 26.836 3.502 5.641 1.00 96.88 413 GLY A O 1
ATOM 3101 N N . LEU A 1 414 ? 27.002 4.524 7.637 1.00 96.94 414 LEU A N 1
ATOM 3102 C CA . LEU A 1 414 ? 27.713 5.714 7.161 1.00 96.94 414 LEU A CA 1
ATOM 3103 C C . LEU A 1 414 ? 29.128 5.353 6.705 1.00 96.94 414 LEU A C 1
ATOM 3105 O O . LEU A 1 414 ? 29.507 5.732 5.600 1.00 96.94 414 LEU A O 1
ATOM 3109 N N . ASP A 1 415 ? 29.852 4.573 7.508 1.00 97.12 415 ASP A N 1
ATOM 3110 C CA . ASP A 1 415 ? 31.202 4.112 7.179 1.00 97.12 415 ASP A CA 1
ATOM 3111 C C . ASP A 1 415 ? 31.193 3.258 5.901 1.00 97.12 415 ASP A C 1
ATOM 3113 O O . ASP A 1 415 ? 31.982 3.485 4.988 1.00 97.12 415 ASP A O 1
ATOM 3117 N N . ALA A 1 416 ? 30.241 2.328 5.772 1.00 95.62 416 ALA A N 1
ATOM 3118 C CA . ALA A 1 416 ? 30.106 1.504 4.571 1.00 95.62 416 ALA A CA 1
ATOM 3119 C C . ALA A 1 416 ? 29.699 2.308 3.322 1.00 95.62 416 ALA A C 1
ATOM 3121 O O . ALA A 1 416 ? 30.019 1.913 2.202 1.00 95.62 416 ALA A O 1
ATOM 3122 N N . LEU A 1 417 ? 28.971 3.420 3.479 1.00 94.69 417 LEU A N 1
ATOM 3123 C CA . LEU A 1 417 ? 28.599 4.294 2.362 1.00 94.69 417 LEU A CA 1
ATOM 3124 C C . LEU A 1 417 ? 29.787 5.109 1.833 1.00 94.69 417 LEU A C 1
ATOM 3126 O O . LEU A 1 417 ? 29.779 5.462 0.653 1.00 94.69 417 LEU A O 1
ATOM 3130 N N . ASP A 1 418 ? 30.808 5.366 2.655 1.00 93.25 418 ASP A N 1
ATOM 3131 C CA . ASP A 1 418 ? 32.016 6.086 2.235 1.00 93.25 418 ASP A CA 1
ATOM 3132 C C . ASP A 1 418 ? 32.882 5.282 1.246 1.00 93.25 418 ASP A C 1
ATOM 3134 O O . ASP A 1 418 ? 33.654 5.874 0.487 1.00 93.25 418 ASP A O 1
ATOM 3138 N N . ASP A 1 419 ? 32.696 3.960 1.173 1.00 92.00 419 ASP A N 1
ATOM 3139 C CA . ASP A 1 419 ? 33.346 3.091 0.183 1.00 92.00 419 ASP A CA 1
ATOM 3140 C C . ASP A 1 419 ? 32.732 3.210 -1.229 1.00 92.00 419 ASP A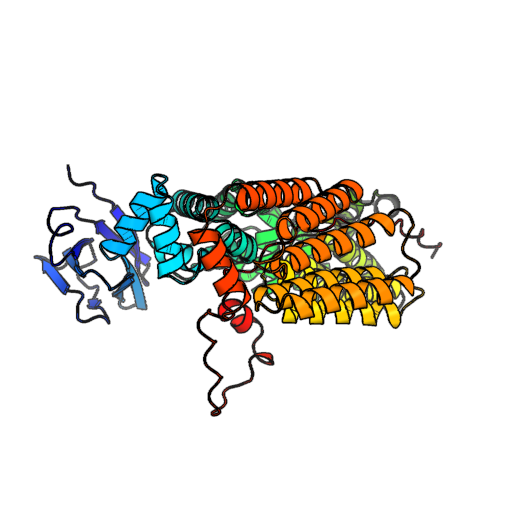 C 1
ATOM 3142 O O . ASP A 1 419 ? 33.296 2.699 -2.203 1.00 92.00 419 ASP A O 1
ATOM 3146 N N . TYR A 1 420 ? 31.584 3.884 -1.375 1.00 90.06 420 TYR A N 1
ATOM 3147 C CA . TYR A 1 420 ? 30.869 4.002 -2.646 1.00 90.06 420 TYR A CA 1
ATOM 3148 C C . TYR A 1 420 ? 30.943 5.402 -3.259 1.00 90.06 420 TYR A C 1
ATOM 3150 O O . TYR A 1 420 ? 30.842 6.429 -2.592 1.00 90.06 420 TYR A O 1
ATOM 3158 N N . ALA A 1 421 ? 31.010 5.444 -4.592 1.00 87.62 421 ALA A N 1
ATOM 3159 C CA . ALA A 1 421 ? 30.851 6.674 -5.362 1.00 87.62 421 ALA A CA 1
ATOM 3160 C C . ALA A 1 421 ? 29.363 7.064 -5.454 1.00 87.62 421 ALA A C 1
ATOM 3162 O O . ALA A 1 421 ? 28.675 6.742 -6.426 1.00 87.62 421 ALA A O 1
ATOM 3163 N N . ILE A 1 422 ? 28.856 7.734 -4.419 1.00 86.94 422 ILE A N 1
ATOM 3164 C CA . ILE A 1 422 ? 27.505 8.309 -4.408 1.00 86.94 422 ILE A CA 1
ATOM 3165 C C . ILE A 1 422 ? 27.517 9.602 -5.240 1.00 86.94 422 ILE A C 1
ATOM 3167 O O . ILE A 1 422 ? 28.426 10.412 -5.060 1.00 86.94 422 ILE A O 1
ATOM 3171 N N . PRO A 1 423 ? 26.534 9.838 -6.132 1.00 85.69 423 PRO A N 1
ATOM 3172 C CA . PRO A 1 423 ? 26.435 11.105 -6.854 1.00 85.69 423 PRO A CA 1
ATOM 3173 C C . PRO A 1 423 ? 26.431 12.305 -5.897 1.00 85.69 423 PRO A C 1
ATOM 3175 O O . PRO A 1 423 ? 25.671 12.297 -4.929 1.00 85.69 423 PRO A O 1
ATOM 3178 N N . ASP A 1 424 ? 27.213 13.350 -6.192 1.00 83.25 424 ASP A N 1
ATOM 3179 C CA . ASP A 1 424 ? 27.377 14.530 -5.318 1.00 83.25 424 ASP A CA 1
ATOM 3180 C C . ASP A 1 424 ? 26.035 15.133 -4.878 1.00 83.25 424 ASP A C 1
ATOM 3182 O O . ASP A 1 424 ? 25.846 15.457 -3.710 1.00 83.25 424 ASP A O 1
ATOM 3186 N N . ALA A 1 425 ? 25.065 15.192 -5.797 1.00 76.25 425 ALA A N 1
ATOM 3187 C CA . ALA A 1 425 ? 23.719 15.700 -5.530 1.00 76.25 425 ALA A CA 1
ATOM 3188 C C . ALA A 1 425 ? 22.947 14.911 -4.450 1.00 76.25 425 ALA A C 1
ATOM 3190 O O . ALA A 1 425 ? 21.966 15.419 -3.922 1.00 76.25 425 ALA A O 1
ATOM 3191 N N . ARG A 1 426 ? 23.358 13.675 -4.139 1.00 81.44 426 ARG A N 1
ATOM 3192 C CA . ARG A 1 426 ? 22.719 12.779 -3.158 1.00 81.44 426 ARG A CA 1
ATOM 3193 C C . ARG A 1 426 ? 23.599 12.480 -1.949 1.00 81.44 426 ARG A C 1
ATOM 3195 O O . ARG A 1 426 ? 23.068 12.137 -0.897 1.00 81.44 426 ARG A O 1
ATOM 3202 N N . ALA A 1 427 ? 24.920 12.590 -2.082 1.00 88.00 427 ALA A N 1
ATOM 3203 C CA . ALA A 1 427 ? 25.861 12.235 -1.023 1.00 88.00 427 ALA A CA 1
ATOM 3204 C C . ALA A 1 427 ? 25.605 13.029 0.268 1.00 88.00 427 ALA A C 1
ATOM 3206 O O . ALA A 1 427 ? 25.557 12.446 1.354 1.00 88.00 427 ALA A O 1
ATOM 3207 N N . ASP A 1 428 ? 25.389 14.340 0.145 1.00 88.88 428 ASP A N 1
ATOM 3208 C CA . ASP A 1 428 ? 25.102 15.200 1.294 1.00 88.88 428 ASP A CA 1
ATOM 3209 C C . ASP A 1 428 ? 23.741 14.870 1.907 1.00 88.88 428 ASP A C 1
ATOM 3211 O O . ASP A 1 428 ? 23.652 14.650 3.113 1.00 88.88 428 ASP A O 1
ATOM 3215 N N . GLU A 1 429 ? 22.699 14.737 1.087 1.00 88.25 429 GLU A N 1
ATOM 3216 C CA . GLU A 1 429 ? 21.350 14.398 1.549 1.00 88.25 429 GLU A CA 1
ATOM 3217 C C . GLU A 1 429 ? 21.321 13.087 2.349 1.00 88.25 429 GLU A C 1
ATOM 3219 O O . GLU A 1 429 ? 20.811 13.059 3.469 1.00 88.25 429 GLU A O 1
ATOM 3224 N N . VAL A 1 430 ? 21.927 12.018 1.821 1.00 90.56 430 VAL A N 1
ATOM 3225 C CA . VAL A 1 430 ? 21.990 10.701 2.476 1.00 90.56 430 VAL A CA 1
ATOM 3226 C C . VAL A 1 430 ? 22.714 10.791 3.819 1.00 90.56 430 VAL A C 1
ATOM 3228 O O . VAL A 1 430 ? 22.214 10.300 4.836 1.00 90.56 430 VAL A O 1
ATOM 3231 N N . ARG A 1 431 ? 23.878 11.453 3.853 1.00 94.06 431 ARG A N 1
ATOM 3232 C CA . ARG A 1 431 ? 24.658 11.625 5.087 1.00 94.06 431 ARG A CA 1
ATOM 3233 C C . ARG A 1 431 ? 23.906 12.464 6.112 1.00 94.06 431 ARG A C 1
ATOM 3235 O O . ARG A 1 431 ? 23.909 12.124 7.294 1.00 94.06 431 ARG A O 1
ATOM 3242 N N . HIS A 1 432 ? 23.269 13.550 5.684 1.00 94.25 432 HIS A N 1
ATOM 3243 C CA . HIS A 1 432 ? 22.477 14.406 6.558 1.00 94.25 432 HIS A CA 1
ATOM 3244 C C . HIS A 1 432 ? 21.247 13.668 7.094 1.00 94.25 432 HIS A C 1
ATOM 3246 O O . HIS A 1 432 ? 21.020 13.707 8.300 1.00 94.25 432 HIS A O 1
ATOM 3252 N N . HIS A 1 433 ? 20.522 12.908 6.271 1.00 94.00 433 HIS A N 1
ATOM 3253 C CA . HIS A 1 433 ? 19.394 12.103 6.740 1.00 94.00 433 HIS A CA 1
ATOM 3254 C C . HIS A 1 433 ? 19.818 11.083 7.809 1.00 94.00 433 HIS A C 1
ATOM 3256 O O . HIS A 1 433 ? 19.239 11.062 8.897 1.00 94.00 433 HIS A O 1
ATOM 3262 N N . LEU A 1 434 ? 20.869 10.294 7.555 1.00 95.88 434 LEU A N 1
ATOM 3263 C CA . LEU A 1 434 ? 21.365 9.303 8.517 1.00 95.88 434 LEU A CA 1
ATOM 3264 C C . LEU A 1 434 ? 21.875 9.952 9.813 1.00 95.88 434 LEU A C 1
ATOM 3266 O O . LEU A 1 434 ? 21.565 9.478 10.905 1.00 95.88 434 LEU A O 1
ATOM 3270 N N . ARG A 1 435 ? 22.600 11.074 9.731 1.00 96.94 435 ARG A N 1
ATOM 3271 C CA . ARG A 1 435 ? 23.042 11.823 10.923 1.00 96.94 435 ARG A CA 1
ATOM 3272 C C . ARG A 1 435 ? 21.868 12.407 11.710 1.00 96.94 435 ARG A C 1
ATOM 3274 O O . ARG A 1 435 ? 21.890 12.364 12.939 1.00 96.94 435 ARG A O 1
ATOM 3281 N N . GLY A 1 436 ? 20.830 12.888 11.025 1.00 92.69 436 GLY A N 1
ATOM 3282 C CA . GLY A 1 436 ? 19.581 13.314 11.654 1.00 92.69 436 GLY A CA 1
ATOM 3283 C C . GLY A 1 436 ? 18.926 12.173 12.431 1.00 92.69 436 GLY A C 1
ATOM 3284 O O . GLY A 1 436 ? 18.646 12.310 13.624 1.00 92.69 436 GLY A O 1
ATOM 3285 N N . GLN A 1 437 ? 18.797 11.004 11.797 1.00 93.56 437 GLN A N 1
ATOM 3286 C CA . GLN A 1 437 ? 18.238 9.806 12.424 1.00 93.56 437 GLN A CA 1
ATOM 3287 C C . GLN A 1 437 ? 19.076 9.359 13.629 1.00 93.56 437 GLN A C 1
ATOM 3289 O O . GLN A 1 437 ? 18.521 9.057 14.685 1.00 93.56 437 GLN A O 1
ATOM 3294 N N . ARG A 1 438 ? 20.409 9.392 13.518 1.00 96.69 438 ARG A N 1
ATOM 3295 C CA . ARG A 1 438 ? 21.336 9.090 14.618 1.00 96.69 438 ARG A CA 1
ATOM 3296 C C . ARG A 1 438 ? 21.081 9.993 15.818 1.00 96.69 438 ARG A C 1
ATOM 3298 O O . ARG A 1 438 ? 20.994 9.506 16.942 1.00 96.69 438 ARG A O 1
ATOM 3305 N N . HIS A 1 439 ? 20.925 11.294 15.592 1.00 95.50 439 HIS A N 1
ATOM 3306 C CA . HIS A 1 439 ? 20.641 12.245 16.660 1.00 95.50 439 HIS A CA 1
ATOM 3307 C C . HIS A 1 439 ? 19.259 12.037 17.294 1.00 95.50 439 HIS A C 1
ATOM 3309 O O . HIS A 1 439 ? 19.153 12.119 18.516 1.00 95.50 439 HIS A O 1
ATOM 3315 N N . GLU A 1 440 ? 18.233 11.650 16.530 1.00 91.56 440 GLU A N 1
ATOM 3316 C CA . GLU A 1 440 ? 16.956 11.221 17.121 1.00 91.56 440 GLU A CA 1
ATOM 3317 C C . GLU A 1 440 ? 17.120 9.994 18.039 1.00 91.56 440 GLU A C 1
ATOM 3319 O O . GLU A 1 440 ? 16.464 9.920 19.078 1.00 91.56 440 GLU A O 1
ATOM 3324 N N . ARG A 1 441 ? 17.999 9.034 17.705 1.00 93.19 441 ARG A N 1
ATOM 3325 C CA . ARG A 1 441 ? 18.283 7.871 18.574 1.00 93.19 441 ARG A CA 1
ATOM 3326 C C . ARG A 1 441 ? 19.099 8.252 19.809 1.00 93.19 441 ARG A C 1
ATOM 3328 O O . ARG A 1 441 ? 18.788 7.791 20.903 1.00 93.19 441 ARG A O 1
ATOM 3335 N N . LEU A 1 442 ? 20.081 9.140 19.668 1.00 92.62 442 LEU A N 1
ATOM 3336 C CA . LEU A 1 442 ? 20.852 9.663 20.800 1.00 92.62 442 LEU A CA 1
ATOM 3337 C C . LEU A 1 442 ? 19.978 10.461 21.775 1.00 92.62 442 LEU A C 1
ATOM 3339 O O . LEU A 1 442 ? 20.152 10.337 22.984 1.00 92.62 442 LEU A O 1
ATOM 3343 N N . ALA A 1 443 ? 18.987 11.206 21.277 1.00 89.56 443 ALA A N 1
ATOM 3344 C CA . ALA A 1 443 ? 18.008 11.884 22.125 1.00 89.56 443 ALA A CA 1
ATOM 3345 C C . ALA A 1 443 ? 17.215 10.899 23.008 1.00 89.56 443 ALA A C 1
ATOM 3347 O O . ALA A 1 443 ? 16.880 11.233 24.141 1.00 89.56 443 ALA A O 1
ATOM 3348 N N . LEU A 1 444 ? 16.949 9.678 22.525 1.00 86.44 444 LEU A N 1
ATOM 3349 C CA . LEU A 1 444 ? 16.280 8.622 23.299 1.00 86.44 444 LEU A CA 1
ATOM 3350 C C . LEU A 1 444 ? 17.202 7.961 24.340 1.00 86.44 444 LEU A C 1
ATOM 3352 O O . LEU A 1 444 ? 16.712 7.428 25.333 1.00 86.44 444 LEU A O 1
ATOM 3356 N N . LEU A 1 445 ? 18.523 8.002 24.130 1.00 87.62 445 LEU A N 1
ATOM 3357 C CA . LEU A 1 445 ? 19.538 7.482 25.058 1.00 87.62 445 LEU A CA 1
ATOM 3358 C C . LEU A 1 445 ? 19.989 8.501 26.114 1.00 87.62 445 LEU A C 1
ATOM 3360 O O . LEU A 1 445 ? 20.585 8.110 27.122 1.00 87.62 445 LEU A O 1
ATOM 3364 N N . ALA A 1 446 ? 19.748 9.793 25.879 1.00 85.69 446 ALA A N 1
ATOM 3365 C CA . ALA A 1 446 ? 20.178 10.871 26.759 1.00 85.69 446 ALA A CA 1
ATOM 3366 C C . ALA A 1 446 ? 19.659 10.662 28.194 1.00 85.69 446 ALA A C 1
ATOM 3368 O O . ALA A 1 446 ? 18.477 10.399 28.435 1.00 85.69 446 ALA A O 1
ATOM 3369 N N . ARG A 1 447 ? 20.570 10.744 29.169 1.00 72.62 447 ARG A N 1
ATOM 3370 C CA . ARG A 1 447 ? 20.277 10.406 30.568 1.00 72.62 447 ARG A CA 1
ATOM 3371 C C . ARG A 1 447 ? 19.540 11.533 31.285 1.00 72.62 447 ARG A C 1
ATOM 3373 O O . ARG A 1 447 ? 19.790 12.709 31.054 1.00 72.62 447 ARG A O 1
ATOM 3380 N N . ARG A 1 448 ? 18.724 11.156 32.278 1.00 57.53 448 ARG A N 1
ATOM 3381 C CA . ARG A 1 448 ? 17.937 12.067 33.139 1.00 57.53 448 ARG A CA 1
ATOM 3382 C C . ARG A 1 448 ? 18.777 13.128 33.868 1.00 57.53 448 ARG A C 1
ATOM 3384 O O . ARG A 1 448 ? 18.248 14.173 34.231 1.00 57.53 448 ARG A O 1
ATOM 3391 N N . GLU A 1 449 ? 20.052 12.846 34.121 1.00 59.31 449 GLU A N 1
ATOM 3392 C CA . GLU A 1 449 ? 20.967 13.726 34.862 1.00 59.31 449 GLU A CA 1
ATOM 3393 C C . GLU A 1 449 ? 21.656 14.769 33.963 1.00 59.31 449 GLU A C 1
ATOM 3395 O O . GLU A 1 449 ? 22.231 15.733 34.467 1.00 59.31 449 GLU A O 1
ATOM 3400 N N . GLU A 1 450 ? 21.566 14.619 32.639 1.00 76.00 450 GLU A N 1
ATOM 3401 C CA . GLU A 1 450 ? 22.187 15.511 31.660 1.00 76.00 450 GLU A CA 1
ATOM 3402 C C . GLU A 1 450 ? 21.167 16.553 31.184 1.00 76.00 450 GLU A C 1
ATOM 3404 O O . GLU A 1 450 ? 20.456 16.375 30.194 1.00 76.00 450 GLU A O 1
ATOM 3409 N N . ALA A 1 451 ? 21.068 17.655 31.931 1.00 75.12 451 ALA A N 1
ATOM 3410 C CA . ALA A 1 451 ? 20.146 18.741 31.613 1.00 75.12 451 ALA A CA 1
ATOM 3411 C C . ALA A 1 451 ? 20.385 19.283 30.189 1.00 75.12 451 ALA A C 1
ATOM 3413 O O . ALA A 1 451 ? 21.490 19.723 29.871 1.00 75.12 451 ALA A O 1
ATOM 3414 N N . GLY A 1 452 ? 19.343 19.281 29.351 1.00 80.50 452 GLY A N 1
ATOM 3415 C CA . GLY A 1 452 ? 19.392 19.812 27.985 1.00 80.50 452 GLY A CA 1
ATOM 3416 C C . GLY A 1 452 ? 19.968 18.864 26.923 1.00 80.50 452 GLY A C 1
ATOM 3417 O O . GLY A 1 452 ? 20.104 19.270 25.767 1.00 80.50 452 GLY A O 1
ATOM 3418 N N . ALA A 1 453 ? 20.352 17.629 27.274 1.00 87.00 453 ALA A N 1
ATOM 3419 C CA . ALA A 1 453 ? 20.968 16.693 26.326 1.00 87.00 453 ALA A CA 1
ATOM 3420 C C . ALA A 1 453 ? 19.983 16.184 25.258 1.00 87.00 453 ALA A C 1
ATOM 3422 O O . ALA A 1 453 ? 20.350 16.066 24.087 1.00 87.00 453 ALA A O 1
ATOM 3423 N N . VAL A 1 454 ? 18.723 15.938 25.639 1.00 86.12 454 VAL A N 1
ATOM 3424 C CA . VAL A 1 454 ? 17.652 15.545 24.707 1.00 86.12 454 VAL A CA 1
ATOM 3425 C C . VAL A 1 454 ? 17.436 16.652 23.676 1.00 86.12 454 VAL A C 1
ATOM 3427 O O . VAL A 1 454 ? 17.486 16.403 22.474 1.00 86.12 454 VAL A O 1
ATOM 3430 N N . GLU A 1 455 ? 17.266 17.887 24.141 1.00 90.25 455 GLU A N 1
ATOM 3431 C CA . GLU A 1 455 ? 17.017 19.068 23.318 1.00 90.25 455 GLU A CA 1
ATOM 3432 C C . GLU A 1 455 ? 18.196 19.356 22.388 1.00 90.25 455 GLU A C 1
ATOM 3434 O O . GLU A 1 455 ? 17.981 19.621 21.211 1.00 90.25 455 GLU A O 1
ATOM 3439 N N . THR A 1 456 ? 19.434 19.209 22.873 1.00 93.12 456 THR A N 1
ATOM 3440 C CA . THR A 1 456 ? 20.651 19.358 22.056 1.00 93.12 456 THR A CA 1
ATOM 3441 C C . THR A 1 456 ? 20.670 18.371 20.889 1.00 93.12 456 THR A C 1
ATOM 3443 O O . THR A 1 456 ? 20.985 18.739 19.757 1.00 93.12 456 THR A O 1
ATOM 3446 N N . HIS A 1 457 ? 20.324 17.106 21.138 1.00 94.50 457 HIS A N 1
ATOM 3447 C CA . HIS A 1 457 ? 20.263 16.106 20.078 1.00 94.50 457 HIS A CA 1
ATOM 3448 C C . HIS A 1 457 ? 19.096 16.342 19.116 1.00 94.50 457 HIS A C 1
ATOM 3450 O O . HIS A 1 457 ? 19.280 16.195 17.911 1.00 94.50 457 HIS A O 1
ATOM 3456 N N . LEU A 1 458 ? 17.925 16.755 19.602 1.00 92.88 458 LEU A N 1
ATOM 3457 C CA . LEU A 1 458 ? 16.802 17.096 18.727 1.00 92.88 458 LEU A CA 1
ATOM 3458 C C . LEU A 1 458 ? 17.091 18.350 17.882 1.00 92.88 458 LEU A C 1
ATOM 3460 O O . LEU A 1 458 ? 16.742 18.373 16.705 1.00 92.88 458 LEU A O 1
ATOM 3464 N N . ASP A 1 459 ? 17.796 19.348 18.423 1.00 95.12 459 ASP A N 1
ATOM 3465 C CA . ASP A 1 459 ? 18.259 20.516 17.663 1.00 95.12 459 ASP A CA 1
ATOM 3466 C C . ASP A 1 459 ? 19.238 20.112 16.549 1.00 95.12 459 ASP A C 1
ATOM 3468 O O . ASP A 1 459 ? 19.044 20.497 15.395 1.00 95.12 459 ASP A O 1
ATOM 3472 N N . ALA A 1 460 ? 20.213 19.247 16.847 1.00 96.06 460 ALA A N 1
ATOM 3473 C CA . ALA A 1 460 ? 21.124 18.710 15.834 1.00 96.06 460 ALA A CA 1
ATOM 3474 C C . ALA A 1 460 ? 20.392 17.874 14.766 1.00 96.06 460 ALA A C 1
ATOM 3476 O O . ALA A 1 460 ? 20.662 18.006 13.572 1.00 96.06 460 ALA A O 1
ATOM 3477 N N . ALA A 1 461 ? 19.432 17.030 15.166 1.00 93.12 461 ALA A N 1
ATOM 3478 C CA . ALA A 1 461 ? 18.618 16.263 14.224 1.00 93.12 461 ALA A CA 1
ATOM 3479 C C . ALA A 1 461 ? 17.833 17.183 13.276 1.00 93.12 461 ALA A C 1
ATOM 3481 O O . ALA A 1 461 ? 17.781 16.936 12.070 1.00 93.12 461 ALA A O 1
ATOM 3482 N N . ARG A 1 462 ? 17.274 18.274 13.811 1.00 95.19 462 ARG A N 1
ATOM 3483 C CA . ARG A 1 462 ? 16.548 19.288 13.043 1.00 95.19 462 ARG A CA 1
ATOM 3484 C C . ARG A 1 462 ? 17.441 19.966 12.001 1.00 95.19 462 ARG A C 1
ATOM 3486 O O . ARG A 1 462 ? 17.024 20.065 10.851 1.00 95.19 462 ARG A O 1
ATOM 3493 N N . GLU A 1 463 ? 18.651 20.383 12.379 1.00 96.44 463 GLU A N 1
ATOM 3494 C CA . GLU A 1 463 ? 19.632 20.989 11.460 1.00 96.44 463 GLU A CA 1
ATOM 3495 C C . GLU A 1 463 ? 20.022 20.029 10.329 1.00 96.44 463 GLU A C 1
ATOM 3497 O O . GLU A 1 463 ? 20.104 20.415 9.162 1.00 96.44 463 GLU A O 1
ATOM 3502 N N . HIS A 1 464 ? 20.216 18.751 10.654 1.00 95.62 464 HIS A N 1
ATOM 3503 C CA . HIS A 1 464 ? 20.520 17.735 9.656 1.00 95.62 464 HIS A CA 1
ATOM 3504 C C . HIS A 1 464 ? 19.355 17.498 8.685 1.00 95.62 464 HIS A C 1
ATOM 3506 O O . HIS A 1 464 ? 19.587 17.440 7.480 1.00 95.62 464 HIS A O 1
ATOM 3512 N N . TYR A 1 465 ? 18.111 17.409 9.163 1.00 89.81 465 TYR A N 1
ATOM 3513 C CA . TYR A 1 465 ? 16.955 17.266 8.272 1.00 89.81 465 TYR A CA 1
ATOM 3514 C C . TYR A 1 465 ? 16.689 18.510 7.426 1.00 89.81 465 TYR A C 1
ATOM 3516 O O . TYR A 1 465 ? 16.296 18.373 6.271 1.00 89.81 465 TYR A O 1
ATOM 3524 N N . GLU A 1 466 ? 16.956 19.706 7.951 1.00 92.44 466 GLU A N 1
ATOM 3525 C CA . GLU A 1 466 ? 16.912 20.944 7.172 1.00 92.44 466 GLU A CA 1
ATOM 3526 C C . GLU A 1 466 ? 17.947 20.937 6.040 1.00 92.44 466 GLU A C 1
ATOM 3528 O O . GLU A 1 466 ? 17.599 21.208 4.893 1.00 92.44 466 GLU A O 1
ATOM 3533 N N . ALA A 1 467 ? 19.190 20.541 6.325 1.00 91.50 467 ALA A N 1
ATOM 3534 C CA . ALA A 1 467 ? 20.237 20.413 5.311 1.00 91.50 467 ALA A CA 1
ATOM 3535 C C . ALA A 1 467 ? 19.935 19.332 4.254 1.00 91.50 467 ALA A C 1
ATOM 3537 O O . ALA A 1 467 ? 20.363 19.462 3.111 1.00 91.50 467 ALA A O 1
ATOM 3538 N N . ALA A 1 468 ? 19.180 18.290 4.615 1.00 86.62 468 ALA A N 1
ATOM 3539 C CA . ALA A 1 468 ? 18.696 17.270 3.683 1.00 86.62 468 ALA A CA 1
ATOM 3540 C C . ALA A 1 468 ? 17.419 17.681 2.916 1.00 86.62 468 ALA A C 1
ATOM 3542 O O . ALA A 1 468 ? 16.942 16.910 2.090 1.00 86.62 468 ALA A O 1
ATOM 3543 N N . GLY A 1 469 ? 16.827 18.850 3.194 1.00 85.38 469 GLY A N 1
ATOM 3544 C CA . GLY A 1 469 ? 15.567 19.282 2.572 1.00 85.38 469 GLY A CA 1
ATOM 3545 C C . GLY A 1 469 ? 14.327 18.493 3.024 1.00 85.38 469 GLY A C 1
ATOM 3546 O O . GLY A 1 469 ? 13.309 18.491 2.337 1.00 85.38 469 GLY A O 1
ATOM 3547 N N . LEU A 1 470 ? 14.386 17.814 4.174 1.00 81.00 470 LEU A N 1
ATOM 3548 C CA . LEU A 1 470 ? 13.316 16.950 4.685 1.00 81.00 470 LEU A CA 1
ATOM 3549 C C . LEU A 1 470 ? 12.399 17.714 5.654 1.00 81.00 470 LEU A C 1
ATOM 3551 O O . LEU A 1 470 ? 12.461 17.532 6.873 1.00 81.00 470 LEU A O 1
ATOM 3555 N N . GLU A 1 471 ? 11.529 18.568 5.110 1.00 81.50 471 GLU A N 1
ATOM 3556 C CA . GLU A 1 471 ? 10.669 19.484 5.881 1.00 81.50 471 GLU A CA 1
ATOM 3557 C C . GLU A 1 471 ? 9.770 18.767 6.900 1.00 81.50 471 GLU A C 1
ATOM 3559 O O . GLU A 1 471 ? 9.762 19.140 8.074 1.00 81.50 471 GLU A O 1
ATOM 3564 N N . ARG A 1 472 ? 9.106 17.671 6.499 1.00 72.62 472 ARG A N 1
ATOM 3565 C CA . ARG A 1 472 ? 8.254 16.868 7.400 1.00 72.62 472 ARG A CA 1
ATOM 3566 C C . ARG A 1 472 ? 9.039 16.303 8.588 1.00 72.62 472 ARG A C 1
ATOM 3568 O O . ARG A 1 472 ? 8.585 16.359 9.730 1.00 72.62 472 ARG A O 1
ATOM 3575 N N . SER A 1 473 ? 10.241 15.777 8.341 1.00 80.88 473 SER A N 1
ATOM 3576 C CA . SER A 1 473 ? 11.109 15.243 9.400 1.00 80.88 473 SER A CA 1
ATOM 3577 C C . SER A 1 473 ? 11.590 16.350 10.340 1.00 80.88 473 SER A C 1
ATOM 3579 O O . SER A 1 473 ? 11.610 16.155 11.556 1.00 80.88 473 SER A O 1
ATOM 3581 N N . ARG A 1 474 ? 11.918 17.529 9.795 1.00 85.62 474 ARG A N 1
ATOM 3582 C CA . ARG A 1 474 ? 12.297 18.725 10.560 1.00 85.62 474 ARG A CA 1
ATOM 3583 C C . ARG A 1 474 ? 11.171 19.179 11.493 1.00 85.62 474 ARG A C 1
ATOM 3585 O O . ARG A 1 474 ? 11.421 19.414 12.673 1.00 85.62 474 ARG A O 1
ATOM 3592 N N . GLU A 1 475 ? 9.947 19.278 10.984 1.00 76.19 475 GLU A N 1
ATOM 3593 C CA . GLU A 1 475 ? 8.764 19.688 11.754 1.00 76.19 475 GLU A CA 1
ATOM 3594 C C . GLU A 1 475 ? 8.416 18.677 12.848 1.00 76.19 475 GLU A C 1
ATOM 3596 O O . GLU A 1 475 ? 8.216 19.058 14.002 1.00 76.19 475 GLU A O 1
ATOM 3601 N N . ARG A 1 476 ? 8.461 17.378 12.530 1.00 85.62 476 ARG A N 1
ATOM 3602 C CA . ARG A 1 476 ? 8.268 16.303 13.513 1.00 85.62 476 ARG A CA 1
ATOM 3603 C C . ARG A 1 476 ? 9.274 16.386 14.660 1.00 85.62 476 ARG A C 1
ATOM 3605 O O . ARG A 1 476 ? 8.906 16.218 15.820 1.00 85.62 476 ARG A O 1
ATOM 3612 N N . VAL A 1 477 ? 10.552 16.609 14.355 1.00 82.62 477 VAL A N 1
ATOM 3613 C CA . VAL A 1 477 ? 11.591 16.746 15.387 1.00 82.62 477 VAL A CA 1
ATOM 3614 C C . VAL A 1 477 ? 11.409 18.026 16.201 1.00 82.62 477 VAL A C 1
ATOM 3616 O O . VAL A 1 477 ? 11.624 17.995 17.411 1.00 82.62 477 VAL A O 1
ATOM 3619 N N . ALA A 1 478 ? 10.967 19.123 15.580 1.00 83.25 478 ALA A N 1
ATOM 3620 C CA . ALA A 1 478 ? 10.639 20.353 16.297 1.00 83.25 478 ALA A CA 1
ATOM 3621 C C . ALA A 1 478 ? 9.498 20.133 17.305 1.00 83.25 478 ALA A C 1
ATOM 3623 O O . ALA A 1 478 ? 9.649 20.504 18.464 1.00 83.25 478 ALA A O 1
ATOM 3624 N N . ALA A 1 479 ? 8.430 19.431 16.913 1.00 80.12 479 ALA A N 1
ATOM 3625 C CA . ALA A 1 479 ? 7.347 19.067 17.828 1.00 80.12 479 ALA A CA 1
ATOM 3626 C C . ALA A 1 479 ? 7.847 18.198 18.997 1.00 80.12 479 ALA A C 1
ATOM 3628 O O . ALA A 1 479 ? 7.602 18.526 20.153 1.00 80.12 479 ALA A O 1
ATOM 3629 N N . LYS A 1 480 ? 8.655 17.159 18.725 1.00 83.62 480 LYS A N 1
ATOM 3630 C CA . LYS A 1 480 ? 9.271 16.325 19.781 1.00 83.62 480 LYS A CA 1
ATOM 3631 C C . LYS A 1 480 ? 10.128 17.136 20.754 1.00 83.62 480 LYS A C 1
ATOM 3633 O O . LYS A 1 480 ? 10.217 16.798 21.933 1.00 83.62 480 LYS A O 1
ATOM 3638 N N . ARG A 1 481 ? 10.814 18.164 20.253 1.00 87.81 481 ARG A N 1
ATOM 3639 C CA . ARG A 1 481 ? 11.636 19.061 21.066 1.00 87.81 481 ARG A CA 1
ATOM 3640 C C . ARG A 1 481 ? 10.768 19.947 21.949 1.00 87.81 481 ARG A C 1
ATOM 3642 O O . ARG A 1 481 ? 11.088 20.105 23.123 1.00 87.81 481 ARG A O 1
ATOM 3649 N N . ASP A 1 482 ? 9.695 20.500 21.397 1.00 85.50 482 ASP A N 1
ATOM 3650 C CA . ASP A 1 482 ? 8.745 21.314 22.151 1.00 85.50 482 ASP A CA 1
ATOM 3651 C C . ASP A 1 482 ? 8.054 20.476 23.235 1.00 85.50 482 ASP A C 1
ATOM 3653 O O . ASP A 1 482 ? 7.945 20.928 24.374 1.00 85.50 482 ASP A O 1
ATOM 3657 N N . ASP A 1 483 ? 7.688 19.229 22.932 1.00 81.25 483 ASP A N 1
ATOM 3658 C CA . ASP A 1 483 ? 7.180 18.276 23.921 1.00 81.25 483 ASP A CA 1
ATOM 3659 C C . ASP A 1 483 ? 8.217 18.035 25.027 1.00 81.25 483 ASP A C 1
ATOM 3661 O O . ASP A 1 483 ? 7.920 18.219 26.205 1.00 81.25 483 ASP A O 1
ATOM 3665 N N . ALA A 1 484 ? 9.467 17.720 24.667 1.00 81.19 484 ALA A N 1
ATOM 3666 C CA . ALA A 1 484 ? 10.537 17.491 25.639 1.00 81.19 484 ALA A CA 1
ATOM 3667 C C . ALA A 1 484 ? 10.793 18.709 26.549 1.00 81.19 484 ALA A C 1
ATOM 3669 O O . ALA A 1 484 ? 11.031 18.542 27.747 1.00 81.19 484 ALA A O 1
ATOM 3670 N N . ALA A 1 485 ? 10.705 19.926 26.005 1.00 79.44 485 ALA A N 1
ATOM 3671 C CA . ALA A 1 485 ? 10.885 21.167 26.756 1.00 79.44 485 ALA A CA 1
ATOM 3672 C C . ALA A 1 485 ? 9.721 21.466 27.719 1.00 79.44 485 ALA A C 1
ATOM 3674 O O . ALA A 1 485 ? 9.929 22.085 28.766 1.00 79.44 485 ALA A O 1
ATOM 3675 N N . ASN A 1 486 ? 8.506 21.033 27.371 1.00 76.88 486 ASN A N 1
ATOM 3676 C CA . ASN A 1 486 ? 7.278 21.300 28.124 1.00 76.88 486 ASN A CA 1
ATOM 3677 C C . ASN A 1 486 ? 6.864 20.157 29.060 1.00 76.88 486 ASN A C 1
ATOM 3679 O O . ASN A 1 486 ? 5.860 20.266 29.759 1.00 76.88 486 ASN A O 1
ATOM 3683 N N . GLU A 1 487 ? 7.610 19.061 29.089 1.00 72.44 487 GLU A N 1
ATOM 3684 C CA . GLU A 1 487 ? 7.265 17.907 29.905 1.00 72.44 487 GLU A CA 1
ATOM 3685 C C . GLU A 1 487 ? 7.481 18.113 31.395 1.00 72.44 487 GLU A C 1
ATOM 3687 O O . GLU A 1 487 ? 8.544 18.544 31.856 1.00 72.44 487 GLU A O 1
ATOM 3692 N N . ASP A 1 488 ? 6.525 17.625 32.173 1.00 70.75 488 ASP A N 1
AT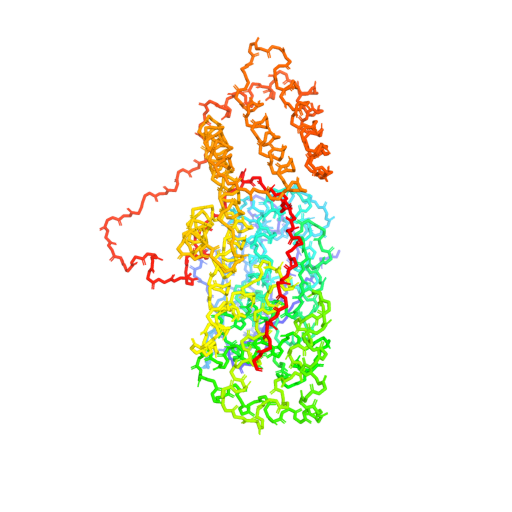OM 3693 C CA . ASP A 1 488 ? 6.588 17.631 33.624 1.00 70.75 488 ASP A CA 1
ATOM 3694 C C . ASP A 1 488 ? 7.499 16.517 34.169 1.00 70.75 488 ASP A C 1
ATOM 3696 O O . ASP A 1 488 ? 7.833 15.534 33.501 1.00 70.75 488 ASP A O 1
ATOM 3700 N N . ALA A 1 489 ? 7.901 16.640 35.439 1.00 61.91 489 ALA A N 1
ATOM 3701 C CA . ALA A 1 489 ? 8.818 15.697 36.088 1.00 61.91 489 ALA A CA 1
ATOM 3702 C C . ALA A 1 489 ? 8.318 14.236 36.069 1.00 61.91 489 ALA A C 1
ATOM 3704 O O . ALA A 1 489 ? 9.131 13.315 35.984 1.00 61.91 489 ALA A O 1
ATOM 3705 N N . THR A 1 490 ? 6.997 14.034 36.118 1.00 59.28 490 THR A N 1
ATOM 3706 C CA . THR A 1 490 ? 6.335 12.719 36.089 1.00 59.28 490 THR A CA 1
ATOM 3707 C C . THR A 1 490 ? 6.400 12.068 34.704 1.00 59.28 490 THR A C 1
ATOM 3709 O O . THR A 1 490 ? 6.630 10.863 34.598 1.00 59.28 490 THR A O 1
ATOM 3712 N N . ASP A 1 491 ? 6.249 12.850 33.633 1.00 59.62 491 ASP A N 1
ATOM 3713 C CA . ASP A 1 491 ? 6.323 12.346 32.256 1.00 59.62 491 ASP A CA 1
ATOM 3714 C C . ASP A 1 491 ? 7.772 12.100 31.828 1.00 59.62 491 ASP A C 1
ATOM 3716 O O . ASP A 1 491 ? 8.072 11.071 31.211 1.00 59.62 491 ASP A O 1
ATOM 3720 N N . ARG A 1 492 ? 8.703 12.945 32.292 1.00 62.00 492 ARG A N 1
ATOM 3721 C CA . ARG A 1 492 ? 10.148 12.681 32.211 1.00 62.00 492 ARG A CA 1
ATOM 3722 C C . ARG A 1 492 ? 10.540 11.381 32.914 1.00 62.00 492 ARG A C 1
ATOM 3724 O O . ARG A 1 492 ? 11.351 10.617 32.394 1.00 62.00 492 ARG A O 1
ATOM 3731 N N . GLU A 1 493 ? 9.950 11.090 34.072 1.00 54.16 493 GLU A N 1
ATOM 3732 C CA . GLU A 1 493 ? 10.171 9.830 34.787 1.00 54.16 493 GLU A CA 1
ATOM 3733 C C . GLU A 1 493 ? 9.594 8.626 34.027 1.00 54.16 493 GLU A C 1
ATOM 3735 O O . GLU A 1 493 ? 10.289 7.623 33.857 1.00 54.16 493 GLU A O 1
ATOM 3740 N N . ARG A 1 494 ? 8.381 8.732 33.468 1.00 58.97 494 ARG A N 1
ATOM 3741 C CA . ARG A 1 494 ? 7.790 7.681 32.617 1.00 58.97 494 ARG A CA 1
ATOM 3742 C C . ARG A 1 494 ? 8.626 7.389 31.371 1.00 58.97 494 ARG A C 1
ATOM 3744 O O . ARG A 1 494 ? 8.837 6.216 31.063 1.00 58.97 494 ARG A O 1
ATOM 3751 N N . ARG A 1 495 ? 9.144 8.410 30.678 1.00 62.28 495 ARG A N 1
ATOM 3752 C CA . ARG A 1 495 ? 10.024 8.206 29.512 1.00 62.28 495 ARG A CA 1
ATOM 3753 C C . ARG A 1 495 ? 11.347 7.557 29.907 1.00 62.28 495 ARG A C 1
ATOM 3755 O O . ARG A 1 495 ? 11.744 6.590 29.268 1.00 62.28 495 ARG A O 1
ATOM 3762 N N . ALA A 1 496 ? 11.985 8.011 30.987 1.00 54.69 496 ALA A N 1
ATOM 3763 C CA . ALA A 1 496 ? 13.217 7.399 31.491 1.00 54.69 496 ALA A CA 1
ATOM 3764 C C . ALA A 1 496 ? 13.018 5.922 31.890 1.00 54.69 496 ALA A C 1
ATOM 3766 O O . ALA A 1 496 ? 13.912 5.097 31.701 1.00 54.69 496 ALA A O 1
ATOM 3767 N N . THR A 1 497 ? 11.829 5.572 32.391 1.00 52.31 497 THR A N 1
ATOM 3768 C CA . THR A 1 497 ? 11.468 4.185 32.723 1.00 52.31 497 THR A CA 1
ATOM 3769 C C . THR A 1 497 ? 11.204 3.342 31.467 1.00 52.31 497 THR A C 1
ATOM 3771 O O . THR A 1 497 ? 11.567 2.173 31.443 1.00 52.31 497 THR A O 1
ATOM 3774 N N . ARG A 1 498 ? 10.649 3.921 30.388 1.00 52.31 498 ARG A N 1
ATOM 3775 C CA . ARG A 1 498 ? 10.530 3.252 29.071 1.00 52.31 498 ARG A CA 1
ATOM 3776 C C . ARG A 1 498 ? 11.881 3.059 28.380 1.00 52.31 498 ARG A C 1
ATOM 3778 O O . ARG A 1 498 ? 12.109 2.009 27.800 1.00 52.31 498 ARG A O 1
ATOM 3785 N N . ALA A 1 499 ? 12.793 4.025 28.502 1.00 45.00 499 ALA A N 1
ATOM 3786 C CA . ALA A 1 499 ? 14.158 3.924 27.978 1.00 45.00 499 ALA A CA 1
ATOM 3787 C C . ALA A 1 499 ? 15.006 2.851 28.696 1.00 45.00 499 ALA A C 1
ATOM 3789 O O . ALA A 1 499 ? 16.052 2.452 28.197 1.00 45.00 499 ALA A O 1
ATOM 3790 N N . THR A 1 500 ? 14.567 2.383 29.873 1.00 35.81 500 THR A N 1
ATOM 3791 C CA . THR A 1 500 ? 15.269 1.380 30.696 1.00 35.81 500 THR A CA 1
ATOM 3792 C C . THR A 1 500 ? 14.488 0.075 30.894 1.00 35.81 500 THR A C 1
ATOM 3794 O O . THR A 1 500 ? 15.050 -0.896 31.399 1.00 35.81 500 THR A O 1
ATOM 3797 N N . GLY A 1 501 ? 13.219 0.013 30.482 1.00 30.03 501 GLY A N 1
ATOM 3798 C CA . GLY A 1 501 ? 12.320 -1.115 30.709 1.00 30.03 501 GLY A CA 1
ATOM 3799 C C . GLY A 1 501 ? 11.577 -1.507 29.439 1.00 30.03 501 GLY A C 1
ATOM 3800 O O . GLY A 1 501 ? 10.627 -0.839 29.039 1.00 30.03 501 GLY A O 1
ATOM 3801 N N . GLY A 1 502 ? 11.985 -2.624 28.834 1.00 42.75 502 GLY A N 1
ATOM 3802 C CA . GLY A 1 502 ? 11.241 -3.244 27.743 1.00 42.75 502 GLY A CA 1
ATOM 3803 C C . GLY A 1 502 ? 9.864 -3.696 28.221 1.00 42.75 502 GLY A C 1
ATOM 3804 O O . GLY A 1 502 ? 9.778 -4.516 29.133 1.00 42.75 502 GLY A O 1
ATOM 3805 N N . VAL A 1 503 ? 8.796 -3.174 27.613 1.00 28.77 503 VAL A N 1
ATOM 3806 C CA . VAL A 1 503 ? 7.439 -3.720 27.747 1.00 28.77 503 VAL A CA 1
ATOM 3807 C C . VAL A 1 503 ? 6.647 -3.469 26.461 1.00 28.77 503 VAL A C 1
ATOM 3809 O O . VAL A 1 503 ? 6.001 -2.440 26.296 1.00 28.77 503 VAL A O 1
ATOM 3812 N N . GLY A 1 504 ? 6.659 -4.469 25.587 1.00 24.03 504 GLY A N 1
ATOM 3813 C CA . GLY A 1 504 ? 5.463 -4.969 24.911 1.00 24.03 504 GLY A CA 1
ATOM 3814 C C . GLY A 1 504 ? 5.329 -6.455 25.278 1.00 24.03 504 GLY A C 1
ATOM 3815 O O . GLY A 1 504 ? 6.334 -7.053 25.685 1.00 24.03 504 GLY A O 1
ATOM 3816 N N . PRO A 1 505 ? 4.135 -7.073 25.226 1.00 24.97 505 PRO A N 1
ATOM 3817 C CA . PRO A 1 505 ? 4.020 -8.511 25.438 1.00 24.97 505 PRO A CA 1
ATOM 3818 C C . PRO A 1 505 ? 4.956 -9.222 24.457 1.00 24.97 505 PRO A C 1
ATOM 3820 O O . PRO A 1 505 ? 4.854 -9.040 23.248 1.00 24.97 505 PRO A O 1
ATOM 3823 N N . ALA A 1 506 ? 5.906 -9.998 24.983 1.00 25.34 506 ALA A N 1
ATOM 3824 C CA . ALA A 1 506 ? 6.781 -10.798 24.144 1.00 25.34 506 ALA A CA 1
ATOM 3825 C C . ALA A 1 506 ? 5.904 -11.727 23.284 1.00 25.34 506 ALA A C 1
ATOM 3827 O O . ALA A 1 506 ? 5.051 -12.423 23.855 1.00 25.34 506 ALA A O 1
ATOM 3828 N N . PRO A 1 507 ? 6.087 -11.768 21.951 1.00 26.30 507 PRO A N 1
ATOM 3829 C CA . PRO A 1 507 ? 5.420 -12.765 21.134 1.00 26.30 507 PRO A CA 1
ATOM 3830 C C . PRO A 1 507 ? 5.752 -14.142 21.711 1.00 26.30 507 PRO A C 1
ATOM 3832 O O . PRO A 1 507 ? 6.910 -14.446 22.021 1.00 26.30 507 PRO A O 1
ATOM 3835 N N . ARG A 1 508 ? 4.718 -14.959 21.941 1.00 24.88 508 ARG A N 1
ATOM 3836 C CA . ARG A 1 508 ? 4.906 -16.325 22.441 1.00 24.88 508 ARG A CA 1
ATOM 3837 C C . ARG A 1 508 ? 5.871 -17.059 21.501 1.00 24.88 508 ARG A C 1
ATOM 3839 O O . ARG A 1 508 ? 5.655 -17.012 20.290 1.00 24.88 508 ARG A O 1
ATOM 3846 N N . PRO A 1 509 ? 6.898 -17.751 22.023 1.00 26.88 509 PRO A N 1
ATOM 3847 C CA . PRO A 1 509 ? 7.763 -18.564 21.183 1.00 26.88 509 PRO A CA 1
ATOM 3848 C C . PRO A 1 509 ? 6.929 -19.649 20.474 1.00 26.88 509 PRO A C 1
ATOM 3850 O O . PRO A 1 509 ? 5.987 -20.173 21.083 1.00 26.88 509 PRO A O 1
ATOM 3853 N N . PRO A 1 510 ? 7.246 -19.996 19.213 1.00 29.11 510 PRO A N 1
ATOM 3854 C CA . PRO A 1 510 ? 6.591 -21.101 18.524 1.00 29.11 510 PRO A CA 1
ATOM 3855 C C . PRO A 1 510 ? 6.815 -22.400 19.309 1.00 29.11 510 PRO A C 1
ATOM 3857 O O . PRO A 1 510 ? 7.929 -22.672 19.750 1.00 29.11 510 PRO A O 1
ATOM 3860 N N . SER A 1 511 ? 5.764 -23.194 19.509 1.00 30.67 511 SER A N 1
ATOM 3861 C CA . SER A 1 511 ? 5.876 -24.533 20.096 1.00 30.67 511 SER A CA 1
ATOM 3862 C C . SER A 1 511 ? 6.525 -25.511 19.112 1.00 30.67 511 SER A C 1
ATOM 3864 O O . SER A 1 511 ? 6.189 -25.489 17.930 1.00 30.67 511 SER A O 1
ATOM 3866 N N . ASP A 1 512 ? 7.370 -26.409 19.620 1.00 28.89 512 ASP A N 1
ATOM 3867 C CA . ASP A 1 512 ? 8.224 -27.348 18.868 1.00 28.89 512 ASP A CA 1
ATOM 3868 C C . ASP A 1 512 ? 7.503 -28.453 18.050 1.00 28.89 512 ASP A C 1
ATOM 3870 O O . ASP A 1 512 ? 8.172 -29.302 17.465 1.00 28.89 512 ASP A O 1
ATOM 3874 N N . ASP A 1 513 ? 6.169 -28.454 17.945 1.00 29.08 513 ASP A N 1
ATOM 3875 C CA . ASP A 1 513 ? 5.423 -29.431 17.131 1.00 29.08 513 ASP A CA 1
ATOM 3876 C C . ASP A 1 513 ? 4.954 -28.809 15.799 1.00 29.08 513 ASP A C 1
ATOM 3878 O O . ASP A 1 513 ? 3.960 -28.090 15.705 1.00 29.08 513 ASP A O 1
ATOM 3882 N N . THR A 1 514 ? 5.734 -29.100 14.759 1.00 38.00 514 THR A N 1
ATOM 3883 C CA . THR A 1 514 ? 5.723 -28.581 13.380 1.00 38.00 514 THR A CA 1
ATOM 3884 C C . THR A 1 514 ? 4.442 -28.796 12.558 1.00 38.00 514 THR A C 1
ATOM 3886 O O . THR A 1 514 ? 4.030 -29.931 12.314 1.00 38.00 514 THR A O 1
ATOM 3889 N N . GLY A 1 515 ? 3.936 -27.704 11.971 1.00 30.41 515 GLY A N 1
ATOM 3890 C CA . GLY A 1 515 ? 3.405 -27.662 10.596 1.00 30.41 515 GLY A CA 1
ATOM 3891 C C . GLY A 1 515 ? 4.471 -27.122 9.616 1.00 30.41 515 GLY A C 1
ATOM 3892 O O . GLY A 1 515 ? 5.583 -26.837 10.069 1.00 30.41 515 GLY A O 1
ATOM 3893 N N . PRO A 1 516 ? 4.191 -26.994 8.299 1.00 25.45 516 PRO A N 1
ATOM 3894 C CA . PRO A 1 516 ? 5.137 -26.406 7.340 1.00 25.45 516 PRO A CA 1
ATOM 3895 C C . PRO A 1 516 ? 5.627 -25.039 7.833 1.00 25.45 516 PRO A C 1
ATOM 3897 O O . PRO A 1 516 ? 4.887 -24.308 8.496 1.00 25.45 516 PRO A O 1
ATOM 3900 N N . SER A 1 517 ? 6.891 -24.717 7.563 1.00 30.44 517 SER A N 1
ATOM 3901 C CA . SER A 1 517 ? 7.488 -23.481 8.060 1.00 30.44 517 SER A CA 1
ATOM 3902 C C . SER A 1 517 ? 6.799 -22.272 7.420 1.00 30.44 517 SER A C 1
ATOM 3904 O O . SER A 1 517 ? 6.311 -22.345 6.296 1.00 30.44 517 SER A O 1
ATOM 3906 N N . LEU A 1 518 ? 6.781 -21.125 8.102 1.00 33.00 518 LEU A N 1
ATOM 3907 C CA . LEU A 1 518 ? 6.240 -19.866 7.561 1.00 33.00 518 LEU A CA 1
ATOM 3908 C C . LEU A 1 518 ? 6.937 -19.400 6.263 1.00 33.00 518 LEU A C 1
ATOM 3910 O O . LEU A 1 518 ? 6.416 -18.529 5.574 1.00 33.00 518 LEU A O 1
ATOM 3914 N N . ALA A 1 519 ? 8.080 -19.993 5.899 1.00 33.91 519 ALA A N 1
ATOM 3915 C CA . ALA A 1 519 ? 8.736 -19.786 4.610 1.00 33.91 519 ALA A CA 1
ATOM 3916 C C . ALA A 1 519 ? 8.036 -20.513 3.440 1.00 33.91 519 ALA A C 1
ATOM 3918 O O . ALA A 1 519 ? 8.318 -20.208 2.283 1.00 33.91 519 ALA A O 1
ATOM 3919 N N . ASP A 1 520 ? 7.114 -21.437 3.729 1.00 31.30 520 ASP A N 1
ATOM 3920 C CA . ASP A 1 520 ? 6.463 -22.309 2.747 1.00 31.30 520 ASP A CA 1
ATOM 3921 C C . ASP A 1 520 ? 5.070 -21.803 2.308 1.00 31.30 520 ASP A C 1
ATOM 3923 O O . ASP A 1 520 ? 4.468 -22.380 1.402 1.00 31.30 520 ASP A O 1
ATOM 3927 N N . ILE A 1 521 ? 4.540 -20.733 2.928 1.00 34.97 521 ILE A N 1
ATOM 3928 C CA . ILE A 1 521 ? 3.213 -20.158 2.616 1.00 34.97 521 ILE A CA 1
ATOM 3929 C C . ILE A 1 521 ? 3.265 -18.613 2.680 1.00 34.97 521 ILE A C 1
ATOM 3931 O O . ILE A 1 521 ? 2.864 -18.018 3.685 1.00 34.97 521 ILE A O 1
ATOM 3935 N N . PRO A 1 522 ? 3.743 -17.937 1.616 1.00 36.84 522 PRO A N 1
ATOM 3936 C CA . PRO A 1 522 ? 3.936 -16.480 1.592 1.00 36.84 522 PRO A CA 1
ATOM 3937 C C . PRO A 1 522 ? 2.667 -15.657 1.877 1.00 36.84 522 PRO A C 1
ATOM 3939 O O . PRO A 1 522 ? 2.756 -14.560 2.422 1.00 36.84 522 PRO A O 1
ATOM 3942 N N . ASP A 1 523 ? 1.487 -16.194 1.556 1.00 34.38 523 ASP A N 1
ATOM 3943 C CA . ASP A 1 523 ? 0.203 -15.488 1.677 1.00 34.38 523 ASP A CA 1
ATOM 3944 C C . ASP A 1 523 ? -0.341 -15.430 3.115 1.00 34.38 523 ASP A C 1
ATOM 3946 O O . ASP A 1 523 ? -1.136 -14.549 3.438 1.00 34.38 523 ASP A O 1
ATOM 3950 N N . LEU A 1 524 ? 0.091 -16.344 3.996 1.00 29.53 524 LEU A N 1
ATOM 3951 C CA . LEU A 1 524 ? -0.332 -16.380 5.404 1.00 29.53 524 LEU A CA 1
ATOM 3952 C C . LEU A 1 524 ? 0.582 -15.531 6.308 1.00 29.53 524 LEU A C 1
ATOM 3954 O O . LEU A 1 524 ? 0.173 -15.122 7.392 1.00 29.53 524 LEU A O 1
ATOM 3958 N N . HIS A 1 525 ? 1.808 -15.253 5.853 1.00 37.16 525 HIS A N 1
ATOM 3959 C CA . HIS A 1 525 ? 2.821 -14.508 6.599 1.00 37.16 525 HIS A CA 1
ATOM 3960 C C . HIS A 1 525 ? 2.392 -13.053 6.853 1.00 37.16 525 HIS A C 1
ATOM 3962 O O . HIS A 1 525 ? 2.406 -12.602 7.992 1.00 37.16 525 HIS A O 1
ATOM 3968 N N . ASP A 1 526 ? 1.916 -12.350 5.821 1.00 37.66 526 ASP A N 1
ATOM 3969 C CA . ASP A 1 526 ? 1.529 -10.932 5.925 1.00 37.66 526 ASP A CA 1
ATOM 3970 C C . ASP A 1 526 ? 0.223 -10.715 6.724 1.00 37.66 526 ASP A C 1
ATOM 3972 O O . ASP A 1 526 ? -0.032 -9.609 7.198 1.00 37.66 526 ASP A O 1
ATOM 3976 N N . PHE A 1 527 ? -0.601 -11.758 6.898 1.00 33.62 527 PHE A N 1
ATOM 3977 C CA . PHE A 1 527 ? -1.840 -11.700 7.689 1.00 33.62 527 PHE A CA 1
ATOM 3978 C C . PHE A 1 527 ? -1.603 -11.959 9.189 1.00 33.62 527 PHE A C 1
ATOM 3980 O O . PHE A 1 527 ? -2.428 -11.575 10.015 1.00 33.62 527 PHE A O 1
ATOM 3987 N N . LEU A 1 528 ? -0.497 -12.629 9.545 1.00 28.67 528 LEU A N 1
ATOM 3988 C CA . LEU A 1 528 ? -0.198 -13.084 10.910 1.00 28.67 528 LEU A CA 1
ATOM 3989 C C . LEU A 1 528 ? 0.939 -12.314 11.596 1.00 28.67 528 LEU A C 1
ATOM 3991 O O . LEU A 1 528 ? 1.140 -12.487 12.797 1.00 28.67 528 LEU A O 1
ATOM 3995 N N . THR A 1 529 ? 1.685 -11.475 10.875 1.00 33.50 529 THR A N 1
ATOM 3996 C CA . THR A 1 529 ? 2.647 -10.556 11.492 1.00 33.50 529 THR A CA 1
ATOM 3997 C C . THR A 1 529 ? 1.921 -9.310 11.997 1.00 33.50 529 THR A C 1
ATOM 3999 O O . THR A 1 529 ? 1.493 -8.464 11.206 1.00 33.50 529 THR A O 1
ATOM 4002 N N . GLU A 1 530 ? 1.769 -9.210 13.319 1.00 32.25 530 GLU A N 1
ATOM 4003 C CA . GLU A 1 530 ? 1.363 -7.977 14.000 1.00 32.25 530 GLU A CA 1
ATOM 4004 C C . GLU A 1 530 ? 2.340 -6.850 13.629 1.00 32.25 530 GLU A C 1
ATOM 4006 O O . GLU A 1 530 ? 3.559 -7.023 13.709 1.00 32.25 530 GLU A O 1
ATOM 4011 N N . SER A 1 531 ? 1.806 -5.702 13.198 1.00 33.50 531 SER A N 1
ATOM 4012 C CA . SER A 1 531 ? 2.605 -4.479 13.113 1.00 33.50 531 SER A CA 1
ATOM 4013 C C . SER A 1 531 ? 2.999 -4.054 14.513 1.00 33.50 531 SER A C 1
ATOM 4015 O O . SER A 1 531 ? 2.171 -4.072 15.419 1.00 33.50 531 SER A O 1
ATOM 4017 N N . ASP A 1 532 ? 4.254 -3.652 14.679 1.00 36.81 532 ASP A N 1
ATOM 4018 C CA . ASP A 1 532 ? 4.711 -3.061 15.928 1.00 36.81 532 ASP A CA 1
ATOM 4019 C C . ASP A 1 532 ? 4.053 -1.675 16.095 1.00 36.81 532 ASP A C 1
ATOM 4021 O O . ASP A 1 532 ? 4.360 -0.769 15.315 1.00 36.81 532 ASP A O 1
ATOM 4025 N N . PRO A 1 533 ? 3.176 -1.473 17.098 1.00 28.89 533 PRO A N 1
ATOM 4026 C CA . PRO A 1 533 ? 2.453 -0.215 17.301 1.00 28.89 533 PRO A CA 1
ATOM 4027 C C . PRO A 1 533 ? 3.363 0.945 17.744 1.00 28.89 533 PRO A C 1
ATOM 4029 O O . PRO A 1 533 ? 2.891 2.066 17.923 1.00 28.89 533 PRO A O 1
ATOM 4032 N N . THR A 1 534 ? 4.659 0.694 17.958 1.00 28.66 534 THR A N 1
ATOM 4033 C CA . THR A 1 534 ? 5.665 1.704 18.314 1.00 28.66 534 THR A CA 1
ATOM 4034 C C . THR A 1 534 ? 6.620 2.043 17.168 1.00 28.66 534 THR A C 1
ATOM 4036 O O . THR A 1 534 ? 7.471 2.928 17.318 1.00 28.66 534 THR A O 1
ATOM 4039 N N . ALA A 1 535 ? 6.490 1.373 16.016 1.00 30.41 535 ALA A N 1
ATOM 4040 C CA . ALA A 1 535 ? 7.298 1.662 14.841 1.00 30.41 535 ALA A CA 1
ATOM 4041 C C . ALA A 1 535 ? 6.954 3.053 14.299 1.00 30.41 535 ALA A C 1
ATOM 4043 O O . ALA A 1 535 ? 5.820 3.335 13.942 1.00 30.41 535 ALA A O 1
ATOM 4044 N N . VAL A 1 536 ? 7.954 3.932 14.244 1.00 34.41 536 VAL A N 1
ATOM 4045 C CA . VAL A 1 536 ? 7.802 5.277 13.686 1.00 34.41 536 VAL A CA 1
ATOM 4046 C C . VAL A 1 536 ? 8.058 5.196 12.185 1.00 34.41 536 VAL A C 1
ATOM 4048 O O . VAL A 1 536 ? 9.198 4.927 11.787 1.00 34.41 536 VAL A O 1
ATOM 4051 N N . GLY A 1 537 ? 7.043 5.467 11.359 1.00 29.44 537 GLY A N 1
ATOM 4052 C CA . GLY A 1 537 ? 7.223 5.645 9.919 1.00 29.44 537 GLY A CA 1
ATOM 4053 C C . GLY A 1 537 ? 8.348 6.648 9.617 1.00 29.44 537 GLY A C 1
ATOM 4054 O O . GLY A 1 537 ? 8.408 7.754 10.170 1.00 29.44 537 GLY A O 1
ATOM 4055 N N . SER A 1 538 ? 9.307 6.263 8.770 1.00 32.94 538 SER A N 1
ATOM 4056 C CA . SER A 1 538 ? 10.260 7.215 8.191 1.00 32.94 538 SER A CA 1
ATOM 4057 C C . SER A 1 538 ? 9.759 7.626 6.817 1.00 32.94 538 SER A C 1
ATOM 4059 O O . SER A 1 538 ? 9.456 6.754 6.000 1.00 32.94 538 SER A O 1
ATOM 4061 N N . ALA A 1 539 ? 9.721 8.934 6.554 1.00 30.25 539 ALA A N 1
ATOM 4062 C CA . ALA A 1 539 ? 9.457 9.465 5.222 1.00 30.25 539 ALA A CA 1
ATOM 4063 C C . ALA A 1 539 ? 10.392 8.805 4.197 1.00 30.25 539 ALA A C 1
ATOM 4065 O O . ALA A 1 539 ? 11.560 8.519 4.491 1.00 30.25 539 ALA A O 1
ATOM 4066 N N . ASP A 1 540 ? 9.864 8.486 3.019 1.00 35.56 540 ASP A N 1
ATOM 4067 C CA . ASP A 1 540 ? 10.673 7.992 1.915 1.00 35.56 540 ASP A CA 1
ATOM 4068 C C . ASP A 1 540 ? 11.681 9.077 1.501 1.00 35.56 540 ASP A C 1
ATOM 4070 O O . ASP A 1 540 ? 11.262 10.201 1.230 1.00 35.56 540 ASP A O 1
ATOM 4074 N N . PRO A 1 541 ? 13.001 8.816 1.495 1.00 33.41 541 PRO A N 1
ATOM 4075 C CA . PRO A 1 541 ? 13.995 9.854 1.220 1.00 33.41 541 PRO A CA 1
ATOM 4076 C C . PRO A 1 541 ? 14.070 10.291 -0.253 1.00 33.41 541 PRO A C 1
ATOM 4078 O O . PRO A 1 541 ? 15.052 10.904 -0.660 1.00 33.41 541 PRO A O 1
ATOM 4081 N N . GLY A 1 542 ? 13.058 10.002 -1.070 1.00 28.80 542 GLY A N 1
ATOM 4082 C CA . GLY A 1 542 ? 12.999 10.472 -2.445 1.00 28.80 542 GLY A CA 1
ATOM 4083 C C . GLY A 1 542 ? 14.029 9.824 -3.377 1.00 28.80 542 GLY A C 1
ATOM 4084 O O . GLY A 1 542 ? 15.104 9.346 -3.002 1.00 28.80 542 GLY A O 1
ATOM 4085 N N . VAL A 1 543 ? 13.650 9.807 -4.645 1.00 37.41 543 VAL A N 1
ATOM 4086 C CA . VAL A 1 543 ? 14.297 9.100 -5.747 1.00 37.41 543 VAL A CA 1
ATOM 4087 C C . VAL A 1 543 ? 15.488 9.860 -6.337 1.00 37.41 543 VAL A C 1
ATOM 4089 O O . VAL A 1 543 ? 15.508 11.084 -6.408 1.00 37.41 543 VAL A O 1
ATOM 4092 N N . VAL A 1 544 ? 16.437 9.085 -6.870 1.00 34.59 544 VAL A N 1
ATOM 4093 C CA . VAL A 1 544 ? 17.525 9.510 -7.759 1.00 34.59 544 VAL A CA 1
ATOM 4094 C C . VAL A 1 544 ? 17.017 9.696 -9.196 1.00 34.59 544 VAL A C 1
ATOM 4096 O O . VAL A 1 544 ? 16.571 8.728 -9.813 1.00 34.59 544 VAL A O 1
ATOM 4099 N N . ASP A 1 545 ? 17.186 10.888 -9.774 1.00 30.42 545 ASP A N 1
ATOM 4100 C CA . ASP A 1 545 ? 17.123 11.082 -11.229 1.00 30.42 545 ASP A CA 1
ATOM 4101 C C . ASP A 1 545 ? 18.296 10.338 -11.888 1.00 30.42 545 ASP A C 1
ATOM 4103 O O . ASP A 1 545 ? 19.422 10.835 -11.972 1.00 30.42 545 ASP A O 1
ATOM 4107 N N . ARG A 1 546 ? 18.062 9.106 -12.349 1.00 40.47 546 ARG A N 1
ATOM 4108 C CA . ARG A 1 546 ? 19.043 8.370 -13.156 1.00 40.47 546 ARG A CA 1
ATOM 4109 C C . ARG A 1 546 ? 18.747 8.631 -14.625 1.00 40.47 546 ARG A C 1
ATOM 4111 O O . ARG A 1 546 ? 17.771 8.117 -15.160 1.00 40.47 546 ARG A O 1
ATOM 4118 N N . ARG A 1 547 ? 19.608 9.393 -15.309 1.00 28.72 547 ARG A N 1
ATOM 4119 C CA . ARG A 1 547 ? 19.607 9.427 -16.781 1.00 28.72 547 ARG A CA 1
ATOM 4120 C C . ARG A 1 547 ? 20.097 8.069 -17.292 1.00 28.72 547 ARG A C 1
ATOM 4122 O O . ARG A 1 547 ? 21.266 7.755 -17.070 1.00 28.72 547 ARG A O 1
ATOM 4129 N N . PRO A 1 548 ? 19.268 7.255 -17.965 1.00 35.41 548 PRO A N 1
ATOM 4130 C CA . PRO A 1 548 ? 19.779 6.070 -18.632 1.00 35.41 548 PRO A CA 1
ATOM 4131 C C . PRO A 1 548 ? 20.611 6.489 -19.845 1.00 35.41 548 PRO A C 1
ATOM 4133 O O . PRO A 1 548 ? 20.319 7.490 -20.502 1.00 35.41 548 PRO A O 1
ATOM 4136 N N . ARG A 1 549 ? 21.651 5.709 -20.139 1.00 34.53 549 ARG A N 1
ATOM 4137 C CA . ARG A 1 549 ? 22.381 5.801 -21.401 1.00 34.53 549 ARG A CA 1
ATOM 4138 C C . ARG A 1 549 ? 21.430 5.502 -22.560 1.00 34.53 549 ARG A C 1
ATOM 4140 O O . ARG A 1 549 ? 20.616 4.584 -22.459 1.00 34.53 549 ARG A O 1
ATOM 4147 N N . ASP A 1 550 ? 21.580 6.245 -23.654 1.00 34.00 550 ASP A N 1
ATOM 4148 C CA . ASP A 1 550 ? 20.955 5.897 -24.929 1.00 34.00 550 ASP A CA 1
ATOM 4149 C C . ASP A 1 550 ? 21.282 4.435 -25.269 1.00 34.00 550 ASP A C 1
ATOM 4151 O O . ASP A 1 550 ? 22.463 4.058 -25.233 1.00 34.00 550 ASP A O 1
ATOM 4155 N N . PRO A 1 551 ? 20.283 3.598 -25.601 1.00 33.78 551 PRO A N 1
ATOM 4156 C CA . PRO A 1 551 ? 20.563 2.290 -26.158 1.00 33.78 551 PRO A CA 1
ATOM 4157 C C . PRO A 1 551 ? 21.303 2.519 -27.476 1.00 33.78 551 PRO A C 1
ATOM 4159 O O . PRO A 1 551 ? 20.759 3.086 -28.424 1.00 33.78 551 PRO A O 1
ATOM 4162 N N . GLY A 1 552 ? 22.575 2.119 -27.518 1.00 29.88 552 GLY A N 1
ATOM 4163 C CA . GLY A 1 552 ? 23.368 2.164 -28.741 1.00 29.88 552 GLY A CA 1
ATOM 4164 C C . GLY A 1 552 ? 22.636 1.466 -29.897 1.00 29.88 552 GLY A C 1
ATOM 4165 O O . GLY A 1 552 ? 21.801 0.589 -29.659 1.00 29.88 552 GLY A O 1
ATOM 4166 N N . PRO A 1 553 ? 22.915 1.857 -31.151 1.00 26.00 553 PRO A N 1
ATOM 4167 C CA . PRO A 1 553 ? 22.162 1.373 -32.299 1.00 26.00 553 PRO A CA 1
ATOM 4168 C C . PRO A 1 553 ? 22.330 -0.146 -32.453 1.00 26.00 553 PRO A C 1
ATOM 4170 O O . PRO A 1 553 ? 23.442 -0.618 -32.699 1.00 26.00 553 PRO A O 1
ATOM 4173 N N . TYR A 1 554 ? 21.218 -0.879 -32.334 1.00 32.59 554 TYR A N 1
ATOM 4174 C CA . TYR A 1 554 ? 21.061 -2.273 -32.764 1.00 32.59 554 TYR A CA 1
ATOM 4175 C C . TYR A 1 554 ? 20.074 -2.356 -33.926 1.00 32.59 554 TYR A C 1
ATOM 4177 O O . TYR A 1 554 ? 18.933 -1.846 -33.776 1.00 32.59 554 TYR A O 1
#

Sequence (554 aa):
MAQRFRWTHTLADGREATVSRVAGAHEDGDDPRRRYDCRLPADVAASTPDERVRLTREGDGDRLTVVVPDGVGVARLRLATDDGRTALPLSDPTLGGHLTAALRGDDTAARALADHHGSATAAVHACAHALDTEGVVALVDALASASGAASDDLHARRYALCRAAARGTNGLAVDEPDAFETLADGLDSVEGIGDVEALDALGDLVAVHGLDDVRALGYDLVRLAHRDDGRFRAYWLAALARDSGIDAARDVAGAGGDGGDYARLKERALDADYAERGAAWRALCGPASRRSRETFRYVLANAYYWTGETSRTDARADELCYDGALAAVPADLDWIRVRARYERARAVGHRHRSATNHALAVAAFERARRIAEECPDDDVTPWDPLYSRTVVASNARSAAGDHAAAVDVIEDGLDALDDYAIPDARADEVRHHLRGQRHERLALLARREEAGAVETHLDAAREHYEAAGLERSRERVAAKRDDAANEDATDRERRATRATGGVGPAPRPPSDDTGPSLADIPDLHDFLTESDPTAVGSADPGVVDRRPRDPGPY

pLDDT: mean 82.16, std 19.05, range [24.03, 98.12]